Protein AF-A0A7S2MFI5-F1 (afdb_monomer)

Nearest PDB structures (foldseek):
  4pw2-assembly1_A-2  TM=1.622E-01  e=3.083E+00  Danio rerio

Sequence (407 aa):
FYCLYFRTCTHNKYRKQGHTHVAQNSKARMTRSSAKQLKPHKPTFEAKLVPILRKSPTLAAAYEATSFNEQIGPYVAASGILPFLDRCDDFPVVAQTCKNWLLLTQIVRALSPACASDVRHAIDFGMPIEKKATDERDGGNLHDGEYELFYRGVGQSMTIYCHNVLSTKPTEFLTLPSGGEMNYSHAPVGGSCGGNNVLTRFSKLRINPWMLKVKTDDYTFAKTTGGPLTQTYWNGARNITLINVPYATARDSRGSCYHSSRDSEEVLDNLDIVGLWPHLQRNCGDAMIDLRGTDFEINDSFRRMGCASWGRLAINQRHPKQHLHIAGGGFAGRVAPQRDRTRDEASNGINYDDEGNNGGWCLALKIIPDKKNVKKDDLDFPPLWTASVVPPIEGNDDITRGTFTTS

Solvent-accessible surface area (backbone atoms only — not comparable to full-atom values): 24156 Å² total; per-residue (Å²): 144,80,92,79,83,87,78,85,86,82,78,90,81,90,85,88,85,90,85,89,88,89,87,84,89,79,92,80,91,83,82,90,77,83,90,78,92,75,86,85,80,83,77,68,83,70,82,68,54,59,75,60,47,72,74,36,80,75,55,55,59,62,70,55,67,79,61,49,64,78,68,44,50,60,50,50,58,69,64,53,49,54,79,73,64,64,48,89,79,71,46,66,72,64,37,71,77,36,70,69,57,43,52,52,52,43,53,55,34,29,77,34,23,39,48,26,64,21,48,31,39,16,57,77,70,68,48,95,69,70,65,50,89,60,72,85,82,68,85,60,62,93,72,40,40,35,30,74,26,19,42,82,46,55,81,61,72,38,76,34,30,21,40,54,22,90,50,99,72,36,39,39,24,40,65,31,77,65,27,36,89,42,21,24,6,24,33,29,44,36,72,49,23,42,76,31,40,19,39,20,22,30,39,35,38,36,38,40,62,78,77,34,27,30,27,34,68,55,57,89,47,43,52,65,48,71,34,56,23,37,37,50,43,96,81,68,82,46,75,48,75,37,65,64,42,40,54,56,24,6,26,20,16,38,56,78,74,53,71,90,60,93,83,69,89,63,78,64,76,86,59,62,68,80,77,68,46,89,70,62,55,96,57,48,8,30,16,31,42,41,36,55,94,50,56,45,29,60,58,65,57,73,35,66,38,61,37,74,39,35,64,52,68,48,54,34,82,95,38,60,43,26,30,40,37,34,37,10,8,8,53,55,8,21,24,29,37,58,59,65,47,18,67,44,52,74,68,68,90,50,79,43,84,46,79,56,65,59,79,24,55,30,44,33,43,41,76,57,77,65,68,89,74,56,56,76,83,80,68,65,67,74,79,95,77,75,85,77,77,73,74,82,81,88,73,81,91,79,82,82,84,80,81,86,77,92,132

Structure (mmCIF, N/CA/C/O backbone):
data_AF-A0A7S2M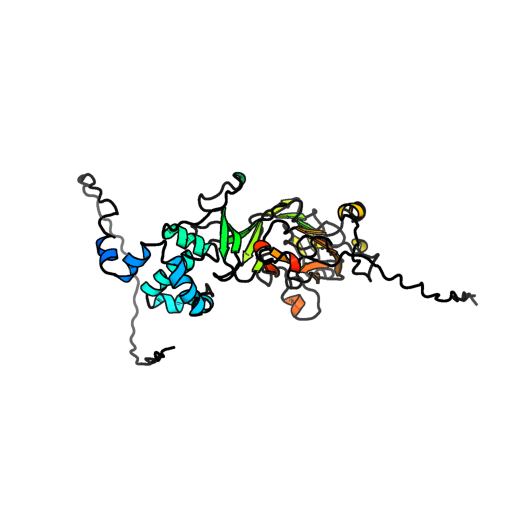FI5-F1
#
_entry.id   AF-A0A7S2MFI5-F1
#
loop_
_atom_site.group_PDB
_atom_site.id
_atom_site.type_symbol
_atom_site.label_atom_id
_atom_site.label_alt_id
_atom_site.label_comp_id
_atom_site.label_asym_id
_atom_site.label_entity_id
_atom_site.label_seq_id
_atom_site.pdbx_PDB_ins_code
_atom_site.Cartn_x
_atom_site.Cartn_y
_atom_site.Cartn_z
_atom_site.occupancy
_atom_site.B_iso_or_equiv
_atom_site.auth_seq_id
_atom_site.auth_comp_id
_atom_site.auth_asym_id
_atom_site.auth_atom_id
_atom_site.pdbx_PDB_model_num
ATOM 1 N N . PHE A 1 1 ? -36.774 -8.500 16.447 1.00 44.22 1 PHE A N 1
ATOM 2 C CA . PHE A 1 1 ? -38.195 -8.871 16.287 1.00 44.22 1 PHE A CA 1
ATOM 3 C C . PHE A 1 1 ? -39.068 -7.931 17.117 1.00 44.22 1 PHE A C 1
ATOM 5 O O . PHE A 1 1 ? -39.206 -8.142 18.309 1.00 44.22 1 PHE A O 1
ATOM 12 N N . TYR A 1 2 ? -39.565 -6.858 16.495 1.00 26.33 2 TYR A N 1
ATOM 13 C CA . TYR A 1 2 ? -40.889 -6.238 16.673 1.00 26.33 2 TYR A CA 1
ATOM 14 C C . TYR A 1 2 ? -40.970 -5.123 15.618 1.00 26.33 2 TYR A C 1
ATOM 16 O O . TYR A 1 2 ? -40.117 -4.238 15.574 1.00 26.33 2 TYR A O 1
ATOM 24 N N . CYS A 1 3 ? -41.920 -5.247 14.695 1.00 32.91 3 CYS A N 1
ATOM 25 C CA . CYS A 1 3 ? -42.144 -4.331 13.581 1.00 32.91 3 CYS A CA 1
ATOM 26 C C . CYS A 1 3 ? -42.513 -2.925 14.069 1.00 32.91 3 CYS A C 1
ATOM 28 O O . CYS A 1 3 ? -43.443 -2.788 14.860 1.00 32.91 3 CYS A O 1
ATOM 30 N N . LEU A 1 4 ? -41.901 -1.886 13.493 1.00 31.91 4 LEU A N 1
ATOM 31 C CA . LEU A 1 4 ? -42.499 -0.552 13.452 1.00 31.91 4 LEU A CA 1
ATOM 32 C C . LEU A 1 4 ? -42.474 -0.013 12.018 1.00 31.91 4 LEU A C 1
ATOM 34 O O . LEU A 1 4 ? -41.435 0.187 11.396 1.00 31.91 4 LEU A O 1
ATOM 38 N N . TYR A 1 5 ? -43.697 0.125 11.519 1.00 30.11 5 TYR A N 1
ATOM 39 C CA . TYR A 1 5 ? -44.146 0.581 10.213 1.00 30.11 5 TYR A CA 1
ATOM 40 C C . TYR A 1 5 ? -43.611 1.977 9.852 1.00 30.11 5 TYR A C 1
ATOM 42 O O . TYR A 1 5 ? -43.823 2.937 10.593 1.00 30.11 5 TYR A O 1
ATOM 50 N N . PHE A 1 6 ? -43.031 2.120 8.658 1.00 30.75 6 PHE A N 1
ATOM 51 C CA . PHE A 1 6 ? -42.867 3.417 8.001 1.00 30.75 6 PHE A CA 1
ATOM 52 C C . PHE A 1 6 ? -44.204 3.845 7.384 1.00 30.75 6 PHE A C 1
ATOM 54 O O . PHE A 1 6 ? -44.719 3.192 6.477 1.00 30.75 6 PHE A O 1
ATOM 61 N N . ARG A 1 7 ? -44.760 4.964 7.858 1.00 27.52 7 ARG A N 1
ATOM 62 C CA . ARG A 1 7 ? -45.853 5.678 7.186 1.00 27.52 7 ARG A CA 1
ATOM 63 C C . ARG A 1 7 ? -45.252 6.902 6.502 1.00 27.52 7 ARG A C 1
ATOM 65 O O . ARG A 1 7 ? -44.797 7.833 7.159 1.00 27.52 7 ARG A O 1
ATOM 72 N N . THR A 1 8 ? -45.210 6.871 5.178 1.00 31.27 8 THR A N 1
ATOM 73 C CA . THR A 1 8 ? -44.800 7.985 4.325 1.00 31.27 8 THR A CA 1
ATOM 74 C C . THR A 1 8 ? -45.842 9.103 4.397 1.00 31.27 8 THR A C 1
ATOM 76 O O . THR A 1 8 ? -47.000 8.920 4.030 1.00 31.27 8 THR A O 1
ATOM 79 N N . CYS A 1 9 ? -45.440 10.285 4.868 1.00 27.55 9 CYS A N 1
ATOM 80 C CA . CYS A 1 9 ? -46.223 11.509 4.712 1.00 27.55 9 CYS A CA 1
ATOM 81 C C . CYS A 1 9 ? -45.883 12.152 3.365 1.00 27.55 9 CYS A C 1
ATOM 83 O O . CYS A 1 9 ? -44.929 12.917 3.249 1.00 27.55 9 CYS A O 1
ATOM 85 N N . THR A 1 10 ? -46.686 11.864 2.345 1.00 34.00 10 THR A N 1
ATOM 86 C CA . THR A 1 10 ? -46.810 12.723 1.165 1.00 34.00 10 THR A CA 1
ATOM 87 C C . THR A 1 10 ? -47.892 13.763 1.425 1.00 34.00 10 THR A C 1
ATOM 89 O O . THR A 1 10 ? -49.066 13.410 1.524 1.00 34.00 10 THR A O 1
ATOM 92 N N . HIS A 1 11 ? -47.529 15.045 1.464 1.00 31.14 11 HIS A N 1
ATOM 93 C CA . HIS A 1 11 ? -48.479 16.112 1.161 1.00 31.14 11 HIS A CA 1
ATOM 94 C C . HIS A 1 11 ? -47.827 17.201 0.308 1.00 31.14 11 HIS A C 1
ATOM 96 O O . HIS A 1 11 ? -47.022 18.005 0.764 1.00 31.14 11 HIS A O 1
ATOM 102 N N . ASN A 1 12 ? -48.231 17.204 -0.961 1.00 33.53 12 ASN A N 1
ATOM 103 C CA . ASN A 1 12 ? -48.155 18.331 -1.878 1.00 33.53 12 ASN A CA 1
ATOM 104 C C . ASN A 1 12 ? -49.154 19.420 -1.448 1.00 33.53 12 ASN A C 1
ATOM 106 O O . ASN A 1 12 ? -50.314 19.089 -1.186 1.00 33.53 12 ASN A O 1
ATOM 110 N N . LYS A 1 13 ? -48.750 20.700 -1.504 1.00 34.22 13 LYS A N 1
ATOM 111 C CA . LYS A 1 13 ? -49.457 21.761 -2.262 1.00 34.22 13 LYS A CA 1
ATOM 112 C C . LYS A 1 13 ? -48.734 23.122 -2.214 1.00 34.22 13 LYS A C 1
ATOM 114 O O . LYS A 1 13 ? -48.635 23.759 -1.176 1.00 34.22 13 LYS A O 1
ATOM 119 N N . TYR A 1 14 ? -48.291 23.539 -3.403 1.00 34.47 14 TYR A N 1
ATOM 120 C CA . TYR A 1 14 ? -48.276 24.884 -4.001 1.00 34.47 14 TYR A CA 1
ATOM 121 C C . TYR A 1 14 ? -48.570 26.131 -3.141 1.00 34.47 14 TYR A C 1
ATOM 123 O O . TYR A 1 14 ? -49.687 26.286 -2.650 1.00 34.47 14 TYR A O 1
ATOM 131 N N . ARG A 1 15 ? -47.698 27.152 -3.265 1.00 29.53 15 ARG A N 1
ATOM 132 C CA . ARG A 1 15 ? -48.119 28.523 -3.636 1.00 29.53 15 ARG A CA 1
ATOM 133 C C . ARG A 1 15 ? -46.985 29.335 -4.293 1.00 29.53 15 ARG A C 1
ATOM 135 O O . ARG A 1 15 ? -45.860 29.346 -3.814 1.00 29.53 15 ARG A O 1
ATOM 142 N N . LYS A 1 16 ? -47.325 29.981 -5.418 1.00 37.41 16 LYS A N 1
ATOM 143 C CA . LYS A 1 16 ? -46.546 30.953 -6.216 1.00 37.41 16 LYS A CA 1
ATOM 144 C C . LYS A 1 16 ? -46.530 32.355 -5.577 1.00 37.41 16 LYS A C 1
ATOM 146 O O . LYS A 1 16 ? -47.439 32.663 -4.813 1.00 37.41 16 LYS A O 1
ATOM 151 N N . GLN A 1 17 ? -45.614 33.185 -6.107 1.00 32.16 17 GLN A N 1
ATOM 152 C CA . GLN A 1 17 ? -45.407 34.655 -6.038 1.00 32.16 17 GLN A CA 1
ATOM 153 C C . GLN A 1 17 ? -44.098 34.966 -5.287 1.00 32.16 17 GLN A C 1
ATOM 155 O O . GLN A 1 17 ? -43.929 34.520 -4.166 1.00 32.16 17 GLN A O 1
ATOM 160 N N . GLY A 1 18 ? -43.073 35.620 -5.838 1.00 32.31 18 GLY A N 1
ATOM 161 C CA . GLY A 1 18 ? -43.012 36.601 -6.921 1.00 32.31 18 GLY A CA 1
ATOM 162 C C . GLY A 1 18 ? -42.654 37.957 -6.310 1.00 32.31 18 GLY A C 1
ATOM 163 O O . GLY A 1 18 ? -43.527 38.551 -5.699 1.00 32.31 18 GLY A O 1
ATOM 164 N N . HIS A 1 19 ? -41.390 38.390 -6.415 1.00 31.83 19 HIS A N 1
ATOM 165 C CA . HIS A 1 19 ? -40.951 39.752 -6.768 1.00 31.83 19 HIS A CA 1
ATOM 166 C C . HIS A 1 19 ? -39.489 40.046 -6.386 1.00 31.83 19 HIS A C 1
ATOM 168 O O . HIS A 1 19 ? -38.972 39.681 -5.336 1.00 31.83 19 HIS A O 1
ATOM 174 N N . THR A 1 20 ? -38.866 40.727 -7.338 1.00 35.47 20 THR A N 1
ATOM 175 C CA . THR A 1 20 ? -37.561 41.381 -7.435 1.00 35.47 20 THR A CA 1
ATOM 176 C C . THR A 1 20 ? -37.357 42.537 -6.449 1.00 35.47 20 THR A C 1
ATOM 178 O O . THR A 1 20 ? -38.265 43.342 -6.289 1.00 35.47 20 THR A O 1
ATOM 181 N N . HIS A 1 21 ? -36.145 42.664 -5.886 1.00 31.23 21 HIS A N 1
ATOM 182 C CA . HIS A 1 21 ? -35.270 43.861 -5.877 1.00 31.23 21 HIS A CA 1
ATOM 183 C C . HIS A 1 21 ? -34.195 43.727 -4.779 1.00 31.23 21 HIS A C 1
ATOM 185 O O . HIS A 1 21 ? -34.506 43.763 -3.594 1.00 31.23 21 HIS A O 1
ATOM 191 N N . VAL A 1 22 ? -32.916 43.637 -5.166 1.00 32.69 22 VAL A N 1
ATOM 192 C CA . VAL A 1 22 ? -31.772 43.922 -4.282 1.00 32.69 22 VAL A CA 1
ATOM 193 C C . VAL A 1 22 ? -30.778 44.768 -5.063 1.00 32.69 22 VAL A C 1
ATOM 195 O O . VAL A 1 22 ? -30.091 44.267 -5.945 1.00 32.69 22 VAL A O 1
ATOM 198 N N . ALA A 1 23 ? -30.715 46.052 -4.729 1.00 36.12 23 ALA A N 1
ATOM 199 C CA . ALA A 1 23 ? -29.511 46.865 -4.822 1.00 36.12 23 ALA A CA 1
ATOM 200 C C . ALA A 1 23 ? -29.760 48.154 -4.039 1.00 36.12 23 ALA A C 1
ATOM 202 O O . ALA A 1 23 ? -30.550 48.981 -4.479 1.00 36.12 23 ALA A O 1
ATOM 203 N N . GLN A 1 24 ? -29.077 48.326 -2.908 1.00 31.11 24 GLN A N 1
ATOM 204 C CA . GLN A 1 24 ? -28.478 49.610 -2.554 1.00 31.11 24 GLN A CA 1
ATOM 205 C C . GLN A 1 24 ? -27.501 49.457 -1.387 1.00 31.11 24 GLN A C 1
ATOM 207 O O . GLN A 1 24 ? -27.815 48.940 -0.318 1.00 31.11 24 GLN A O 1
ATOM 212 N N . ASN A 1 25 ? -26.285 49.920 -1.663 1.00 35.28 25 ASN A N 1
ATOM 213 C CA . ASN A 1 25 ? -25.228 50.210 -0.714 1.00 35.28 25 ASN A CA 1
ATOM 214 C C . ASN A 1 25 ? -25.651 51.336 0.232 1.00 35.28 25 ASN A C 1
ATOM 216 O O . ASN A 1 25 ? -26.097 52.381 -0.237 1.00 35.28 25 ASN A O 1
ATOM 220 N N . SER A 1 26 ? -25.306 51.221 1.512 1.00 34.16 26 SER A N 1
ATOM 221 C CA . SER A 1 26 ? -24.910 52.397 2.290 1.00 34.16 26 SER A CA 1
ATOM 222 C C . SER A 1 26 ? -24.035 52.012 3.476 1.00 34.16 26 SER A C 1
ATOM 224 O O . SER A 1 26 ? -24.456 51.326 4.404 1.00 34.16 26 SER A O 1
ATOM 226 N N . LYS A 1 27 ? -22.798 52.510 3.418 1.00 38.97 27 LYS A N 1
ATOM 227 C CA . LYS A 1 27 ? -21.867 52.672 4.534 1.00 38.97 27 LYS A CA 1
ATOM 228 C C . LYS A 1 27 ? -22.538 53.478 5.648 1.00 38.97 27 LYS A C 1
ATOM 230 O O . LYS A 1 27 ? -23.039 54.565 5.379 1.00 38.97 27 LYS A O 1
ATOM 235 N N . ALA A 1 28 ? -22.419 53.027 6.893 1.00 35.34 28 ALA A N 1
ATOM 236 C CA . ALA A 1 28 ? -22.580 53.897 8.049 1.00 35.34 28 ALA A CA 1
ATOM 237 C C . ALA A 1 28 ? -21.525 53.576 9.113 1.00 35.34 28 ALA A C 1
ATOM 239 O O . ALA A 1 28 ? -21.403 52.471 9.632 1.00 35.34 28 ALA A O 1
ATOM 240 N N . ARG A 1 29 ? -20.735 54.614 9.356 1.00 37.38 29 ARG A N 1
ATOM 241 C CA . ARG A 1 29 ? -19.688 54.818 10.349 1.00 37.38 29 ARG A CA 1
ATOM 242 C C . ARG A 1 29 ? -20.329 54.852 11.739 1.00 37.38 29 ARG A C 1
ATOM 244 O O . ARG A 1 29 ? -21.216 55.669 11.955 1.00 37.38 29 ARG A O 1
ATOM 251 N N . MET A 1 30 ? -19.856 54.034 12.679 1.00 31.86 30 MET A N 1
ATOM 252 C CA . MET A 1 30 ? -20.200 54.181 14.096 1.00 31.86 30 MET A CA 1
ATOM 253 C C . MET A 1 30 ? -18.946 54.318 14.956 1.00 31.86 30 MET A C 1
ATOM 255 O O . MET A 1 30 ? -17.937 53.635 14.785 1.00 31.86 30 MET A O 1
ATOM 259 N N . THR A 1 31 ? -19.032 55.312 15.825 1.00 35.16 31 THR A N 1
ATOM 260 C CA . THR A 1 31 ? -18.016 55.897 16.689 1.00 35.16 31 THR A CA 1
ATOM 261 C C . THR A 1 31 ? -17.727 55.046 17.921 1.00 35.16 31 THR A C 1
ATOM 263 O O . THR A 1 31 ? -18.616 54.428 18.498 1.00 35.16 31 THR A O 1
ATOM 266 N N . ARG A 1 32 ? -16.459 55.075 18.346 1.00 35.88 32 ARG A N 1
ATOM 267 C CA . ARG A 1 32 ? -15.962 54.546 19.621 1.00 35.88 32 ARG A CA 1
ATOM 268 C C . ARG A 1 32 ? -16.613 55.272 20.804 1.00 35.88 32 ARG A C 1
ATOM 270 O O . ARG A 1 32 ? -16.531 56.495 20.871 1.00 35.88 32 ARG A O 1
ATOM 277 N N . SER A 1 33 ? -17.102 54.522 21.790 1.00 33.03 33 SER A N 1
ATOM 278 C CA . SER A 1 33 ? -17.170 54.991 23.178 1.00 33.03 33 SER A CA 1
ATOM 279 C C . SER A 1 33 ? -16.908 53.851 24.168 1.00 33.03 33 SER A C 1
ATOM 281 O O . SER A 1 33 ? -17.677 52.899 24.256 1.00 33.03 33 SER A O 1
ATOM 283 N N . SER A 1 34 ? -15.815 54.014 24.912 1.00 33.47 34 SER A N 1
ATOM 284 C CA . SER A 1 34 ? -15.665 53.713 26.341 1.00 33.47 34 SER A CA 1
ATOM 285 C C . SER A 1 34 ? -15.927 52.285 26.834 1.00 33.47 34 SER A C 1
ATOM 287 O O . SER A 1 34 ? -17.015 51.936 27.284 1.00 33.47 34 SER A O 1
ATOM 289 N N . ALA A 1 35 ? -14.845 51.504 26.883 1.00 31.02 35 ALA A N 1
ATOM 290 C CA . ALA A 1 35 ? -14.729 50.306 27.704 1.00 31.02 35 ALA A CA 1
ATOM 291 C C . ALA A 1 35 ? -14.576 50.691 29.189 1.00 31.02 35 ALA A C 1
ATOM 293 O O . ALA A 1 35 ? -13.628 51.382 29.563 1.00 31.02 35 ALA A O 1
ATOM 294 N N . LYS A 1 36 ? -15.494 50.216 30.037 1.00 35.09 36 LYS A N 1
ATOM 295 C CA . LYS A 1 36 ? -15.322 50.166 31.494 1.00 35.09 36 LYS A CA 1
ATOM 296 C C . LYS A 1 36 ? -14.961 48.732 31.882 1.00 35.09 36 LYS A C 1
ATOM 298 O O . LYS A 1 36 ? -15.631 47.787 31.476 1.00 35.09 36 LYS A O 1
ATOM 303 N N . GLN A 1 37 ? -13.872 48.602 32.635 1.00 37.44 37 GLN A N 1
ATOM 304 C CA . GLN A 1 37 ? -13.339 47.360 33.191 1.00 37.44 37 GLN A CA 1
ATOM 305 C C . GLN A 1 37 ? -14.382 46.601 34.025 1.00 37.44 37 GLN A C 1
ATOM 307 O O . GLN A 1 37 ? -14.930 47.148 34.980 1.00 37.44 37 GLN A O 1
ATOM 312 N N . LEU A 1 38 ? -14.539 45.307 33.744 1.00 33.78 38 LEU A N 1
ATOM 313 C CA . LEU A 1 38 ? -14.986 44.308 34.711 1.00 33.78 38 LEU A CA 1
ATOM 314 C C . LEU A 1 38 ? -13.992 43.144 34.684 1.00 33.78 38 LEU A C 1
ATOM 316 O O . LEU A 1 38 ? -13.692 42.586 33.630 1.00 33.78 38 LEU A O 1
ATOM 320 N N . LYS A 1 39 ? -13.432 42.836 35.857 1.00 35.00 39 LYS A N 1
ATOM 321 C CA . LYS A 1 39 ? -12.532 41.701 36.086 1.00 35.00 39 LYS A CA 1
ATOM 322 C C . LYS A 1 39 ? -13.307 40.372 35.991 1.00 35.00 39 LYS A C 1
ATOM 324 O O . LYS A 1 39 ? -14.506 40.352 36.268 1.00 35.00 39 LYS A O 1
ATOM 329 N N . PRO A 1 40 ? -12.639 39.269 35.613 1.00 32.66 40 PRO A N 1
ATOM 330 C CA . PRO A 1 40 ? -13.292 38.016 35.259 1.00 32.66 40 PRO A CA 1
ATOM 331 C C . PRO A 1 40 ? -13.653 37.192 36.499 1.00 32.66 40 PRO A C 1
ATOM 333 O O . PRO A 1 40 ? -12.787 36.860 37.306 1.00 32.66 40 PRO A O 1
ATOM 336 N N . HIS A 1 41 ? -14.914 36.776 36.601 1.00 32.66 41 HIS A N 1
ATOM 337 C CA . HIS A 1 41 ? -15.273 35.584 37.363 1.00 32.66 41 HIS A CA 1
ATOM 338 C C . HIS A 1 41 ? -15.226 34.385 36.414 1.00 32.66 41 HIS A C 1
ATOM 340 O O . HIS A 1 41 ? -15.976 34.332 35.442 1.00 32.66 41 HIS A O 1
ATOM 346 N N . LYS A 1 42 ? -14.333 33.428 36.692 1.00 38.47 42 LYS A N 1
ATOM 347 C CA . LYS A 1 42 ? -14.393 32.072 36.132 1.00 38.47 42 LYS A CA 1
ATOM 348 C C . LYS A 1 42 ? -15.666 31.387 36.645 1.00 38.47 42 LYS A C 1
ATOM 350 O O . LYS A 1 42 ? -15.814 31.284 37.861 1.00 38.47 42 LYS A O 1
ATOM 355 N N . PRO A 1 43 ? -16.508 30.809 35.780 1.00 35.59 43 PRO A N 1
ATOM 356 C CA . PRO A 1 43 ? -17.202 29.582 36.104 1.00 35.59 43 PRO A CA 1
ATOM 357 C C . PRO A 1 43 ? -16.401 28.417 35.517 1.00 35.59 43 PRO A C 1
ATOM 359 O O . PRO A 1 43 ? -16.137 28.357 34.315 1.00 35.59 43 PRO A O 1
ATOM 362 N N . THR A 1 44 ? -15.981 27.504 36.384 1.00 40.12 44 THR A N 1
ATOM 363 C CA . THR A 1 44 ? -15.475 26.188 36.001 1.00 40.12 44 THR A CA 1
ATOM 364 C C . THR A 1 44 ? -16.531 25.444 35.178 1.00 40.12 44 THR A C 1
ATOM 366 O O . THR A 1 44 ? -17.733 25.512 35.439 1.00 40.12 44 THR A O 1
ATOM 369 N N . PHE A 1 45 ? -16.059 24.734 34.155 1.00 35.16 45 PHE A N 1
ATOM 370 C CA . PHE A 1 45 ? -16.849 23.984 33.173 1.00 35.16 45 PHE A CA 1
ATOM 371 C C . PHE A 1 45 ? -17.679 22.834 33.798 1.00 35.16 45 PHE A C 1
ATOM 373 O O . PHE A 1 45 ? -18.565 22.280 33.154 1.00 35.16 45 PHE A O 1
ATOM 380 N N . GLU A 1 46 ? -17.468 22.524 35.081 1.00 38.66 46 GLU A N 1
ATOM 381 C CA . GLU A 1 46 ? -18.153 21.458 35.827 1.00 38.66 46 GLU A CA 1
ATOM 382 C C . GLU A 1 46 ? -19.612 21.768 36.210 1.00 38.66 46 GLU A C 1
ATOM 384 O O . GLU A 1 46 ? -20.400 20.851 36.435 1.00 38.66 46 GLU A O 1
ATOM 389 N N . ALA A 1 47 ? -20.043 23.033 36.231 1.00 40.78 47 ALA A N 1
ATOM 390 C CA . ALA A 1 47 ? -21.356 23.386 36.791 1.00 40.78 47 ALA A CA 1
ATOM 391 C C . ALA A 1 47 ? -22.550 23.287 35.813 1.00 40.78 47 ALA A C 1
ATOM 393 O O . ALA A 1 47 ? -23.672 23.637 36.183 1.00 40.78 47 ALA A O 1
ATOM 394 N N . LYS A 1 48 ? -22.354 22.826 34.566 1.00 39.47 48 LYS A N 1
ATOM 395 C CA . LYS A 1 48 ? -23.443 22.733 33.564 1.00 39.47 48 LYS A CA 1
ATOM 396 C C . LYS A 1 48 ? -23.694 21.341 32.976 1.00 39.47 48 LYS A C 1
ATOM 398 O O . LYS A 1 48 ? -24.772 21.138 32.423 1.00 39.47 48 LYS A O 1
ATOM 403 N N . LEU A 1 49 ? -22.784 20.376 33.134 1.00 36.00 49 LEU A N 1
ATOM 404 C CA . LEU A 1 49 ? -22.995 19.008 32.628 1.00 36.00 49 LEU A CA 1
ATOM 405 C C . LEU A 1 49 ? -23.713 18.086 33.630 1.00 36.00 49 LEU A C 1
ATOM 407 O O . LEU A 1 49 ? -24.521 17.249 33.228 1.00 36.00 49 LEU A O 1
ATOM 411 N N . VAL A 1 50 ? -23.493 18.271 34.933 1.00 37.66 50 VAL A N 1
ATOM 412 C CA . VAL A 1 50 ? -24.046 17.398 35.988 1.00 37.66 50 VAL A CA 1
ATOM 413 C C . VAL A 1 50 ? -25.591 17.372 36.030 1.00 37.66 50 VAL A C 1
ATOM 415 O O . VAL A 1 50 ? -26.160 16.291 36.202 1.00 37.66 50 VAL A O 1
ATOM 418 N N . PRO A 1 51 ? -26.322 18.485 35.802 1.00 40.91 51 PRO A N 1
ATOM 419 C CA . PRO A 1 51 ? -27.789 18.450 35.791 1.00 40.91 51 PRO A CA 1
ATOM 420 C C . PRO A 1 51 ? -28.391 17.817 34.526 1.00 40.91 51 PRO A C 1
ATOM 422 O O . PRO A 1 51 ? -29.543 17.386 34.554 1.00 40.91 51 PRO A O 1
ATOM 425 N N . ILE A 1 52 ? -27.633 17.760 33.423 1.00 41.19 52 ILE A N 1
ATOM 426 C CA . ILE A 1 52 ? -28.065 17.152 32.153 1.00 41.19 52 ILE A CA 1
ATOM 427 C C . ILE A 1 52 ? -27.850 15.633 32.201 1.00 41.19 52 ILE A C 1
ATOM 429 O O . ILE A 1 52 ? -28.725 14.878 31.785 1.00 41.19 52 ILE A O 1
ATOM 433 N N . LEU A 1 53 ? -26.747 15.181 32.805 1.00 36.69 53 LEU A N 1
ATOM 434 C CA . LEU A 1 53 ? -26.422 13.759 32.949 1.00 36.69 53 LEU A CA 1
ATOM 435 C C . LEU A 1 53 ? -27.286 13.032 33.996 1.00 36.69 53 LEU A C 1
ATOM 437 O O . LEU A 1 53 ? -27.575 11.853 33.827 1.00 36.69 53 LEU A O 1
ATOM 441 N N . ARG A 1 54 ? -27.795 13.724 35.029 1.00 41.34 54 ARG A N 1
ATOM 442 C CA . ARG A 1 54 ? -28.712 13.125 36.026 1.00 41.34 54 ARG A CA 1
ATOM 443 C C . ARG A 1 54 ? -30.157 12.934 35.553 1.00 41.34 54 ARG A C 1
ATOM 445 O O . ARG A 1 54 ? -30.909 12.222 36.210 1.00 41.34 54 ARG A O 1
ATOM 452 N N . LYS A 1 55 ? -30.576 13.561 34.448 1.00 38.00 55 LYS A N 1
ATOM 453 C CA . LYS A 1 55 ? -31.961 13.453 33.941 1.00 38.00 55 LYS A CA 1
ATOM 454 C C . LYS A 1 55 ? -32.174 12.321 32.936 1.00 38.00 55 LYS A C 1
ATOM 456 O O . LYS A 1 55 ? -33.305 12.111 32.510 1.00 38.00 55 LYS A O 1
ATOM 461 N N . SER A 1 56 ? -31.120 11.591 32.580 1.00 40.25 56 SER A N 1
ATOM 462 C CA . SER A 1 56 ? -31.208 10.423 31.710 1.00 40.25 56 SER A CA 1
ATOM 463 C C . SER A 1 56 ? -30.689 9.192 32.461 1.00 40.25 56 SER A C 1
ATOM 465 O O . SER A 1 56 ? -29.472 9.021 32.566 1.00 40.25 56 SER A O 1
ATOM 467 N N . PRO A 1 57 ? -31.577 8.329 32.992 1.00 42.09 57 PRO A N 1
ATOM 468 C CA . PRO A 1 57 ? -31.190 7.092 33.679 1.00 42.09 57 PRO A CA 1
ATOM 469 C C . PRO A 1 57 ? -30.280 6.186 32.830 1.00 42.09 57 PRO A C 1
ATOM 471 O O . PRO A 1 57 ? -29.493 5.417 33.365 1.00 42.09 57 PRO A O 1
ATOM 474 N N . THR A 1 58 ? -30.335 6.322 31.503 1.00 46.59 58 THR A N 1
ATOM 475 C CA . THR A 1 58 ? -29.534 5.572 30.527 1.00 46.59 58 THR A CA 1
ATOM 476 C C . THR A 1 58 ? -28.094 6.068 30.358 1.00 46.59 58 THR A C 1
ATOM 478 O O . THR A 1 58 ? -27.264 5.306 29.879 1.00 46.59 58 THR A O 1
ATOM 481 N N . LEU A 1 59 ? -27.764 7.306 30.748 1.00 38.28 59 LEU A N 1
ATOM 482 C CA . LEU A 1 59 ? -26.401 7.864 30.624 1.00 38.28 59 LEU A CA 1
ATOM 483 C C . LEU A 1 59 ? -25.583 7.731 31.912 1.00 38.28 59 LEU A C 1
ATOM 485 O O . LEU A 1 59 ? -24.369 7.570 31.842 1.00 38.28 59 LEU A O 1
ATOM 489 N N . ALA A 1 60 ? -26.236 7.729 33.077 1.00 40.16 60 ALA A N 1
ATOM 490 C CA . ALA A 1 60 ? -25.575 7.407 34.343 1.00 40.16 60 ALA A CA 1
ATOM 491 C C . ALA A 1 60 ? -25.063 5.950 34.366 1.00 40.16 60 ALA A C 1
ATOM 493 O O . ALA A 1 60 ? -23.997 5.692 34.911 1.00 40.16 60 ALA A O 1
ATOM 494 N N . ALA A 1 61 ? -25.758 5.032 33.683 1.00 47.22 61 ALA A N 1
ATOM 495 C CA . ALA A 1 61 ? -25.332 3.641 33.508 1.00 47.22 61 ALA A CA 1
ATOM 496 C C . ALA A 1 61 ? -24.128 3.468 32.556 1.00 47.22 61 ALA A C 1
ATOM 498 O O . ALA A 1 61 ? -23.393 2.496 32.672 1.00 47.22 61 ALA A O 1
ATOM 499 N N . ALA A 1 62 ? -23.882 4.416 31.644 1.00 40.44 62 ALA A N 1
ATOM 500 C CA . ALA A 1 62 ? -22.702 4.390 30.773 1.00 40.44 62 ALA A CA 1
ATOM 501 C C . ALA A 1 62 ? -21.412 4.824 31.503 1.00 40.44 62 ALA A C 1
ATOM 503 O O . ALA A 1 62 ? -20.318 4.603 30.995 1.00 40.44 62 ALA A O 1
ATOM 504 N N . TYR A 1 63 ? -21.534 5.438 32.686 1.00 40.03 63 TYR A N 1
ATOM 505 C CA . TYR A 1 63 ? -20.402 5.906 33.492 1.00 40.03 63 TYR A CA 1
ATOM 506 C C . TYR A 1 63 ? -19.824 4.805 34.407 1.00 40.03 63 TYR A C 1
ATOM 508 O O . TYR A 1 63 ? -18.675 4.901 34.831 1.00 40.03 63 TYR A O 1
ATOM 516 N N . GLU A 1 64 ? -20.563 3.717 34.659 1.00 43.34 64 GLU A N 1
ATOM 517 C CA . GLU A 1 64 ? -20.069 2.499 35.334 1.00 43.34 64 GLU A CA 1
ATOM 518 C C . GLU A 1 64 ? -19.409 1.538 34.318 1.00 43.34 64 GLU A C 1
ATOM 520 O O . GLU A 1 64 ? -19.774 0.373 34.162 1.00 43.34 64 GLU A O 1
ATOM 525 N N . ALA A 1 65 ? -18.437 2.062 33.566 1.00 42.31 65 ALA A N 1
ATOM 526 C CA . ALA A 1 65 ? -17.905 1.497 32.321 1.00 42.31 65 ALA A CA 1
ATOM 527 C C . ALA A 1 65 ? -16.986 0.259 32.452 1.00 42.31 65 ALA A C 1
ATOM 529 O O . ALA A 1 65 ? -16.207 -0.020 31.545 1.00 42.31 65 ALA A O 1
ATOM 530 N N . THR A 1 66 ? -17.083 -0.526 33.525 1.00 40.47 66 THR A N 1
ATOM 531 C CA . THR A 1 66 ? -16.446 -1.857 33.595 1.00 40.47 66 THR A CA 1
ATOM 532 C C . THR A 1 66 ? -17.430 -3.006 33.380 1.00 40.47 66 THR A C 1
ATOM 534 O O . THR A 1 66 ? -17.013 -4.054 32.901 1.00 40.47 66 THR A O 1
ATOM 537 N N . SER A 1 67 ? -18.736 -2.817 33.614 1.00 40.41 67 SER A N 1
ATOM 538 C CA . SER A 1 67 ? -19.760 -3.853 33.359 1.00 40.41 67 SER A CA 1
ATOM 539 C C . SER A 1 67 ? -20.464 -3.713 31.998 1.00 40.41 67 SER A C 1
ATOM 541 O O . SER A 1 67 ? -21.070 -4.664 31.502 1.00 40.41 67 SER A O 1
ATOM 543 N N . PHE A 1 68 ? -20.354 -2.545 31.352 1.00 43.62 68 PHE A N 1
ATOM 544 C CA . PHE A 1 68 ? -21.024 -2.241 30.081 1.00 43.62 68 PHE A CA 1
ATOM 545 C C . PHE A 1 68 ? -20.449 -3.031 28.887 1.00 43.62 68 PHE A C 1
ATOM 547 O O . PHE A 1 68 ? -21.183 -3.380 27.958 1.00 43.62 68 PHE A O 1
ATOM 554 N N . ASN A 1 69 ? -19.150 -3.356 28.926 1.00 46.47 69 ASN A N 1
ATOM 555 C CA . ASN A 1 69 ? -18.451 -4.019 27.821 1.00 46.47 69 ASN A CA 1
ATOM 556 C C . ASN A 1 69 ? -18.809 -5.512 27.695 1.00 46.47 69 ASN A C 1
ATOM 558 O O . ASN A 1 69 ? -18.907 -6.031 26.585 1.00 46.47 69 ASN A O 1
ATOM 562 N N . GLU A 1 70 ? -19.089 -6.193 28.810 1.00 45.19 70 GLU A N 1
ATOM 563 C CA . GLU A 1 70 ? -19.419 -7.627 28.798 1.00 45.19 70 GLU A CA 1
ATOM 564 C C . GLU A 1 70 ? -20.882 -7.912 28.428 1.00 45.19 70 GLU A C 1
ATOM 566 O O . GLU A 1 70 ? -21.169 -8.945 27.825 1.00 45.19 70 GLU A O 1
ATOM 571 N N . GLN A 1 71 ? -21.821 -7.011 28.749 1.00 45.78 71 GLN A N 1
ATOM 572 C CA . GLN A 1 71 ? -23.253 -7.312 28.617 1.00 45.78 71 GLN A CA 1
ATOM 573 C C . GLN A 1 71 ? -23.945 -6.729 27.388 1.00 45.78 71 GLN A C 1
ATOM 575 O O . GLN A 1 71 ? -24.926 -7.322 26.960 1.00 45.78 71 GLN A O 1
ATOM 580 N N . ILE A 1 72 ? -23.499 -5.607 26.808 1.00 48.44 72 ILE A N 1
ATOM 581 C CA . ILE A 1 72 ? -24.204 -4.962 25.675 1.00 48.44 72 ILE A CA 1
ATOM 582 C C . ILE A 1 72 ? -23.408 -5.035 24.371 1.00 48.44 72 ILE A C 1
ATOM 584 O O . ILE A 1 72 ? -24.022 -5.120 23.306 1.00 48.44 72 ILE A O 1
ATOM 588 N N . GLY A 1 73 ? -22.073 -5.090 24.426 1.00 51.47 73 GLY A N 1
ATOM 589 C CA . GLY A 1 73 ? -21.222 -5.304 23.247 1.00 51.47 73 GLY A CA 1
ATOM 590 C C . GLY A 1 73 ? -21.686 -6.487 22.382 1.00 51.47 73 GLY A C 1
ATOM 591 O O . GLY A 1 73 ? -21.936 -6.297 21.187 1.00 51.47 73 GLY A O 1
ATOM 592 N N . PRO A 1 74 ? -21.957 -7.667 22.977 1.00 51.75 74 PRO A N 1
ATOM 593 C CA . PRO A 1 74 ? -22.515 -8.802 22.252 1.00 51.75 74 PRO A CA 1
ATOM 594 C C . PRO A 1 74 ? -23.909 -8.539 21.673 1.00 51.75 74 PRO A C 1
ATOM 596 O O . PRO A 1 74 ? -24.210 -9.058 20.608 1.00 51.75 74 PRO A O 1
ATOM 599 N N . TYR A 1 75 ? -24.758 -7.722 22.310 1.00 46.94 75 TYR A N 1
ATOM 600 C CA . TYR A 1 75 ? -26.113 -7.419 21.819 1.00 46.94 75 TYR A CA 1
ATOM 601 C C . TYR A 1 75 ? -26.120 -6.388 20.693 1.00 46.94 75 TYR A C 1
ATOM 603 O O . TYR A 1 75 ? -26.914 -6.515 19.766 1.00 46.94 75 TYR A O 1
ATOM 611 N N . VAL A 1 76 ? -25.240 -5.387 20.727 1.00 51.00 76 VAL A N 1
ATOM 612 C CA . VAL A 1 76 ? -25.086 -4.420 19.629 1.00 51.00 76 VAL A CA 1
ATOM 613 C C . VAL A 1 76 ? -24.457 -5.109 18.417 1.00 51.00 76 VAL A C 1
ATOM 615 O O . VAL A 1 76 ? -24.953 -4.937 17.302 1.00 51.00 76 VAL A O 1
ATOM 618 N N . ALA A 1 77 ? -23.476 -5.989 18.635 1.00 49.62 77 ALA A N 1
ATOM 619 C CA . ALA A 1 77 ? -22.944 -6.879 17.606 1.00 49.62 77 ALA A CA 1
ATOM 620 C C . ALA A 1 77 ? -24.006 -7.850 17.054 1.00 49.62 77 ALA A C 1
ATOM 622 O O . ALA A 1 77 ? -24.213 -7.921 15.842 1.00 49.62 77 ALA A O 1
ATOM 623 N N . ALA A 1 78 ? -24.741 -8.547 17.929 1.00 44.66 78 ALA A N 1
ATOM 624 C CA . ALA A 1 78 ? -25.764 -9.527 17.551 1.00 44.66 78 ALA A CA 1
ATOM 625 C C . ALA A 1 78 ? -27.028 -8.897 16.951 1.00 44.66 78 ALA A C 1
ATOM 627 O O . ALA A 1 78 ? -27.743 -9.557 16.199 1.00 44.66 78 ALA A O 1
ATOM 628 N N . SER A 1 79 ? -27.306 -7.621 17.234 1.00 52.69 79 SER A N 1
ATOM 629 C CA . SER A 1 79 ? -28.427 -6.898 16.624 1.00 52.69 79 SER A CA 1
ATOM 630 C C . SER A 1 79 ? -28.270 -6.723 15.111 1.00 52.69 79 SER A C 1
ATOM 632 O O . SER A 1 79 ? -29.225 -6.327 14.443 1.00 52.69 79 SER A O 1
ATOM 634 N N . GLY A 1 80 ? -27.074 -6.983 14.567 1.00 49.41 80 GLY A N 1
ATOM 635 C CA . GLY A 1 80 ? -26.758 -6.766 13.161 1.00 49.41 80 GLY A CA 1
ATOM 636 C C . GLY A 1 80 ? -26.756 -5.289 12.767 1.00 49.41 80 GLY A C 1
ATOM 637 O O . GLY A 1 80 ? -26.592 -4.994 11.592 1.00 49.41 80 GLY A O 1
ATOM 638 N N . ILE A 1 81 ? -26.918 -4.359 13.719 1.00 55.69 81 ILE A N 1
ATOM 639 C CA . ILE A 1 81 ? -26.963 -2.918 13.455 1.00 55.69 81 ILE A CA 1
ATOM 640 C C . ILE A 1 81 ? -25.590 -2.401 13.015 1.00 55.69 81 ILE A C 1
ATOM 642 O O . ILE A 1 81 ? -25.544 -1.562 12.123 1.00 55.69 81 ILE A O 1
ATOM 646 N N . LEU A 1 82 ? -24.489 -2.925 13.570 1.00 52.69 82 LEU A N 1
ATOM 647 C CA . LEU A 1 82 ? -23.125 -2.510 13.209 1.00 52.69 82 LEU A CA 1
ATOM 648 C C . LEU A 1 82 ? -22.878 -2.587 11.682 1.00 52.69 82 LEU A C 1
ATOM 650 O O . LEU A 1 82 ? -22.650 -1.532 11.100 1.00 52.69 82 LEU A O 1
ATOM 654 N N . PRO A 1 83 ? -23.130 -3.723 10.992 1.00 48.91 83 PRO A N 1
ATOM 655 C CA . PRO A 1 83 ? -23.066 -3.815 9.527 1.00 48.91 83 PRO A CA 1
ATOM 656 C C . PRO A 1 83 ? -23.902 -2.806 8.721 1.00 48.91 83 PRO A C 1
ATOM 658 O O . PRO A 1 83 ? -23.627 -2.578 7.545 1.00 48.91 83 PRO A O 1
ATOM 661 N N . PHE A 1 84 ? -24.961 -2.234 9.303 1.00 46.88 84 PHE A N 1
ATOM 662 C CA . PHE A 1 84 ? -25.795 -1.208 8.658 1.00 46.88 84 PHE A CA 1
ATOM 663 C C . PHE A 1 84 ? -25.389 0.223 9.051 1.00 46.88 84 PHE A C 1
ATOM 665 O O . PHE A 1 84 ? -25.754 1.170 8.356 1.00 46.88 84 PHE A O 1
ATOM 672 N N . LEU A 1 85 ? -24.606 0.386 10.122 1.00 50.16 85 LEU A N 1
ATOM 673 C CA . LEU A 1 85 ? -23.894 1.620 10.477 1.00 50.16 85 LEU A CA 1
ATOM 674 C C . LEU A 1 85 ? -22.558 1.771 9.703 1.00 50.16 85 LEU A C 1
ATOM 676 O O . LEU A 1 85 ? -21.953 2.841 9.747 1.00 50.16 85 LEU A O 1
ATOM 680 N N . ASP A 1 86 ? -22.124 0.719 8.992 1.00 49.50 86 ASP A N 1
ATOM 681 C CA . ASP A 1 86 ? -20.768 0.489 8.446 1.00 49.50 86 ASP A CA 1
ATOM 682 C C . ASP A 1 86 ? -20.347 1.318 7.228 1.00 49.50 86 ASP A C 1
ATOM 684 O O . ASP A 1 86 ? -19.159 1.376 6.903 1.00 49.50 86 ASP A O 1
ATOM 688 N N . ARG A 1 87 ? -21.273 1.948 6.501 1.00 52.91 87 ARG A N 1
ATOM 689 C CA . ARG A 1 87 ? -20.887 2.828 5.390 1.00 52.91 87 ARG A CA 1
ATOM 690 C C . ARG A 1 87 ? -20.789 4.251 5.906 1.00 52.91 87 ARG A C 1
ATOM 692 O O . ARG A 1 87 ? -21.809 4.907 6.106 1.00 52.91 87 ARG A O 1
ATOM 699 N N . CYS A 1 88 ? -19.552 4.734 6.066 1.00 46.22 88 CYS A N 1
ATOM 700 C CA . CYS A 1 88 ? -19.240 6.129 6.407 1.00 46.22 88 CYS A CA 1
ATOM 701 C C . CYS A 1 88 ? -20.021 7.156 5.559 1.00 46.22 88 CYS A C 1
ATOM 703 O O . CYS A 1 88 ? -20.248 8.269 6.030 1.00 46.22 88 CYS A O 1
ATOM 705 N N . ASP A 1 89 ? -20.488 6.766 4.368 1.00 48.84 89 ASP A N 1
ATOM 706 C CA . ASP A 1 89 ? -21.189 7.638 3.426 1.00 48.84 89 ASP A CA 1
ATOM 707 C C . ASP A 1 89 ? -22.731 7.525 3.460 1.00 48.84 89 ASP A C 1
ATOM 709 O O . ASP A 1 89 ? -23.408 8.451 3.015 1.00 48.84 89 ASP A O 1
ATOM 713 N N . ASP A 1 90 ? -23.316 6.458 4.026 1.00 46.91 90 ASP A N 1
ATOM 714 C CA . ASP A 1 90 ? -24.779 6.230 3.986 1.00 46.91 90 ASP A CA 1
ATOM 715 C C . ASP A 1 90 ? -25.519 6.841 5.197 1.00 46.91 90 ASP A C 1
ATOM 717 O O . ASP A 1 90 ? -26.739 7.031 5.180 1.00 46.91 90 ASP A O 1
ATOM 721 N N . PHE A 1 91 ? -24.791 7.202 6.258 1.00 56.66 91 PHE A N 1
ATOM 722 C CA . PHE A 1 91 ? -25.374 7.696 7.508 1.00 56.66 91 PHE A CA 1
ATOM 723 C C . PHE A 1 91 ? -25.749 9.192 7.608 1.00 56.66 91 PHE A C 1
ATOM 725 O O . PHE A 1 91 ? -26.536 9.514 8.508 1.00 56.66 91 PHE A O 1
ATOM 732 N N . PRO A 1 92 ? -25.294 10.133 6.747 1.00 56.78 92 PRO A N 1
ATOM 733 C CA . PRO A 1 92 ? -25.673 11.540 6.892 1.00 56.78 92 PRO A CA 1
ATOM 734 C C . PRO A 1 92 ? -27.192 11.746 6.901 1.00 56.78 92 PRO A C 1
ATOM 736 O O . PRO A 1 92 ? -27.689 12.603 7.626 1.00 56.78 92 PRO A O 1
ATOM 739 N N . VAL A 1 93 ? -27.938 10.930 6.150 1.00 55.88 93 VAL A N 1
ATOM 740 C CA . VAL A 1 93 ? -29.382 11.113 5.953 1.00 55.88 93 VAL A CA 1
ATOM 741 C C . VAL A 1 93 ? -30.200 10.657 7.169 1.00 55.88 93 VAL A C 1
ATOM 743 O O . VAL A 1 93 ? -31.135 11.350 7.566 1.00 55.88 93 VAL A O 1
ATOM 746 N N . VAL A 1 94 ? -29.841 9.540 7.816 1.00 53.72 94 VAL A N 1
ATOM 747 C CA . VAL A 1 94 ? -30.573 9.036 8.997 1.00 53.72 94 VAL A CA 1
ATOM 748 C C . VAL A 1 94 ? -30.148 9.780 10.267 1.00 53.72 94 VAL A C 1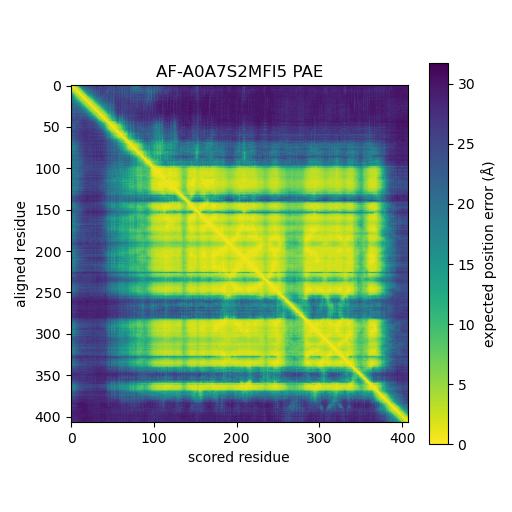
ATOM 750 O O . VAL A 1 94 ? -31.007 10.220 11.036 1.00 53.72 94 VAL A O 1
ATOM 753 N N . ALA A 1 95 ? -28.848 10.034 10.455 1.00 54.84 95 ALA A N 1
ATOM 754 C CA . ALA A 1 95 ? -28.335 10.765 11.618 1.00 54.84 95 ALA A CA 1
ATOM 755 C C . ALA A 1 95 ? -28.828 12.216 11.705 1.00 54.84 95 ALA A C 1
ATOM 757 O O . ALA A 1 95 ? -29.013 12.738 12.807 1.00 54.84 95 ALA A O 1
ATOM 758 N N . GLN A 1 96 ? -29.075 12.871 10.564 1.00 56.81 96 GLN A N 1
ATOM 759 C CA . GLN A 1 96 ? -29.568 14.253 10.544 1.00 56.81 96 GLN A CA 1
ATOM 760 C C . GLN A 1 96 ? -30.955 14.406 11.176 1.00 56.81 96 GLN A C 1
ATOM 762 O O . GLN A 1 96 ? -31.277 15.486 11.672 1.00 56.81 96 GLN A O 1
ATOM 767 N N . THR A 1 97 ? -31.763 13.343 11.218 1.00 62.78 97 THR A N 1
ATOM 768 C CA . THR A 1 97 ? -33.129 13.432 11.755 1.00 62.78 97 THR A CA 1
ATOM 769 C C . THR A 1 97 ? -33.205 13.331 13.281 1.00 62.78 97 THR A C 1
ATOM 771 O O . THR A 1 97 ? -34.200 13.763 13.859 1.00 62.78 97 THR A O 1
ATOM 774 N N . CYS A 1 98 ? -32.155 12.853 13.967 1.00 75.38 98 CYS A N 1
ATOM 775 C CA . CYS A 1 98 ? -32.120 12.770 15.431 1.00 75.38 98 CYS A CA 1
ATOM 776 C C . CYS A 1 98 ? -30.690 12.852 15.996 1.00 75.38 98 CYS A C 1
ATOM 778 O O . CYS A 1 98 ? -29.948 11.872 15.990 1.00 75.38 98 CYS A O 1
ATOM 780 N N . LYS A 1 99 ? -30.342 13.992 16.614 1.00 82.19 99 LYS A N 1
ATOM 781 C CA . LYS A 1 99 ? -29.047 14.214 17.299 1.00 82.19 99 LYS A CA 1
ATOM 782 C C . LYS A 1 99 ? -28.686 13.120 18.317 1.00 82.19 99 LYS A C 1
ATOM 784 O O . LYS A 1 99 ? -27.513 12.797 18.469 1.00 82.19 99 LYS A O 1
ATOM 789 N N . ASN A 1 100 ? -29.687 12.536 18.980 1.00 84.06 100 ASN A N 1
ATOM 790 C CA . ASN A 1 100 ? -29.486 11.473 19.969 1.00 84.06 100 ASN A CA 1
ATOM 791 C C . ASN A 1 100 ? -28.936 10.183 19.342 1.00 84.06 100 ASN A C 1
ATOM 793 O O . ASN A 1 100 ? -28.116 9.513 19.961 1.00 84.06 100 ASN A O 1
ATOM 797 N N . TRP A 1 101 ? -29.346 9.855 18.112 1.00 85.94 101 TRP A N 1
ATOM 798 C CA . TRP A 1 101 ? -28.857 8.669 17.406 1.00 85.94 101 TRP A CA 1
ATOM 799 C C . TRP A 1 101 ? -27.410 8.842 16.953 1.00 85.94 101 TRP A C 1
ATOM 801 O O . TRP A 1 101 ? -26.617 7.927 17.130 1.00 85.94 101 TRP A O 1
ATOM 811 N N . LEU A 1 102 ? -27.038 10.030 16.461 1.00 87.06 102 LEU A N 1
ATOM 812 C CA . LEU A 1 102 ? -25.650 10.321 16.087 1.00 87.06 102 LEU A CA 1
ATOM 813 C C . LEU A 1 102 ? -24.694 10.147 17.275 1.00 87.06 102 LEU A C 1
ATOM 815 O O . LEU A 1 102 ? -23.669 9.486 17.139 1.00 87.06 102 LEU A O 1
ATOM 819 N N . LEU A 1 103 ? -25.048 10.705 18.438 1.00 90.12 103 LEU A N 1
ATOM 820 C CA . LEU A 1 103 ? -24.228 10.588 19.644 1.00 90.12 103 LEU A CA 1
ATOM 821 C C . LEU A 1 103 ? -24.090 9.127 20.093 1.00 90.12 103 LEU A C 1
ATOM 823 O O . LEU A 1 103 ? -22.987 8.684 20.399 1.00 90.12 103 LEU A O 1
ATOM 827 N N . LEU A 1 104 ? -25.189 8.364 20.089 1.00 90.12 104 LEU A N 1
ATOM 828 C CA . LEU A 1 104 ? -25.162 6.944 20.440 1.00 90.12 104 LEU A CA 1
ATOM 829 C C . LEU A 1 104 ? -24.261 6.145 19.487 1.00 90.12 104 LEU A C 1
ATOM 831 O O . LEU A 1 104 ? -23.455 5.342 19.946 1.00 90.12 104 LEU A O 1
ATOM 835 N N . THR A 1 105 ? -24.346 6.396 18.178 1.00 89.12 105 THR A N 1
ATOM 836 C CA . THR A 1 105 ? -23.478 5.752 17.182 1.00 89.12 105 THR A CA 1
ATOM 837 C C . THR A 1 105 ? -22.005 6.087 17.411 1.00 89.12 105 THR A C 1
ATOM 839 O O . THR A 1 105 ? -21.165 5.197 17.326 1.00 89.12 105 THR A O 1
ATOM 842 N N . GLN A 1 106 ? -21.678 7.339 17.738 1.00 92.81 106 GLN A N 1
ATOM 843 C CA . GLN A 1 106 ? -20.300 7.738 18.047 1.00 92.81 106 GLN A CA 1
ATOM 844 C C . GLN A 1 106 ? -19.766 7.029 19.297 1.00 92.81 106 GLN A C 1
ATOM 846 O O . GLN A 1 106 ? -18.635 6.556 19.279 1.00 92.81 106 GLN A O 1
ATOM 851 N N . ILE A 1 107 ? -20.582 6.909 20.351 1.00 93.38 107 ILE A N 1
ATOM 852 C CA . ILE A 1 107 ? -20.216 6.184 21.578 1.00 93.38 107 ILE A CA 1
ATOM 853 C C . ILE A 1 107 ? -19.979 4.700 21.276 1.00 93.38 107 ILE A C 1
ATOM 855 O O . ILE A 1 107 ? -18.974 4.145 21.701 1.00 93.38 107 ILE A O 1
ATOM 859 N N . VAL A 1 108 ? -20.864 4.057 20.509 1.00 91.44 108 VAL A N 1
ATOM 860 C CA . VAL A 1 108 ? -20.706 2.641 20.130 1.00 91.44 108 VAL A CA 1
ATOM 861 C C . VAL A 1 108 ? -19.427 2.419 19.320 1.00 91.44 108 VAL A C 1
ATOM 863 O O . VAL A 1 108 ? -18.691 1.477 19.596 1.00 91.44 108 VAL A O 1
ATOM 866 N N . ARG A 1 109 ? -19.133 3.299 18.355 1.00 90.81 109 ARG A N 1
ATOM 867 C CA . ARG A 1 109 ? -17.903 3.230 17.549 1.00 90.81 109 ARG A CA 1
ATOM 868 C C . ARG A 1 109 ? -16.647 3.437 18.397 1.00 90.81 109 ARG A C 1
ATOM 870 O O . ARG A 1 109 ? -15.652 2.761 18.182 1.00 90.81 109 ARG A O 1
ATOM 877 N N . ALA A 1 110 ? -16.710 4.318 19.392 1.00 93.25 110 ALA A N 1
ATOM 878 C CA . ALA A 1 110 ? -15.613 4.552 20.324 1.00 93.25 110 ALA A CA 1
ATOM 879 C C . ALA A 1 110 ? -15.289 3.336 21.218 1.00 93.25 110 ALA A C 1
ATOM 881 O O . ALA A 1 110 ? -14.136 3.162 21.598 1.00 93.25 110 ALA A O 1
ATOM 882 N N . LEU A 1 111 ? -16.280 2.489 21.528 1.00 91.50 111 LEU A N 1
ATOM 883 C CA . LEU A 1 111 ? -16.089 1.281 22.346 1.00 91.50 111 LEU A CA 1
ATOM 884 C C . LEU A 1 111 ? -15.382 0.141 21.599 1.00 91.50 111 LEU A C 1
ATOM 886 O O . LEU A 1 111 ? -14.739 -0.688 22.235 1.00 91.50 111 LEU A O 1
ATOM 890 N N . SER A 1 112 ? -15.504 0.088 20.270 1.00 92.00 112 SER A N 1
ATOM 891 C CA . SER A 1 112 ? -14.821 -0.902 19.429 1.00 92.00 112 SER A CA 1
ATOM 892 C C . SER A 1 112 ? -14.301 -0.240 18.151 1.00 92.00 112 SER A C 1
ATOM 894 O O . SER A 1 112 ? -14.936 -0.332 17.093 1.00 92.00 112 SER A O 1
ATOM 896 N N . PRO A 1 113 ? -13.174 0.491 18.244 1.00 93.62 113 PRO A N 1
ATOM 897 C CA . PRO A 1 113 ? -12.659 1.267 17.129 1.00 93.62 113 PRO A CA 1
ATOM 898 C C . PRO A 1 113 ? -12.294 0.375 15.944 1.00 93.62 113 PRO A C 1
ATOM 900 O O . PRO A 1 113 ? -11.509 -0.558 16.084 1.00 93.62 113 PRO A O 1
ATOM 903 N N . ALA A 1 114 ? -12.823 0.676 14.761 1.00 93.38 114 ALA A N 1
ATOM 904 C CA . ALA A 1 114 ? -12.497 -0.036 13.525 1.00 93.38 114 ALA A CA 1
ATOM 905 C C . ALA A 1 114 ? -11.687 0.830 12.548 1.00 93.38 114 ALA A C 1
ATOM 907 O O . ALA A 1 114 ? -11.104 0.318 11.591 1.00 93.38 114 ALA A O 1
ATOM 908 N N . CYS A 1 115 ? -11.650 2.147 12.766 1.00 94.75 115 CYS A N 1
ATOM 909 C CA . CYS A 1 115 ? -10.895 3.105 11.963 1.00 94.75 115 CYS A CA 1
ATOM 910 C C . CYS A 1 115 ? -10.410 4.306 12.794 1.00 94.75 115 CYS A C 1
ATOM 912 O O . CYS A 1 115 ? -10.798 4.482 13.951 1.00 94.75 115 CYS A O 1
ATOM 914 N N . ALA A 1 116 ? -9.597 5.185 12.202 1.00 95.50 116 ALA A N 1
ATOM 915 C CA . ALA A 1 116 ? -9.019 6.330 12.908 1.00 95.50 116 ALA A CA 1
ATOM 916 C C . ALA A 1 116 ? -10.076 7.366 13.342 1.00 95.50 116 ALA A C 1
ATOM 918 O O . ALA A 1 116 ? -9.889 8.079 14.328 1.00 95.50 116 ALA A O 1
ATOM 919 N N . SER A 1 117 ? -11.220 7.436 12.651 1.00 95.31 117 SER A N 1
ATOM 920 C CA . SER A 1 117 ? -12.354 8.260 13.099 1.00 95.31 117 SER A CA 1
ATOM 921 C C . SER A 1 117 ? -12.969 7.749 14.403 1.00 95.31 117 SER A C 1
ATOM 923 O O . SER A 1 117 ? -13.464 8.547 15.195 1.00 95.31 117 SER A O 1
ATOM 925 N N . ASP A 1 118 ? -12.936 6.441 14.643 1.00 95.19 118 ASP A N 1
ATOM 926 C CA . ASP A 1 118 ? -13.479 5.846 15.865 1.00 95.19 118 ASP A CA 1
ATOM 927 C C . ASP A 1 118 ? -12.541 6.091 17.045 1.00 95.19 118 ASP A C 1
ATOM 929 O O . ASP A 1 118 ? -12.993 6.459 18.127 1.00 95.19 118 ASP A O 1
ATOM 933 N N . VAL A 1 119 ? -11.228 6.001 16.796 1.00 95.50 119 VAL A N 1
ATOM 934 C CA . VAL A 1 119 ? -10.173 6.411 17.738 1.00 95.50 119 VAL A CA 1
ATOM 935 C C . VAL A 1 119 ? -10.375 7.867 18.159 1.00 95.50 119 VAL A C 1
ATOM 937 O O . VAL A 1 119 ? -10.320 8.185 19.347 1.00 95.50 119 VAL A O 1
ATOM 940 N N . ARG A 1 120 ? -10.678 8.760 17.208 1.00 95.75 120 ARG A N 1
ATOM 941 C CA . ARG A 1 120 ? -11.010 10.154 17.520 1.00 95.75 120 ARG A CA 1
ATOM 942 C C . ARG A 1 120 ? -12.218 10.255 18.451 1.00 95.75 120 ARG A C 1
ATOM 944 O O . ARG A 1 120 ? -12.154 10.994 19.426 1.00 95.75 120 ARG A O 1
ATOM 951 N N . HIS A 1 121 ? -13.298 9.523 18.174 1.00 95.25 121 HIS A N 1
ATOM 952 C CA . HIS A 1 121 ? -14.473 9.515 19.049 1.00 95.25 121 HIS A CA 1
ATOM 953 C C . HIS A 1 121 ? -14.134 9.007 20.455 1.00 95.25 121 HIS A C 1
ATOM 955 O O . HIS A 1 121 ? -14.558 9.623 21.429 1.00 95.25 121 HIS A O 1
ATOM 961 N N . ALA A 1 122 ? -13.324 7.953 20.576 1.00 95.19 122 ALA A N 1
ATOM 962 C CA . ALA A 1 122 ? -12.848 7.459 21.867 1.00 95.19 122 ALA A CA 1
ATOM 963 C C . ALA A 1 122 ? -12.083 8.536 22.651 1.00 95.19 122 ALA A C 1
ATOM 965 O O . ALA A 1 122 ? -12.374 8.755 23.827 1.00 95.19 122 ALA A O 1
ATOM 966 N N . ILE A 1 123 ? -11.187 9.273 21.989 1.00 94.69 123 ILE A N 1
ATOM 967 C CA . ILE A 1 123 ? -10.460 10.395 22.601 1.00 94.69 123 ILE A CA 1
ATOM 968 C C . ILE A 1 123 ? -11.420 11.523 23.008 1.00 94.69 123 ILE A C 1
ATOM 970 O O . ILE A 1 123 ? -11.341 12.005 24.138 1.00 94.69 123 ILE A O 1
ATOM 974 N N . ASP A 1 124 ? -12.349 11.917 22.130 1.00 94.69 124 ASP A N 1
ATOM 975 C CA . ASP A 1 124 ? -13.327 12.985 22.390 1.00 94.69 124 ASP A CA 1
ATOM 976 C C . ASP A 1 124 ? -14.242 12.652 23.592 1.00 94.69 124 ASP A C 1
ATOM 978 O O . ASP A 1 124 ? -14.659 13.556 24.322 1.00 94.69 124 ASP A O 1
ATOM 982 N N . PHE A 1 125 ? -14.528 11.366 23.837 1.00 95.50 125 PHE A N 1
ATOM 983 C CA . PHE A 1 125 ? -15.290 10.893 25.003 1.00 95.50 125 PHE A CA 1
ATOM 984 C C . PHE A 1 125 ? -14.436 10.585 26.241 1.00 95.50 125 PHE A C 1
ATOM 986 O O . PHE A 1 125 ? -14.996 10.239 27.282 1.00 95.50 125 PHE A O 1
ATOM 993 N N . GLY A 1 126 ? -13.107 10.709 26.163 1.00 94.62 126 GLY A N 1
ATOM 994 C CA . GLY A 1 126 ? -12.204 10.367 27.264 1.00 94.62 126 GLY A CA 1
ATOM 995 C C . GLY A 1 126 ? -12.185 8.873 27.599 1.00 94.62 126 GLY A C 1
ATOM 996 O O . GLY A 1 126 ? -11.949 8.506 28.749 1.00 94.62 126 GLY A O 1
ATOM 997 N N . MET A 1 127 ? -12.467 8.012 26.618 1.00 93.69 127 MET A N 1
ATOM 998 C CA . MET A 1 127 ? -12.393 6.563 26.789 1.00 93.69 127 MET A CA 1
ATOM 999 C C . MET A 1 127 ? -10.930 6.100 26.827 1.00 93.69 127 MET A C 1
ATOM 1001 O O . MET A 1 127 ? -10.095 6.644 26.096 1.00 93.69 127 MET A O 1
ATOM 1005 N N . PRO A 1 128 ? -10.594 5.096 27.658 1.00 90.38 128 PRO A N 1
ATOM 1006 C CA . PRO A 1 128 ? -9.264 4.511 27.651 1.00 90.38 128 PRO A CA 1
ATOM 1007 C C . PRO A 1 128 ? -9.061 3.782 26.322 1.00 90.38 128 PRO A C 1
ATOM 1009 O O . PRO A 1 128 ? -9.743 2.802 26.034 1.00 90.38 128 PRO A O 1
ATOM 1012 N N . ILE A 1 129 ? -8.131 4.273 25.507 1.00 89.81 129 ILE A N 1
ATOM 1013 C CA . ILE A 1 129 ? -7.720 3.611 24.273 1.00 89.81 129 ILE A CA 1
ATOM 1014 C C . ILE A 1 129 ? -6.225 3.331 24.337 1.00 89.81 129 ILE A C 1
ATOM 1016 O O . ILE A 1 129 ? -5.419 4.230 24.595 1.00 89.81 129 ILE A O 1
ATOM 1020 N N . GLU A 1 130 ? -5.854 2.068 24.145 1.00 85.31 130 GLU A N 1
ATOM 1021 C CA . GLU A 1 130 ? -4.457 1.656 24.188 1.00 85.31 130 GLU A CA 1
ATOM 1022 C C . GLU A 1 130 ? -3.740 2.134 22.924 1.00 85.31 130 GLU A C 1
ATOM 1024 O O . GLU A 1 130 ? -3.867 1.568 21.837 1.00 85.31 130 GLU A O 1
ATOM 1029 N N . LYS A 1 131 ? -2.974 3.215 23.075 1.00 86.75 131 LYS A N 1
ATOM 1030 C CA . LYS A 1 131 ? -1.954 3.610 22.107 1.00 86.75 131 LYS A CA 1
ATOM 1031 C C . LYS A 1 131 ? -0.719 2.752 22.373 1.00 86.75 131 LYS A C 1
ATOM 1033 O O . LYS A 1 131 ? -0.116 2.867 23.444 1.00 86.75 131 LYS A O 1
ATOM 1038 N N . LYS A 1 132 ? -0.324 1.904 21.422 1.00 84.88 132 LYS A N 1
ATOM 1039 C CA . LYS A 1 132 ? 0.945 1.171 21.535 1.00 84.88 132 LYS A CA 1
ATOM 1040 C C . LYS A 1 132 ? 2.094 2.174 21.456 1.00 84.88 132 LYS A C 1
ATOM 1042 O O . LYS A 1 132 ? 2.015 3.163 20.726 1.00 84.88 132 LYS A O 1
ATOM 1047 N N . ALA A 1 133 ? 3.150 1.938 22.236 1.00 73.94 133 ALA A N 1
ATOM 1048 C CA . ALA A 1 133 ? 4.327 2.798 22.230 1.00 73.94 133 ALA A CA 1
ATOM 1049 C C . ALA A 1 133 ? 4.875 2.901 20.799 1.00 73.94 133 ALA A C 1
ATOM 1051 O O . ALA A 1 133 ? 5.259 1.898 20.198 1.00 73.94 133 ALA A O 1
ATOM 1052 N N . THR A 1 134 ? 4.855 4.108 20.243 1.00 66.88 134 THR A N 1
ATOM 1053 C CA . THR A 1 134 ? 5.399 4.393 18.917 1.00 66.88 134 THR A CA 1
ATOM 1054 C C . THR A 1 134 ? 6.874 4.732 19.023 1.00 66.88 134 THR A C 1
ATOM 1056 O O . THR A 1 134 ? 7.313 5.310 20.016 1.00 66.88 134 THR A O 1
ATOM 1059 N N . ASP A 1 135 ? 7.623 4.423 17.969 1.00 62.28 135 ASP A N 1
ATOM 1060 C CA . ASP A 1 135 ? 8.995 4.892 17.801 1.00 62.28 135 ASP A CA 1
ATOM 1061 C C . ASP A 1 135 ? 9.005 6.437 17.854 1.00 62.28 135 ASP A C 1
ATOM 1063 O O . ASP A 1 135 ? 8.231 7.096 17.153 1.00 62.28 135 ASP A O 1
ATOM 1067 N N . GLU A 1 136 ? 9.850 7.033 18.703 1.00 58.47 136 GLU A N 1
ATOM 1068 C CA . GLU A 1 136 ? 9.897 8.487 18.977 1.00 58.47 136 GLU A CA 1
ATOM 1069 C C . GLU A 1 136 ? 10.174 9.336 17.718 1.00 58.47 136 GLU A C 1
ATOM 1071 O O . GLU A 1 136 ? 10.000 10.556 17.710 1.00 58.47 136 GLU A O 1
ATOM 1076 N N . ARG A 1 137 ? 10.580 8.681 16.626 1.00 60.47 137 ARG A N 1
ATOM 1077 C CA . ARG A 1 137 ? 10.906 9.278 15.328 1.00 60.47 137 ARG A CA 1
ATOM 1078 C C . ARG A 1 137 ? 9.710 9.828 14.552 1.00 60.47 137 ARG A C 1
ATOM 1080 O O . ARG A 1 137 ? 9.933 10.559 13.590 1.00 60.47 137 ARG A O 1
ATOM 1087 N N . ASP A 1 138 ? 8.474 9.524 14.946 1.00 59.75 138 ASP A N 1
ATOM 1088 C CA . ASP A 1 138 ? 7.298 9.928 14.165 1.00 59.75 138 ASP A CA 1
ATOM 1089 C C . ASP A 1 138 ? 6.923 11.419 14.301 1.00 59.75 138 ASP A C 1
ATOM 1091 O O . ASP A 1 138 ? 6.056 11.865 13.556 1.00 59.75 138 ASP A O 1
ATOM 1095 N N . GLY A 1 139 ? 7.582 12.210 15.170 1.00 58.50 139 GLY A N 1
ATOM 1096 C CA . GLY A 1 139 ? 7.567 13.693 15.165 1.00 58.50 139 GLY A CA 1
ATOM 1097 C C . GLY A 1 139 ? 6.187 14.379 15.128 1.00 58.50 139 GLY A C 1
ATOM 1098 O O . GLY A 1 139 ? 6.093 15.573 14.837 1.00 58.50 139 GLY A O 1
ATOM 1099 N N . GLY A 1 140 ? 5.121 13.618 15.362 1.00 58.81 140 GLY A N 1
ATOM 1100 C CA . GLY A 1 140 ? 3.767 13.925 14.931 1.00 58.81 140 GLY A CA 1
ATOM 1101 C C . GLY A 1 140 ? 2.862 14.351 16.073 1.00 58.81 140 GLY A C 1
ATOM 1102 O O . GLY A 1 140 ? 3.231 14.316 17.246 1.00 58.81 140 GLY A O 1
ATOM 1103 N N . ASN A 1 141 ? 1.658 14.777 15.694 1.00 74.19 141 ASN A N 1
ATOM 1104 C CA . ASN A 1 141 ? 0.555 15.120 16.586 1.00 74.19 141 ASN A CA 1
ATOM 1105 C C . ASN A 1 141 ? 0.478 14.137 17.772 1.00 74.19 141 ASN A C 1
ATOM 1107 O O . ASN A 1 141 ? 0.593 12.931 17.577 1.00 74.19 141 ASN A O 1
ATOM 1111 N N . LEU A 1 142 ? 0.265 14.641 18.994 1.00 82.50 142 LEU A N 1
ATOM 1112 C CA . LEU A 1 142 ? 0.268 13.852 20.238 1.00 82.50 142 LEU A CA 1
ATOM 1113 C C . LEU A 1 142 ? -0.615 12.588 20.158 1.00 82.50 142 LEU A C 1
ATOM 1115 O O . LEU A 1 142 ? -0.337 11.575 20.806 1.00 82.50 142 LEU A O 1
ATOM 1119 N N . HIS A 1 143 ? -1.658 12.640 19.332 1.00 90.12 143 HIS A N 1
ATOM 1120 C CA . HIS A 1 143 ? -2.648 11.582 19.153 1.00 90.12 143 HIS A CA 1
ATOM 1121 C C . HIS A 1 143 ? -2.419 10.688 17.930 1.00 90.12 143 HIS A C 1
ATOM 1123 O O . HIS A 1 143 ? -3.195 9.768 17.719 1.00 90.12 143 HIS A O 1
ATOM 1129 N N . ASP A 1 144 ? -1.382 10.921 17.130 1.00 94.19 144 ASP A N 1
ATOM 1130 C CA . ASP A 1 144 ? -1.033 10.008 16.045 1.00 94.19 144 ASP A CA 1
ATOM 1131 C C . ASP A 1 144 ? -0.220 8.836 16.600 1.00 94.19 144 ASP A C 1
ATOM 1133 O O . ASP A 1 144 ? 0.646 9.023 17.463 1.00 94.19 144 ASP A O 1
ATOM 1137 N N . GLY A 1 145 ? -0.497 7.620 16.131 1.00 94.94 145 GLY A N 1
ATOM 1138 C CA . GLY A 1 145 ? 0.247 6.436 16.549 1.00 94.94 145 GLY A CA 1
ATOM 1139 C C . GLY A 1 145 ? -0.427 5.109 16.245 1.00 94.94 145 GLY A C 1
ATOM 1140 O O . GLY A 1 145 ? -1.444 5.065 15.564 1.00 94.94 145 GLY A O 1
ATOM 1141 N N . GLU A 1 146 ? 0.166 4.030 16.751 1.00 95.75 146 GLU A N 1
ATOM 1142 C CA . GLU A 1 146 ? -0.357 2.670 16.614 1.00 95.75 146 GLU A CA 1
ATOM 1143 C C . GLU A 1 146 ? -1.512 2.430 17.588 1.00 95.75 146 GLU A C 1
ATOM 1145 O O . GLU A 1 146 ? -1.358 2.582 18.804 1.00 95.75 146 GLU A O 1
ATOM 1150 N N . TYR A 1 147 ? -2.649 2.008 17.047 1.00 95.81 147 TYR A N 1
ATOM 1151 C CA . TYR A 1 147 ? -3.842 1.652 17.803 1.00 95.81 147 TYR A CA 1
ATOM 1152 C C . TYR A 1 147 ? -4.253 0.219 17.487 1.00 95.81 147 TYR A C 1
ATOM 1154 O O . TYR A 1 147 ? -4.082 -0.263 16.364 1.00 95.81 147 TYR A O 1
ATOM 1162 N N . GLU A 1 148 ? -4.806 -0.462 18.485 1.00 94.62 148 GLU A N 1
ATOM 1163 C CA . GLU A 1 148 ? -5.521 -1.711 18.262 1.00 94.62 148 GLU A CA 1
ATOM 1164 C C . GLU A 1 148 ? -6.923 -1.392 17.730 1.00 94.62 148 GLU A C 1
ATOM 1166 O O . GLU A 1 148 ? -7.713 -0.718 18.391 1.00 94.62 148 GLU A O 1
ATOM 1171 N N . LEU A 1 149 ? -7.205 -1.840 16.508 1.00 94.44 149 LEU A N 1
ATOM 1172 C CA . LEU A 1 149 ? -8.500 -1.701 15.852 1.00 94.44 149 LEU A CA 1
ATOM 1173 C C . LEU A 1 149 ? -9.138 -3.076 15.663 1.00 94.44 149 LEU A C 1
ATOM 1175 O O . LEU A 1 149 ? -8.439 -4.075 15.514 1.00 94.44 149 LEU A O 1
ATOM 1179 N N . PHE A 1 150 ? -10.462 -3.130 15.591 1.00 92.50 150 PHE A N 1
ATOM 1180 C CA . PHE A 1 150 ? -11.214 -4.366 15.386 1.00 92.50 150 PHE A CA 1
ATOM 1181 C C . PHE A 1 150 ? -11.758 -4.429 13.965 1.00 92.50 150 PHE A C 1
ATOM 1183 O O . PHE A 1 150 ? -12.446 -3.514 13.498 1.00 92.50 150 PHE A O 1
ATOM 1190 N N . TYR A 1 151 ? -11.465 -5.519 13.255 1.00 89.62 151 TYR A N 1
ATOM 1191 C CA . TYR A 1 151 ? -11.953 -5.692 11.891 1.00 89.62 151 TYR A CA 1
ATOM 1192 C C . TYR A 1 151 ? -13.482 -5.688 11.864 1.00 89.62 151 TYR A C 1
ATOM 1194 O O . TYR A 1 151 ? -14.120 -6.490 12.531 1.00 89.62 151 TYR A O 1
ATOM 1202 N N . ARG A 1 152 ? -14.085 -4.768 11.103 1.00 82.44 152 ARG A N 1
ATOM 1203 C CA . ARG A 1 152 ? -15.543 -4.537 11.089 1.00 82.44 152 ARG A CA 1
ATOM 1204 C C . ARG A 1 152 ? -16.166 -4.233 12.462 1.00 82.44 152 ARG A C 1
ATOM 1206 O O . ARG A 1 152 ? -17.331 -4.542 12.701 1.00 82.44 152 ARG A O 1
ATOM 1213 N N . GLY A 1 153 ? -15.380 -3.682 13.387 1.00 71.31 153 GLY A N 1
ATOM 1214 C CA . GLY A 1 153 ? -15.820 -3.350 14.743 1.00 71.31 153 GLY A CA 1
ATOM 1215 C C . GLY A 1 153 ? -16.083 -4.558 15.647 1.00 71.31 153 GLY A C 1
ATOM 1216 O O . GLY A 1 153 ? -16.489 -4.362 16.790 1.00 71.31 153 GLY A O 1
ATOM 1217 N N . VAL A 1 154 ? -15.864 -5.794 15.183 1.00 71.75 154 VAL A N 1
ATOM 1218 C CA . VAL A 1 154 ? -16.037 -7.021 15.974 1.00 71.75 154 VAL A CA 1
ATOM 1219 C C . VAL A 1 154 ? -15.096 -8.129 15.500 1.00 71.75 154 VAL A C 1
ATOM 1221 O O . VAL A 1 154 ? -14.974 -8.399 14.311 1.00 71.75 154 VAL A O 1
ATOM 1224 N N . GLY A 1 155 ? -14.494 -8.859 16.436 1.00 80.31 155 GLY A N 1
ATOM 1225 C CA . GLY A 1 155 ? -13.713 -10.055 16.120 1.00 80.31 155 GLY A CA 1
ATOM 1226 C C . GLY A 1 155 ? -12.214 -9.811 16.198 1.00 80.31 155 GLY A C 1
ATOM 1227 O O . GLY A 1 155 ? -11.714 -9.472 17.264 1.00 80.31 155 GLY A O 1
ATOM 1228 N N . GLN A 1 156 ? -11.499 -10.062 15.102 1.00 88.12 156 GLN A N 1
ATOM 1229 C CA . GLN A 1 156 ? -10.042 -10.061 15.117 1.00 88.12 156 GLN A CA 1
ATOM 1230 C C . GLN A 1 156 ? -9.483 -8.642 15.242 1.00 88.12 156 GLN A C 1
ATOM 1232 O O . GLN A 1 156 ? -9.879 -7.748 14.483 1.00 88.12 156 GLN A O 1
ATOM 1237 N N . SER A 1 157 ? -8.566 -8.454 16.191 1.00 91.81 157 SER A N 1
ATOM 1238 C CA . SER A 1 157 ? -7.855 -7.195 16.336 1.00 91.81 157 SER A CA 1
ATOM 1239 C C . SER A 1 157 ? -6.695 -7.092 15.348 1.00 91.81 157 SER A C 1
ATOM 1241 O O . SER A 1 157 ? -6.156 -8.086 14.863 1.00 91.81 157 SER A O 1
ATOM 1243 N N . MET A 1 158 ? -6.359 -5.861 14.991 1.00 93.81 158 MET A N 1
ATOM 1244 C CA . MET A 1 158 ? -5.270 -5.520 14.088 1.00 93.81 158 MET A CA 1
ATOM 1245 C C . MET A 1 158 ? -4.580 -4.260 14.589 1.00 93.81 158 MET A C 1
ATOM 1247 O O . MET A 1 158 ? -5.226 -3.345 15.104 1.00 93.81 158 MET A O 1
ATOM 1251 N N . THR A 1 159 ? -3.265 -4.196 14.418 1.00 95.31 159 THR A N 1
ATOM 1252 C CA . THR A 1 159 ? -2.492 -2.999 14.775 1.00 95.31 159 THR A CA 1
ATOM 1253 C C . THR A 1 159 ? -2.374 -2.071 13.571 1.00 95.31 159 THR A C 1
ATOM 1255 O O . THR A 1 159 ? -1.831 -2.467 12.539 1.00 95.31 159 THR A O 1
ATOM 1258 N N . ILE A 1 160 ? -2.899 -0.849 13.693 1.00 96.75 160 ILE A N 1
ATOM 1259 C CA . ILE A 1 160 ? -2.946 0.145 12.615 1.00 96.75 160 ILE A CA 1
ATOM 1260 C C . ILE A 1 160 ? -2.501 1.513 13.133 1.00 96.75 160 ILE A C 1
ATOM 1262 O O . ILE A 1 160 ? -2.989 2.004 14.156 1.00 96.75 160 ILE A O 1
ATOM 1266 N N . TYR A 1 161 ? -1.652 2.183 12.359 1.00 97.19 161 TYR A N 1
ATOM 1267 C CA . TYR A 1 161 ? -1.238 3.550 12.616 1.00 97.19 161 TYR A CA 1
ATOM 1268 C C . TYR A 1 161 ? -2.344 4.521 12.206 1.00 97.19 161 TYR A C 1
ATOM 1270 O O . TYR A 1 161 ? -2.694 4.637 11.029 1.00 97.19 161 TYR A O 1
ATOM 1278 N N . CYS A 1 162 ? -2.885 5.260 13.165 1.00 96.94 162 CYS A N 1
ATOM 1279 C CA . CYS A 1 162 ? -3.858 6.312 12.911 1.00 96.94 162 CYS A CA 1
ATOM 1280 C C . CYS A 1 162 ? -3.134 7.662 12.820 1.00 96.94 162 CYS A C 1
ATOM 1282 O O . CYS A 1 162 ? -2.477 8.095 13.765 1.00 96.94 162 CYS A O 1
ATOM 1284 N N . HIS A 1 163 ? -3.264 8.322 11.672 1.00 95.31 163 HIS A N 1
ATOM 1285 C CA . HIS A 1 163 ? -2.624 9.591 11.340 1.00 95.31 163 HIS A CA 1
ATOM 1286 C C . HIS A 1 163 ? -3.645 10.729 11.276 1.00 95.31 163 HIS A C 1
ATOM 1288 O O . HIS A 1 163 ? -4.747 10.564 10.735 1.00 95.31 163 HIS A O 1
ATOM 1294 N N . ASN A 1 164 ? -3.254 11.904 11.766 1.00 94.88 164 ASN A N 1
ATOM 1295 C CA . ASN A 1 164 ? -4.092 13.087 11.919 1.00 94.88 164 ASN A CA 1
ATOM 1296 C C . ASN A 1 164 ? -5.407 12.783 12.648 1.00 94.88 164 ASN A C 1
ATOM 1298 O O . ASN A 1 164 ? -6.477 13.218 12.203 1.00 94.88 164 ASN A O 1
ATOM 1302 N N . VAL A 1 165 ? -5.334 12.050 13.764 1.00 94.81 165 VAL A N 1
ATOM 1303 C CA . VAL A 1 165 ? -6.515 11.502 14.463 1.00 94.81 165 VAL A CA 1
ATOM 1304 C C . VAL A 1 165 ? -7.520 12.591 14.842 1.00 94.81 165 VAL A C 1
ATOM 1306 O O . VAL A 1 165 ? -8.714 12.448 14.601 1.00 94.81 165 VAL A O 1
ATOM 1309 N N . LEU A 1 166 ? -7.049 13.731 15.355 1.00 93.81 166 LEU A N 1
ATOM 1310 C CA . LEU A 1 166 ? -7.922 14.849 15.743 1.00 93.81 166 LEU A CA 1
ATOM 1311 C C . LEU A 1 166 ? -8.364 15.750 14.575 1.00 93.81 166 LEU A C 1
ATOM 1313 O O . LEU A 1 166 ? -9.094 16.722 14.779 1.00 93.81 166 LEU A O 1
ATOM 1317 N N . SER A 1 167 ? -7.932 15.467 13.345 1.00 93.25 167 SER A N 1
ATOM 1318 C CA . SER A 1 167 ? -8.334 16.253 12.177 1.00 93.25 167 SER A CA 1
ATOM 1319 C C . SER A 1 167 ? -9.751 15.910 11.715 1.00 93.25 167 SER A C 1
ATOM 1321 O O . SER A 1 167 ? -10.374 14.943 12.152 1.00 93.25 167 SER A O 1
ATOM 1323 N N . THR A 1 168 ? -10.283 16.697 10.780 1.00 90.94 168 THR A N 1
ATOM 1324 C CA . THR A 1 168 ? -11.566 16.406 10.120 1.00 90.94 168 THR A CA 1
ATOM 1325 C C . THR A 1 168 ? -11.505 15.217 9.161 1.00 90.94 168 THR A C 1
ATOM 1327 O O . THR A 1 168 ? -12.556 14.758 8.720 1.00 90.94 168 THR A O 1
ATOM 1330 N N . LYS A 1 169 ? -10.305 14.734 8.819 1.00 91.94 169 LYS A N 1
ATOM 1331 C CA . LYS A 1 169 ? -10.074 13.620 7.892 1.00 91.94 169 LYS A CA 1
ATOM 1332 C C . LYS A 1 169 ? -8.942 12.728 8.420 1.00 91.94 169 LYS A C 1
ATOM 1334 O O . LYS A 1 169 ? -7.854 12.746 7.842 1.00 91.94 169 LYS A O 1
ATOM 1339 N N . PRO A 1 170 ? -9.169 11.997 9.523 1.00 95.50 170 PRO A N 1
ATOM 1340 C CA . PRO A 1 170 ? -8.192 11.040 10.017 1.00 95.50 170 PRO A CA 1
ATOM 1341 C C . PRO A 1 170 ? -7.968 9.936 8.974 1.00 95.50 170 PRO A C 1
ATOM 1343 O O . PRO A 1 170 ? -8.837 9.665 8.141 1.00 95.50 170 PRO A O 1
ATOM 1346 N N . THR A 1 171 ? -6.780 9.344 8.987 1.00 96.19 171 THR A N 1
ATOM 1347 C CA . THR A 1 171 ? -6.350 8.369 7.975 1.00 96.19 171 THR A CA 1
ATOM 1348 C C . THR A 1 171 ? -5.583 7.223 8.607 1.00 96.19 171 THR A C 1
ATOM 1350 O O . THR A 1 171 ? -4.861 7.420 9.578 1.00 96.19 171 THR A O 1
ATOM 1353 N N . GLU A 1 172 ? -5.728 6.037 8.038 1.00 97.25 172 GLU A N 1
ATOM 1354 C CA . GLU A 1 172 ? -5.176 4.795 8.562 1.00 97.25 172 GLU A CA 1
ATOM 1355 C C . GLU A 1 172 ? -4.016 4.298 7.705 1.00 97.25 172 GLU A C 1
ATOM 1357 O O . GLU A 1 172 ? -4.084 4.283 6.470 1.00 97.25 172 GLU A O 1
ATOM 1362 N N . PHE A 1 173 ? -2.960 3.844 8.368 1.00 97.94 173 PHE A N 1
ATOM 1363 C CA . PHE A 1 173 ? -1.768 3.317 7.733 1.00 97.94 173 PHE A CA 1
ATOM 1364 C C . PHE A 1 173 ? -1.342 1.998 8.380 1.00 97.94 173 PHE A C 1
ATOM 1366 O O . PHE A 1 173 ? -1.320 1.851 9.596 1.00 97.94 173 PHE A O 1
ATOM 1373 N N . LEU A 1 174 ? -0.976 1.032 7.550 1.00 97.88 174 LEU A N 1
ATOM 1374 C CA . LEU A 1 174 ? -0.286 -0.179 7.951 1.00 97.88 174 LEU A CA 1
ATOM 1375 C C . LEU A 1 174 ? 1.208 0.123 8.061 1.00 97.88 174 LEU A C 1
ATOM 1377 O O . LEU A 1 174 ? 1.849 0.431 7.054 1.00 97.88 174 LEU A O 1
ATOM 1381 N N . THR A 1 175 ? 1.765 0.020 9.261 1.00 97.38 175 THR A N 1
ATOM 1382 C CA . THR A 1 175 ? 3.209 0.147 9.465 1.00 97.38 175 THR A CA 1
ATOM 1383 C C . THR A 1 175 ? 3.940 -1.082 8.951 1.00 97.38 175 THR A C 1
ATOM 1385 O O . THR A 1 175 ? 3.514 -2.210 9.185 1.00 97.38 175 THR A O 1
ATOM 1388 N N . LEU A 1 176 ? 5.046 -0.854 8.241 1.00 97.19 176 LEU A N 1
ATOM 1389 C CA . LEU A 1 176 ? 5.888 -1.901 7.673 1.00 97.19 176 LEU A CA 1
ATOM 1390 C C . LEU A 1 176 ? 7.116 -2.097 8.572 1.00 97.19 176 LEU A C 1
ATOM 1392 O O . LEU A 1 176 ? 8.011 -1.247 8.546 1.00 97.19 176 LEU A O 1
ATOM 1396 N N . PRO A 1 177 ? 7.20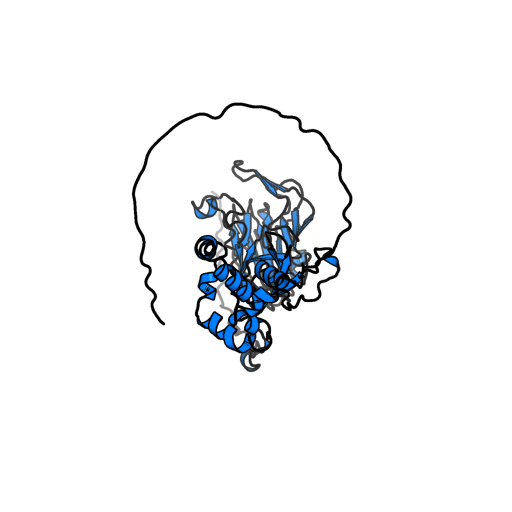6 -3.189 9.357 1.00 95.75 177 PRO A N 1
ATOM 1397 C CA . PRO A 1 177 ? 8.266 -3.354 10.355 1.00 95.75 177 PRO A CA 1
ATOM 1398 C C . PRO A 1 177 ? 9.674 -3.353 9.756 1.00 95.75 177 PRO A C 1
ATOM 1400 O O . PRO A 1 177 ? 10.598 -2.781 10.328 1.00 95.75 177 PRO A O 1
ATOM 1403 N N . SER A 1 178 ? 9.830 -3.936 8.567 1.00 94.62 178 SER A N 1
ATOM 1404 C CA . SER A 1 178 ? 11.102 -3.957 7.837 1.00 94.62 178 SER A CA 1
ATOM 1405 C C . SER A 1 178 ? 11.458 -2.612 7.181 1.00 94.62 178 SER A C 1
ATOM 1407 O O . SER A 1 178 ? 12.538 -2.467 6.606 1.00 94.62 178 SER A O 1
ATOM 1409 N N . GLY A 1 179 ? 10.559 -1.625 7.247 1.00 95.25 179 GLY A N 1
ATOM 1410 C CA . GLY A 1 179 ? 10.736 -0.297 6.676 1.00 95.25 179 GLY A CA 1
ATOM 1411 C C . GLY A 1 179 ? 10.938 -0.299 5.160 1.00 95.25 179 GLY A C 1
ATOM 1412 O O . GLY A 1 179 ? 10.644 -1.270 4.461 1.00 95.25 179 GLY A O 1
ATOM 1413 N N . GLY A 1 180 ? 11.469 0.818 4.661 1.00 93.56 180 GLY A N 1
ATOM 1414 C CA . GLY A 1 180 ? 11.592 1.092 3.232 1.00 93.56 180 GLY A CA 1
ATOM 1415 C C . GLY A 1 180 ? 12.637 0.269 2.477 1.00 93.56 180 GLY A C 1
ATOM 1416 O O . GLY A 1 180 ? 12.564 0.201 1.256 1.00 93.56 180 GLY A O 1
ATOM 1417 N N . GLU A 1 181 ? 13.594 -0.365 3.159 1.00 93.38 181 GLU A N 1
ATOM 1418 C CA . GLU A 1 181 ? 14.612 -1.188 2.483 1.00 93.38 181 GLU A CA 1
ATOM 1419 C C . GLU A 1 181 ? 14.052 -2.528 1.990 1.00 93.38 181 GLU A C 1
ATOM 1421 O O . GLU A 1 181 ? 14.519 -3.053 0.985 1.00 93.38 181 GLU A O 1
ATOM 1426 N N . MET A 1 182 ? 13.012 -3.047 2.650 1.00 95.69 182 MET A N 1
ATOM 1427 C CA . MET A 1 182 ? 12.306 -4.270 2.242 1.00 95.69 182 MET A CA 1
ATOM 1428 C C . MET A 1 182 ? 10.909 -3.985 1.680 1.00 95.69 182 MET A C 1
ATOM 1430 O O . MET A 1 182 ? 10.138 -4.904 1.436 1.00 95.69 182 MET A O 1
ATOM 1434 N N . ASN A 1 183 ? 10.557 -2.715 1.497 1.00 97.44 183 ASN A N 1
ATOM 1435 C CA . ASN A 1 183 ? 9.262 -2.300 0.976 1.00 97.44 183 ASN A CA 1
ATOM 1436 C C . ASN A 1 183 ? 9.463 -1.155 -0.005 1.00 97.44 183 ASN A C 1
ATOM 1438 O O . ASN A 1 183 ? 9.466 0.018 0.374 1.00 97.44 183 ASN A O 1
ATOM 1442 N N . TYR A 1 184 ? 9.664 -1.498 -1.272 1.00 97.56 184 TYR A N 1
ATOM 1443 C CA . TYR A 1 184 ? 10.011 -0.522 -2.295 1.00 97.56 184 TYR A CA 1
ATOM 1444 C C . TYR A 1 184 ? 9.437 -0.877 -3.663 1.00 97.56 184 TYR A C 1
ATOM 1446 O O . TYR A 1 184 ? 8.981 -1.992 -3.915 1.00 97.56 184 TYR A O 1
ATOM 1454 N N . SER A 1 185 ? 9.451 0.101 -4.558 1.00 96.69 185 SER A N 1
ATOM 1455 C CA . SER A 1 185 ? 9.081 -0.041 -5.962 1.00 96.69 185 SER A CA 1
ATOM 1456 C C . SER A 1 185 ? 10.010 0.817 -6.811 1.00 96.69 185 SER A C 1
ATOM 1458 O O . SER A 1 185 ? 10.329 1.954 -6.449 1.00 96.69 185 SER A O 1
ATOM 1460 N N . HIS A 1 186 ? 10.495 0.250 -7.908 1.00 95.00 186 HIS A N 1
ATOM 1461 C CA . HIS A 1 186 ? 11.585 0.803 -8.694 1.00 95.00 186 HIS A CA 1
ATOM 1462 C C . HIS A 1 186 ? 11.251 0.786 -10.184 1.00 95.00 186 HIS A C 1
ATOM 1464 O O . HIS A 1 186 ? 10.755 -0.201 -10.731 1.00 95.00 186 HIS A O 1
ATOM 1470 N N . ALA A 1 187 ? 11.555 1.907 -10.832 1.00 94.25 187 ALA A N 1
ATOM 1471 C CA . ALA A 1 187 ? 11.475 2.090 -12.268 1.00 94.25 187 ALA A CA 1
ATOM 1472 C C . ALA A 1 187 ? 12.816 2.629 -12.790 1.00 94.25 187 ALA A C 1
ATOM 1474 O O . ALA A 1 187 ? 13.122 3.810 -12.587 1.00 94.25 187 ALA A O 1
ATOM 1475 N N . PRO A 1 188 ? 13.643 1.797 -13.441 1.00 94.69 188 PRO A N 1
ATOM 1476 C CA . PRO A 1 188 ? 14.900 2.239 -14.017 1.00 94.69 188 PRO A CA 1
ATOM 1477 C C . PRO A 1 188 ? 14.719 2.852 -15.409 1.00 94.69 188 PRO A C 1
ATOM 1479 O O . PRO A 1 188 ? 13.759 2.580 -16.134 1.00 94.69 188 PRO A O 1
ATOM 1482 N N . VAL A 1 189 ? 15.706 3.646 -15.816 1.00 93.50 189 VAL A N 1
ATOM 1483 C CA . VAL A 1 189 ? 15.818 4.197 -17.172 1.00 93.50 189 VAL A CA 1
ATOM 1484 C C . VAL A 1 189 ? 16.181 3.119 -18.188 1.00 93.50 189 VAL A C 1
ATOM 1486 O O . VAL A 1 189 ? 16.814 2.110 -17.863 1.00 93.50 189 VAL A O 1
ATOM 1489 N N . GLY A 1 190 ? 15.879 3.376 -19.457 1.00 90.81 190 GLY A N 1
ATOM 1490 C CA . GLY A 1 190 ? 16.264 2.564 -20.610 1.00 90.81 190 GLY A CA 1
ATOM 1491 C C . GLY A 1 190 ? 15.085 2.171 -21.494 1.00 90.81 190 GLY A C 1
ATOM 1492 O O . GLY A 1 190 ? 13.928 2.266 -21.096 1.00 90.81 190 GLY A O 1
ATOM 1493 N N . GLY A 1 191 ? 15.389 1.737 -22.719 1.00 89.50 191 GLY A N 1
ATOM 1494 C CA . GLY A 1 191 ? 14.371 1.570 -23.756 1.00 89.50 191 GLY A CA 1
ATOM 1495 C C . GLY A 1 191 ? 13.673 2.899 -24.040 1.00 89.50 191 GLY A C 1
ATOM 1496 O O . GLY A 1 191 ? 14.347 3.874 -24.362 1.00 89.50 191 GLY A O 1
ATOM 1497 N N . SER A 1 192 ? 12.347 2.952 -23.890 1.0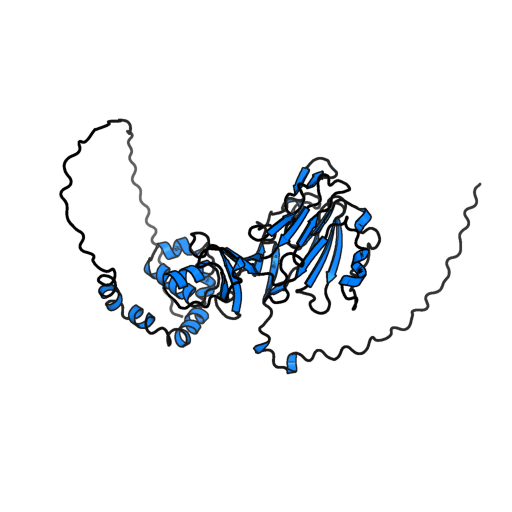0 88.31 192 SER A N 1
ATOM 1498 C CA . SER A 1 192 ? 11.571 4.194 -24.028 1.00 88.31 192 SER A CA 1
ATOM 1499 C C . SER A 1 192 ? 11.497 5.056 -22.757 1.00 88.31 192 SER A C 1
ATOM 1501 O O . SER A 1 192 ? 10.894 6.132 -22.793 1.00 88.31 192 SER A O 1
ATOM 1503 N N . CYS A 1 193 ? 12.112 4.620 -21.649 1.00 91.12 193 CYS A N 1
ATOM 1504 C CA . CYS A 1 193 ? 12.252 5.418 -20.431 1.00 91.12 193 CYS A CA 1
ATOM 1505 C C . CYS A 1 193 ? 13.522 6.285 -20.481 1.00 91.12 193 CYS A C 1
ATOM 1507 O O . CYS A 1 193 ? 14.636 5.754 -20.462 1.00 91.12 193 CYS A O 1
ATOM 1509 N N . GLY A 1 194 ? 13.366 7.608 -20.479 1.00 92.94 194 GLY A N 1
ATOM 1510 C CA . GLY A 1 194 ? 14.429 8.597 -20.285 1.00 92.94 194 GLY A CA 1
ATOM 1511 C C . GLY A 1 194 ? 14.433 9.204 -18.875 1.00 92.94 194 GLY A C 1
ATOM 1512 O O . GLY A 1 194 ? 13.549 8.941 -18.063 1.00 92.94 194 GLY A O 1
ATOM 1513 N N . GLY A 1 195 ? 15.427 10.043 -18.577 1.00 95.25 195 GLY A N 1
ATOM 1514 C CA . GLY A 1 195 ? 15.548 10.731 -17.285 1.00 95.25 195 GLY A CA 1
ATOM 1515 C C . GLY A 1 195 ? 16.433 9.986 -16.285 1.00 95.25 195 GLY A C 1
ATOM 1516 O O . GLY A 1 195 ? 17.515 9.531 -16.652 1.00 95.25 195 GLY A O 1
ATOM 1517 N N . ASN A 1 196 ? 15.987 9.892 -15.028 1.00 95.94 196 ASN A N 1
ATOM 1518 C CA . ASN A 1 196 ? 16.689 9.210 -13.932 1.00 95.94 196 ASN A CA 1
ATOM 1519 C C . ASN A 1 196 ? 15.880 8.014 -13.421 1.00 95.94 196 ASN A C 1
ATOM 1521 O O . ASN A 1 196 ? 14.655 8.042 -13.479 1.00 95.94 196 ASN A O 1
ATOM 1525 N N . ASN A 1 197 ? 16.539 7.005 -12.840 1.00 95.44 197 ASN A N 1
ATOM 1526 C CA . ASN A 1 197 ? 15.836 5.923 -12.139 1.00 95.44 197 ASN A CA 1
ATOM 1527 C C . ASN A 1 197 ? 14.954 6.508 -11.026 1.00 95.44 197 ASN A C 1
ATOM 1529 O O . ASN A 1 197 ? 15.346 7.486 -10.388 1.00 95.44 197 ASN A O 1
ATOM 1533 N N . VAL A 1 198 ? 13.799 5.902 -10.765 1.00 96.12 198 VAL A N 1
ATOM 1534 C CA . VAL A 1 198 ? 12.888 6.295 -9.682 1.00 96.12 198 VAL A CA 1
ATOM 1535 C C . VAL A 1 198 ? 12.746 5.120 -8.733 1.00 96.12 198 VAL A C 1
ATOM 1537 O O . VAL A 1 198 ? 12.253 4.070 -9.128 1.00 96.12 198 VAL A O 1
ATOM 1540 N N . LEU A 1 199 ? 13.167 5.297 -7.484 1.00 96.44 199 LEU A N 1
ATOM 1541 C CA . LEU A 1 199 ? 13.046 4.288 -6.433 1.00 96.44 199 LEU A CA 1
ATOM 1542 C C . LEU A 1 199 ? 12.255 4.868 -5.267 1.00 96.44 199 LEU A C 1
ATOM 1544 O O . LEU A 1 199 ? 12.749 5.759 -4.574 1.00 96.44 199 LEU A O 1
ATOM 1548 N N . THR A 1 200 ? 11.048 4.356 -5.054 1.00 97.81 200 THR A N 1
ATOM 1549 C CA . THR A 1 200 ? 10.148 4.763 -3.972 1.00 97.81 200 THR A CA 1
ATOM 1550 C C . THR A 1 200 ? 10.157 3.701 -2.880 1.00 97.81 200 THR A C 1
ATOM 1552 O O . THR A 1 200 ? 9.838 2.543 -3.131 1.00 97.81 200 THR A O 1
ATOM 1555 N N . ARG A 1 201 ? 10.536 4.095 -1.664 1.00 98.25 201 ARG A N 1
ATOM 1556 C CA . ARG A 1 201 ? 10.569 3.254 -0.462 1.00 98.25 201 ARG A CA 1
ATOM 1557 C C . ARG A 1 201 ? 9.438 3.639 0.482 1.00 98.25 201 ARG A C 1
ATOM 1559 O O . ARG A 1 201 ? 9.195 4.828 0.659 1.00 98.25 201 ARG A O 1
ATOM 1566 N N . PHE A 1 202 ? 8.806 2.671 1.133 1.00 98.00 202 PHE A N 1
ATOM 1567 C CA . PHE A 1 202 ? 7.627 2.876 1.977 1.00 98.00 202 PHE A CA 1
ATOM 1568 C C . PHE A 1 202 ? 7.903 2.412 3.408 1.00 98.00 202 PHE A C 1
ATOM 1570 O O . PHE A 1 202 ? 8.363 1.294 3.618 1.00 98.00 202 PHE A O 1
ATOM 1577 N N . SER A 1 203 ? 7.619 3.252 4.405 1.00 97.69 203 SER A N 1
ATOM 1578 C CA . SER A 1 203 ? 7.658 2.843 5.820 1.00 97.69 203 SER A CA 1
ATOM 1579 C C . SER A 1 203 ? 6.273 2.519 6.378 1.00 97.69 203 SER A C 1
ATOM 1581 O O . SER A 1 203 ? 6.158 1.736 7.320 1.00 97.69 203 SER A O 1
ATOM 1583 N N . LYS A 1 204 ? 5.220 3.094 5.790 1.00 97.94 204 LYS A N 1
ATOM 1584 C CA . LYS A 1 204 ? 3.821 2.789 6.094 1.00 97.94 204 LYS A CA 1
ATOM 1585 C C . LYS A 1 204 ? 2.989 2.832 4.806 1.00 97.94 204 LYS A C 1
ATOM 1587 O O . LYS A 1 204 ? 3.331 3.564 3.876 1.00 97.94 204 LYS A O 1
ATOM 1592 N N . LEU A 1 205 ? 1.898 2.073 4.750 1.00 97.94 205 LEU A N 1
ATOM 1593 C CA . LEU A 1 205 ? 0.989 1.996 3.599 1.00 97.94 205 LEU A CA 1
ATOM 1594 C C . LEU A 1 205 ? -0.406 2.438 3.998 1.00 97.94 205 LEU A C 1
ATOM 1596 O O . LEU A 1 205 ? -0.948 1.921 4.967 1.00 97.94 205 LEU A O 1
ATOM 1600 N N . ARG A 1 206 ? -1.037 3.335 3.242 1.00 97.62 206 ARG A N 1
ATOM 1601 C CA . ARG A 1 206 ? -2.420 3.707 3.544 1.00 97.62 206 ARG A CA 1
ATOM 1602 C C . ARG A 1 206 ? -3.344 2.511 3.339 1.00 97.62 206 ARG A C 1
ATOM 1604 O O . ARG A 1 206 ? -3.312 1.879 2.284 1.00 97.62 206 ARG A O 1
ATOM 1611 N N . ILE A 1 207 ? -4.180 2.216 4.326 1.00 97.12 207 ILE A N 1
ATOM 1612 C CA . ILE A 1 207 ? -5.043 1.033 4.341 1.00 97.12 207 ILE A CA 1
ATOM 1613 C C . ILE A 1 207 ? -6.486 1.426 4.648 1.00 97.12 207 ILE A C 1
ATOM 1615 O O . ILE A 1 207 ? -6.746 2.345 5.411 1.00 97.12 207 ILE A O 1
ATOM 1619 N N . ASN A 1 208 ? -7.439 0.733 4.035 1.00 94.94 208 ASN A N 1
ATOM 1620 C CA . ASN A 1 208 ? -8.835 0.790 4.423 1.00 94.94 208 ASN A CA 1
ATOM 1621 C C . ASN A 1 208 ? -9.093 -0.416 5.338 1.00 94.94 208 ASN A C 1
ATOM 1623 O O . ASN A 1 208 ? -9.165 -1.538 4.821 1.00 94.94 208 ASN A O 1
ATOM 1627 N N . PRO A 1 209 ? -9.236 -0.221 6.661 1.00 93.75 209 PRO A N 1
ATOM 1628 C CA . PRO A 1 209 ? -9.378 -1.325 7.611 1.00 93.75 209 PRO A CA 1
ATOM 1629 C C . PRO A 1 209 ? -10.678 -2.121 7.422 1.00 93.75 209 PRO A C 1
ATOM 1631 O O . PRO A 1 209 ? -10.748 -3.280 7.810 1.00 93.75 209 PRO A O 1
ATOM 1634 N N . TRP A 1 210 ? -11.696 -1.556 6.769 1.00 90.38 210 TRP A N 1
ATOM 1635 C CA . TRP A 1 210 ? -12.965 -2.239 6.494 1.00 90.38 210 TRP A CA 1
ATOM 1636 C C . TRP A 1 210 ? -12.880 -3.155 5.273 1.00 90.38 210 TRP A C 1
ATOM 1638 O O . TRP A 1 210 ? -13.378 -4.285 5.271 1.00 90.38 210 TRP A O 1
ATOM 1648 N N . MET A 1 211 ? -12.236 -2.660 4.215 1.00 92.56 211 MET A N 1
ATOM 1649 C CA . MET A 1 211 ? -12.097 -3.383 2.950 1.00 92.56 211 MET A CA 1
ATOM 1650 C C . MET A 1 211 ? -10.856 -4.274 2.897 1.00 92.56 211 MET A C 1
ATOM 1652 O O . MET A 1 211 ? -10.767 -5.102 1.993 1.00 92.56 211 MET A O 1
ATOM 1656 N N . LEU A 1 212 ? -9.908 -4.079 3.819 1.00 95.38 212 LEU A N 1
ATOM 1657 C CA . LEU A 1 212 ? -8.574 -4.682 3.796 1.00 95.38 212 LEU A CA 1
ATOM 1658 C C . LEU A 1 212 ? -7.885 -4.468 2.450 1.00 95.38 212 LEU A C 1
ATOM 1660 O O . LEU A 1 212 ? -7.384 -5.395 1.822 1.00 95.38 212 LEU A O 1
ATOM 1664 N N . LYS A 1 213 ? -7.907 -3.223 1.978 1.00 95.69 213 LYS A N 1
ATOM 1665 C CA . LYS A 1 213 ? -7.221 -2.818 0.752 1.00 95.69 213 LYS A CA 1
ATOM 1666 C C . LYS A 1 213 ? -6.200 -1.755 1.072 1.00 95.69 213 LYS A C 1
ATOM 1668 O O . LYS A 1 213 ? -6.483 -0.862 1.864 1.00 95.69 213 LYS A O 1
ATOM 1673 N N . VAL A 1 214 ? -5.052 -1.836 0.423 1.00 96.50 214 VAL A N 1
ATOM 1674 C CA . VAL A 1 214 ? -4.003 -0.824 0.470 1.00 96.50 214 VAL A CA 1
ATOM 1675 C C . VAL A 1 214 ? -4.158 0.127 -0.706 1.00 96.50 214 VAL A C 1
ATOM 1677 O O . VAL A 1 214 ? -4.428 -0.299 -1.833 1.00 96.50 214 VAL A O 1
ATOM 1680 N N . LYS A 1 215 ? -3.970 1.415 -0.424 1.00 94.62 215 LYS A N 1
ATOM 1681 C CA . LYS A 1 215 ? -3.853 2.461 -1.427 1.00 94.62 215 LYS A CA 1
ATOM 1682 C C . LYS A 1 215 ? -2.390 2.572 -1.874 1.00 94.62 215 LYS A C 1
ATOM 1684 O O . LYS A 1 215 ? -1.565 3.103 -1.137 1.00 94.62 215 LYS A O 1
ATOM 1689 N N . THR A 1 216 ? -2.057 2.025 -3.042 1.00 94.88 216 THR A N 1
ATOM 1690 C CA . THR A 1 216 ? -0.667 1.855 -3.510 1.00 94.88 216 THR A CA 1
ATOM 1691 C C . THR A 1 216 ? -0.012 3.147 -4.002 1.00 94.88 216 THR A C 1
ATOM 1693 O O . THR A 1 216 ? 1.212 3.223 -4.059 1.00 94.88 216 THR A O 1
ATOM 1696 N N . ASP A 1 217 ? -0.797 4.170 -4.328 1.00 93.00 217 ASP A N 1
ATOM 1697 C CA . ASP A 1 217 ? -0.344 5.485 -4.801 1.00 93.00 217 ASP A CA 1
ATOM 1698 C C . ASP A 1 217 ? -0.373 6.568 -3.701 1.00 93.00 217 ASP A C 1
ATOM 1700 O O . ASP A 1 217 ? -0.284 7.763 -3.989 1.00 93.00 217 ASP A O 1
ATOM 1704 N N . ASP A 1 218 ? -0.507 6.173 -2.429 1.00 94.50 218 ASP A N 1
ATOM 1705 C CA . ASP A 1 218 ? -0.366 7.092 -1.302 1.00 94.50 218 ASP A CA 1
ATOM 1706 C C . ASP A 1 218 ? 1.096 7.156 -0.844 1.00 94.50 218 ASP A C 1
ATOM 1708 O O . ASP A 1 218 ? 1.660 6.186 -0.338 1.00 94.50 218 ASP A O 1
ATOM 1712 N N . TYR A 1 219 ? 1.709 8.325 -1.021 1.00 95.81 219 TYR A N 1
ATOM 1713 C CA . TYR A 1 219 ? 3.129 8.549 -0.754 1.00 95.81 219 TYR A CA 1
ATOM 1714 C C . TYR A 1 219 ? 3.394 9.271 0.578 1.00 95.81 219 TYR A C 1
ATOM 1716 O O . TYR A 1 219 ? 4.512 9.730 0.797 1.00 95.81 219 TYR A O 1
ATOM 1724 N N . THR A 1 220 ? 2.399 9.381 1.472 1.00 95.88 220 THR A N 1
ATOM 1725 C CA . THR A 1 220 ? 2.511 10.137 2.741 1.00 95.88 220 THR A CA 1
ATOM 1726 C C . THR A 1 220 ? 3.700 9.683 3.597 1.00 95.88 220 THR A C 1
ATOM 1728 O O . THR A 1 220 ? 4.434 10.512 4.126 1.00 95.88 220 THR A O 1
ATOM 1731 N N . PHE A 1 221 ? 3.925 8.369 3.683 1.00 96.62 221 PHE A N 1
ATOM 1732 C CA . PHE A 1 221 ? 5.051 7.753 4.399 1.00 96.62 221 PHE A CA 1
ATOM 1733 C C . PHE A 1 221 ? 6.025 7.058 3.438 1.00 96.62 221 PHE A C 1
ATOM 1735 O O . PHE A 1 221 ? 6.605 6.012 3.748 1.00 96.62 221 PHE A O 1
ATOM 1742 N N . ALA A 1 222 ? 6.188 7.634 2.247 1.00 96.94 222 ALA A N 1
ATOM 1743 C CA . ALA A 1 222 ? 7.126 7.160 1.247 1.00 96.94 222 ALA A CA 1
ATOM 1744 C C . ALA A 1 222 ? 8.285 8.145 1.060 1.00 96.94 222 ALA A C 1
ATOM 1746 O O . ALA A 1 222 ? 8.137 9.360 1.179 1.00 96.94 222 ALA A O 1
ATOM 1747 N N . LYS A 1 223 ? 9.457 7.610 0.723 1.00 97.81 223 LYS A N 1
ATOM 1748 C CA . LYS A 1 223 ? 10.633 8.380 0.326 1.00 97.81 223 LYS A CA 1
ATOM 1749 C C . LYS A 1 223 ? 11.073 7.929 -1.055 1.00 97.81 223 LYS A C 1
ATOM 1751 O O . LYS A 1 223 ? 11.436 6.769 -1.240 1.00 97.81 223 LYS A O 1
ATOM 1756 N N . THR A 1 224 ? 11.097 8.862 -1.997 1.00 97.06 224 THR A N 1
ATOM 1757 C CA . THR A 1 224 ? 11.583 8.602 -3.351 1.00 97.06 224 THR A CA 1
ATOM 1758 C C . THR A 1 224 ? 12.972 9.186 -3.561 1.00 97.06 224 THR A C 1
ATOM 1760 O O . THR A 1 224 ? 13.280 10.282 -3.092 1.00 97.06 224 THR A O 1
ATOM 1763 N N . THR A 1 225 ? 13.824 8.444 -4.262 1.00 97.56 225 THR A N 1
ATOM 1764 C CA . THR A 1 225 ? 15.140 8.896 -4.726 1.00 97.56 225 THR A CA 1
ATOM 1765 C C . THR A 1 225 ? 15.223 8.815 -6.244 1.00 97.56 225 THR A C 1
ATOM 1767 O O . THR A 1 225 ? 14.695 7.871 -6.836 1.00 97.56 225 THR A O 1
ATOM 1770 N N . GLY A 1 226 ? 15.934 9.768 -6.851 1.00 95.94 226 GLY A N 1
ATOM 1771 C CA . GLY A 1 226 ? 16.069 9.886 -8.300 1.00 95.94 226 GLY A CA 1
ATOM 1772 C C . GLY A 1 226 ? 14.899 10.639 -8.938 1.00 95.94 226 GLY A C 1
ATOM 1773 O O . GLY A 1 226 ? 14.390 11.592 -8.350 1.00 95.94 226 GLY A O 1
ATOM 1774 N N . GLY A 1 227 ? 14.502 10.232 -10.144 1.00 90.69 227 GLY A N 1
ATOM 1775 C CA . GLY A 1 227 ? 13.473 10.897 -10.944 1.00 90.69 227 GLY A CA 1
ATOM 1776 C C . GLY A 1 227 ? 13.827 12.314 -11.444 1.00 90.69 227 GLY A C 1
ATOM 1777 O O . GLY A 1 227 ? 14.918 12.826 -11.174 1.00 90.69 227 GLY A O 1
ATOM 1778 N N . PRO A 1 228 ? 12.922 12.947 -12.215 1.00 95.75 228 PRO A N 1
ATOM 1779 C CA . PRO A 1 228 ? 11.782 12.301 -12.861 1.00 95.75 228 PRO A CA 1
ATOM 1780 C C . PRO A 1 228 ? 12.238 11.308 -13.945 1.00 95.75 228 PRO A C 1
ATOM 1782 O O . PRO A 1 228 ? 13.279 11.494 -14.581 1.00 95.75 228 PRO A O 1
ATOM 1785 N N . LEU A 1 229 ? 11.444 10.262 -14.158 1.00 94.00 229 LEU A N 1
ATOM 1786 C CA . LEU A 1 229 ? 11.571 9.348 -15.291 1.00 94.00 229 LEU A CA 1
ATOM 1787 C C . LEU A 1 229 ? 10.476 9.666 -16.298 1.00 94.00 229 LEU A C 1
ATOM 1789 O O . LEU A 1 229 ? 9.306 9.744 -15.931 1.00 94.00 229 LEU A O 1
ATOM 1793 N N . THR A 1 230 ? 10.835 9.850 -17.560 1.00 93.31 230 THR A N 1
ATOM 1794 C CA . THR A 1 230 ? 9.870 10.069 -18.636 1.00 93.31 230 THR A CA 1
ATOM 1795 C C . THR A 1 230 ? 9.744 8.806 -19.462 1.00 93.31 230 THR A C 1
ATOM 1797 O O . THR A 1 230 ? 10.743 8.249 -19.895 1.00 93.31 230 THR A O 1
ATOM 1800 N N . GLN A 1 231 ? 8.525 8.346 -19.702 1.00 87.62 231 GLN A N 1
ATOM 1801 C CA . GLN A 1 231 ? 8.265 7.194 -20.554 1.00 87.62 231 GLN A CA 1
ATOM 1802 C C . GLN A 1 231 ? 7.376 7.620 -21.713 1.00 87.62 231 GLN A C 1
ATOM 1804 O O . GLN A 1 231 ? 6.244 8.067 -21.510 1.00 87.62 231 GLN A O 1
ATOM 1809 N N . THR A 1 232 ? 7.897 7.458 -22.925 1.00 84.25 232 THR A N 1
ATOM 1810 C CA . THR A 1 232 ? 7.132 7.632 -24.160 1.00 84.25 232 THR A CA 1
ATOM 1811 C C . THR A 1 232 ? 6.565 6.290 -24.595 1.00 84.25 232 THR A C 1
ATOM 1813 O O . THR A 1 232 ? 7.281 5.289 -24.676 1.00 84.25 232 THR A O 1
ATOM 1816 N N . TYR A 1 233 ? 5.265 6.255 -24.869 1.00 75.12 233 TYR A N 1
ATOM 1817 C CA . TYR A 1 233 ? 4.611 5.046 -25.363 1.00 75.12 233 TYR A CA 1
ATOM 1818 C C . TYR A 1 233 ? 5.004 4.784 -26.818 1.00 75.12 233 TYR A C 1
ATOM 1820 O O . TYR A 1 233 ? 5.333 5.704 -27.563 1.00 75.12 233 TYR A O 1
ATOM 1828 N N . TRP A 1 234 ? 4.948 3.518 -27.233 1.00 72.31 234 TRP A N 1
ATOM 1829 C CA . TRP A 1 234 ? 5.387 3.053 -28.557 1.00 72.31 234 TRP A CA 1
ATOM 1830 C C . TRP A 1 234 ? 4.749 3.804 -29.738 1.00 72.31 234 TRP A C 1
ATOM 1832 O O . TRP A 1 234 ? 5.372 3.947 -30.784 1.00 72.31 234 TRP A O 1
ATOM 1842 N N . ASN A 1 235 ? 3.521 4.297 -29.574 1.00 73.81 235 ASN A N 1
ATOM 1843 C CA . ASN A 1 235 ? 2.788 5.051 -30.592 1.00 73.81 235 ASN A CA 1
ATOM 1844 C C . ASN A 1 235 ? 3.023 6.572 -30.517 1.00 73.81 235 ASN A C 1
ATOM 1846 O O . ASN A 1 235 ? 2.366 7.319 -31.237 1.00 73.81 235 ASN A O 1
ATOM 1850 N N . GLY A 1 236 ? 3.889 7.047 -29.613 1.00 72.44 236 GLY A N 1
ATOM 1851 C CA . GLY A 1 236 ? 4.145 8.469 -29.363 1.00 72.44 236 GLY A CA 1
ATOM 1852 C C . GLY A 1 236 ? 2.943 9.252 -28.819 1.00 72.44 236 GLY A C 1
ATOM 1853 O O . GLY A 1 236 ? 3.050 10.455 -28.604 1.00 72.44 236 GLY A O 1
ATOM 1854 N N . ALA A 1 237 ? 1.802 8.596 -28.583 1.00 71.94 237 ALA A N 1
ATOM 1855 C CA . ALA A 1 237 ? 0.545 9.265 -28.256 1.00 71.94 237 ALA A CA 1
ATOM 1856 C C . ALA A 1 237 ? 0.492 9.753 -26.804 1.00 71.94 237 ALA A C 1
ATOM 1858 O O . ALA A 1 237 ? -0.326 10.607 -26.465 1.00 71.94 237 ALA A O 1
ATOM 1859 N N . ARG A 1 238 ? 1.349 9.206 -25.935 1.00 77.44 238 ARG A N 1
ATOM 1860 C CA . ARG A 1 238 ? 1.388 9.544 -24.515 1.00 77.44 238 ARG A CA 1
ATOM 1861 C C . ARG A 1 238 ? 2.822 9.567 -24.008 1.00 77.44 238 ARG A C 1
ATOM 1863 O O . ARG A 1 238 ? 3.609 8.670 -24.304 1.00 77.44 238 ARG A O 1
ATOM 1870 N N . ASN A 1 239 ? 3.117 10.580 -23.202 1.00 84.88 239 ASN A N 1
ATOM 1871 C CA . ASN A 1 239 ? 4.299 10.646 -22.357 1.00 84.88 239 ASN A CA 1
ATOM 1872 C C . ASN A 1 239 ? 3.821 10.668 -20.909 1.00 84.88 239 ASN A C 1
ATOM 1874 O O . ASN A 1 239 ? 2.967 11.488 -20.564 1.00 84.88 239 ASN A O 1
ATOM 1878 N N . ILE A 1 240 ? 4.353 9.781 -20.075 1.00 86.12 240 ILE A N 1
ATOM 1879 C CA . ILE A 1 240 ? 4.142 9.848 -18.627 1.00 86.12 240 ILE A CA 1
ATOM 1880 C C . ILE A 1 240 ? 5.434 10.272 -17.942 1.00 86.12 240 ILE A C 1
ATOM 1882 O O . ILE A 1 240 ? 6.526 9.921 -18.389 1.00 86.12 240 ILE A O 1
ATOM 1886 N N . THR A 1 241 ? 5.297 11.017 -16.850 1.00 92.19 241 THR A N 1
ATOM 1887 C CA . THR A 1 241 ? 6.416 11.423 -16.003 1.00 92.19 241 THR A CA 1
ATOM 1888 C C . THR A 1 241 ? 6.222 10.807 -14.629 1.00 92.19 241 THR A C 1
ATOM 1890 O O . THR A 1 241 ? 5.293 11.165 -13.909 1.00 92.19 241 THR A O 1
ATOM 1893 N N . LEU A 1 242 ? 7.101 9.880 -14.268 1.00 92.00 242 LEU A N 1
ATOM 1894 C CA . LEU A 1 242 ? 7.115 9.227 -12.971 1.00 92.00 242 LEU A CA 1
ATOM 1895 C C . LEU A 1 242 ? 8.050 9.991 -12.042 1.00 92.00 242 LEU A C 1
ATOM 1897 O O . LEU A 1 242 ? 9.253 10.095 -12.282 1.00 92.00 242 LEU A O 1
ATOM 1901 N N . ILE A 1 243 ? 7.474 10.536 -10.978 1.00 95.38 243 ILE A N 1
ATOM 1902 C CA . ILE A 1 243 ? 8.223 11.107 -9.852 1.00 95.38 243 ILE A CA 1
ATOM 1903 C C . ILE A 1 243 ? 8.271 10.098 -8.704 1.00 95.38 243 ILE A C 1
ATOM 1905 O O . ILE A 1 243 ? 9.241 10.082 -7.963 1.00 95.38 243 ILE A O 1
ATOM 1909 N N . ASN A 1 244 ? 7.258 9.232 -8.611 1.00 95.00 244 ASN A N 1
ATOM 1910 C CA . ASN A 1 244 ? 7.158 8.121 -7.674 1.00 95.00 244 ASN A CA 1
ATOM 1911 C C . ASN A 1 244 ?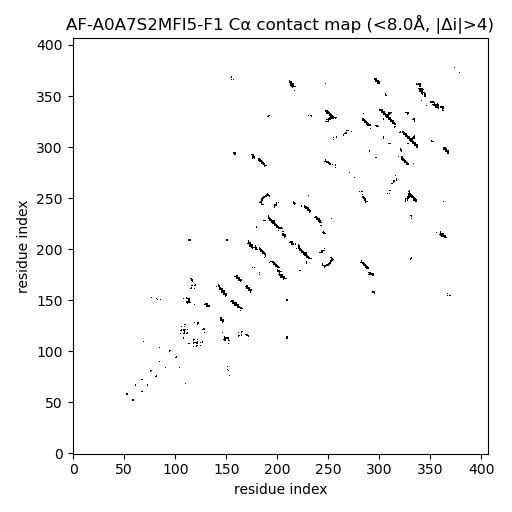 6.707 6.862 -8.424 1.00 95.00 244 ASN A C 1
ATOM 1913 O O . ASN A 1 244 ? 6.072 6.964 -9.477 1.00 95.00 244 ASN A O 1
ATOM 1917 N N . VAL A 1 245 ? 6.989 5.693 -7.855 1.00 94.00 245 VAL A N 1
ATOM 1918 C CA . VAL A 1 245 ? 6.449 4.408 -8.318 1.00 94.00 245 VAL A CA 1
ATOM 1919 C C . VAL A 1 245 ? 5.448 3.909 -7.270 1.00 94.00 245 VAL A C 1
ATOM 1921 O O . VAL A 1 245 ? 5.806 3.878 -6.090 1.00 94.00 245 VAL A O 1
ATOM 1924 N N . PRO A 1 246 ? 4.196 3.571 -7.640 1.00 94.88 246 PRO A N 1
ATOM 1925 C CA . PRO A 1 246 ? 3.225 3.009 -6.701 1.00 94.88 246 PRO A CA 1
ATOM 1926 C C . PRO A 1 246 ? 3.764 1.760 -6.001 1.00 94.88 246 PRO A C 1
ATOM 1928 O O . PRO A 1 246 ? 4.516 0.990 -6.596 1.00 94.88 246 PRO A O 1
ATOM 1931 N N . TYR A 1 247 ? 3.359 1.541 -4.751 1.00 96.62 247 TYR A N 1
ATOM 1932 C CA . TYR A 1 247 ? 3.729 0.344 -4.001 1.00 96.62 247 TYR A CA 1
ATOM 1933 C C . TYR A 1 247 ? 3.325 -0.928 -4.755 1.00 96.62 247 TYR A C 1
ATOM 1935 O O . TYR A 1 247 ? 2.324 -0.943 -5.477 1.00 96.62 247 TYR A O 1
ATOM 1943 N N . ALA A 1 248 ? 4.086 -2.005 -4.551 1.00 96.19 248 ALA A N 1
ATOM 1944 C CA . ALA A 1 248 ? 3.849 -3.300 -5.181 1.00 96.19 248 ALA A CA 1
ATOM 1945 C C . ALA A 1 248 ? 3.898 -3.262 -6.725 1.00 96.19 248 ALA A C 1
ATOM 1947 O O . ALA A 1 248 ? 3.287 -4.111 -7.373 1.00 96.19 248 ALA A O 1
ATOM 1948 N N . THR A 1 249 ? 4.613 -2.295 -7.316 1.00 94.69 249 THR A N 1
ATOM 1949 C CA . THR A 1 249 ? 4.707 -2.125 -8.775 1.00 94.69 249 THR A CA 1
ATOM 1950 C C . THR A 1 249 ? 6.153 -2.185 -9.251 1.00 94.69 249 THR A C 1
ATOM 1952 O O . THR A 1 249 ? 6.972 -1.343 -8.895 1.00 94.69 249 THR A O 1
ATOM 1955 N N . ALA A 1 250 ? 6.450 -3.147 -10.120 1.00 94.00 250 ALA A N 1
ATOM 1956 C CA . ALA A 1 250 ? 7.718 -3.240 -10.834 1.00 94.00 250 ALA A CA 1
ATOM 1957 C C . ALA A 1 250 ? 7.512 -2.789 -12.284 1.00 94.00 250 ALA A C 1
ATOM 1959 O O . ALA A 1 250 ? 6.697 -3.379 -12.999 1.00 94.00 250 ALA A O 1
ATOM 1960 N N . ARG A 1 251 ? 8.215 -1.743 -12.729 1.00 91.81 251 ARG A N 1
ATOM 1961 C CA . ARG A 1 251 ? 8.063 -1.172 -14.080 1.00 91.81 251 ARG A CA 1
ATOM 1962 C C . ARG A 1 251 ? 9.418 -0.990 -14.741 1.00 91.81 251 ARG A C 1
ATOM 1964 O O . ARG A 1 251 ? 10.328 -0.470 -14.114 1.00 91.81 251 ARG A O 1
ATOM 1971 N N . ASP A 1 252 ? 9.515 -1.276 -16.033 1.00 90.25 252 ASP A N 1
ATOM 1972 C CA . ASP A 1 252 ? 10.635 -0.821 -16.857 1.00 90.25 252 ASP A CA 1
ATOM 1973 C C . ASP A 1 252 ? 10.213 -0.579 -18.314 1.00 90.25 252 ASP A C 1
ATOM 1975 O O . ASP A 1 252 ? 9.039 -0.681 -18.681 1.00 90.25 252 ASP A O 1
ATOM 1979 N N . SER A 1 253 ? 11.175 -0.174 -19.146 1.00 88.06 253 SER A N 1
ATOM 1980 C CA . SER A 1 253 ? 11.013 -0.128 -20.605 1.00 88.06 253 SER A CA 1
ATOM 1981 C C . SER A 1 253 ? 12.042 -0.953 -21.378 1.00 88.06 253 SER A C 1
ATOM 1983 O O . SER A 1 253 ? 12.213 -0.772 -22.586 1.00 88.06 253 SER A O 1
ATOM 1985 N N . ARG A 1 254 ? 12.750 -1.864 -20.700 1.00 86.00 254 ARG A N 1
ATOM 1986 C CA . ARG A 1 254 ? 13.821 -2.668 -21.299 1.00 86.00 254 ARG A CA 1
ATOM 1987 C C . ARG A 1 254 ? 13.305 -4.071 -21.593 1.00 86.00 254 ARG A C 1
ATOM 1989 O O . ARG A 1 254 ? 13.277 -4.932 -20.722 1.00 86.00 254 ARG A O 1
ATOM 1996 N N . GLY A 1 255 ? 12.997 -4.353 -22.859 1.00 72.50 255 GLY A N 1
ATOM 1997 C CA . GLY A 1 255 ? 12.566 -5.700 -23.262 1.00 72.50 255 GLY A CA 1
ATOM 1998 C C . GLY A 1 255 ? 13.579 -6.813 -22.953 1.00 72.50 255 GLY A C 1
ATOM 1999 O O . GLY A 1 255 ? 13.199 -7.950 -22.695 1.00 72.50 255 GLY A O 1
ATOM 2000 N N . SER A 1 256 ? 14.872 -6.484 -22.878 1.00 70.75 256 SER A N 1
ATOM 2001 C CA . SER A 1 256 ? 15.947 -7.455 -22.645 1.00 70.75 256 SER A CA 1
ATOM 2002 C C . SER A 1 256 ? 16.030 -8.000 -21.219 1.00 70.75 256 SER A C 1
ATOM 2004 O O . SER A 1 256 ? 16.701 -9.005 -21.009 1.00 70.75 256 SER A O 1
ATOM 2006 N N . CYS A 1 257 ? 15.385 -7.359 -20.242 1.00 71.62 257 CYS A N 1
ATOM 2007 C CA . CYS A 1 257 ? 15.518 -7.725 -18.831 1.00 71.62 257 CYS A CA 1
ATOM 2008 C C . CYS A 1 257 ? 14.979 -9.125 -18.498 1.00 71.62 257 CYS A C 1
ATOM 2010 O O . CYS A 1 257 ? 15.429 -9.743 -17.536 1.00 71.62 257 CYS A O 1
ATOM 2012 N N . TYR A 1 258 ? 14.051 -9.647 -19.308 1.00 67.56 258 TYR A N 1
ATOM 2013 C CA . TYR A 1 258 ? 13.317 -10.876 -18.986 1.00 67.56 258 TYR A CA 1
ATOM 2014 C C . TYR A 1 258 ? 13.165 -11.849 -20.164 1.00 67.56 258 TYR A C 1
ATOM 2016 O O . TYR A 1 258 ? 12.406 -12.814 -20.072 1.00 67.56 258 TYR A O 1
ATOM 2024 N N . HIS A 1 259 ? 13.888 -11.636 -21.270 1.00 57.34 259 HIS A N 1
ATOM 2025 C CA . HIS A 1 259 ? 13.723 -12.429 -22.496 1.00 57.34 259 HIS A CA 1
ATOM 2026 C C . HIS A 1 259 ? 14.096 -13.919 -22.372 1.00 57.34 259 HIS A C 1
ATOM 2028 O O . HIS A 1 259 ? 13.711 -14.692 -23.244 1.00 57.34 259 HIS A O 1
ATOM 2034 N N . SER A 1 260 ? 14.785 -14.356 -21.310 1.00 53.28 260 SER A N 1
ATOM 2035 C CA . SER A 1 260 ? 15.277 -15.739 -21.198 1.00 53.28 260 SER A CA 1
ATOM 2036 C C . SER A 1 260 ? 14.325 -16.751 -20.544 1.00 53.28 260 SER A C 1
ATOM 2038 O O . SER A 1 260 ? 14.646 -17.934 -20.555 1.00 53.28 260 SER A O 1
ATOM 2040 N N . SER A 1 261 ? 13.152 -16.368 -20.021 1.00 51.22 261 SER A N 1
ATOM 2041 C CA . SER A 1 261 ? 12.137 -17.372 -19.644 1.00 51.22 261 SER A CA 1
ATOM 2042 C C . SER A 1 261 ? 10.725 -16.889 -19.956 1.00 51.22 261 SER A C 1
ATOM 2044 O O . SER A 1 261 ? 10.104 -16.123 -19.218 1.00 51.22 261 SER A O 1
ATOM 2046 N N . ARG A 1 262 ? 10.191 -17.336 -21.083 1.00 49.84 262 ARG A N 1
ATOM 2047 C CA . ARG A 1 262 ? 8.791 -17.089 -21.424 1.00 49.84 262 ARG A CA 1
ATOM 2048 C C . ARG A 1 262 ? 7.849 -17.979 -20.582 1.00 49.84 262 ARG A C 1
ATOM 2050 O O . ARG A 1 262 ? 6.768 -17.525 -20.224 1.00 49.84 262 ARG A O 1
ATOM 2057 N N . ASP A 1 263 ? 8.329 -19.179 -20.229 1.00 47.00 263 ASP A N 1
ATOM 2058 C CA . ASP A 1 263 ? 7.577 -20.360 -19.761 1.00 47.00 263 ASP A CA 1
ATOM 2059 C C . ASP A 1 263 ? 7.271 -20.578 -18.256 1.00 47.00 263 ASP A C 1
ATOM 2061 O O . ASP A 1 263 ? 6.239 -21.159 -17.931 1.00 47.00 263 ASP A O 1
ATOM 2065 N N . SER A 1 264 ? 8.152 -20.225 -17.312 1.00 51.25 264 SER A N 1
ATOM 2066 C CA . SER A 1 264 ? 8.080 -20.815 -15.958 1.00 51.25 264 SER A CA 1
ATOM 2067 C C . SER A 1 264 ? 7.763 -19.811 -14.844 1.00 51.25 264 SER A C 1
ATOM 2069 O O . SER A 1 264 ? 8.544 -18.906 -14.546 1.00 51.25 264 SER A O 1
ATOM 2071 N N . GLU A 1 265 ? 6.627 -20.018 -14.164 1.00 54.72 265 GLU A N 1
ATOM 2072 C CA . GLU A 1 265 ? 6.521 -19.746 -12.724 1.00 54.72 265 GLU A CA 1
ATOM 2073 C C . GLU A 1 265 ? 7.540 -20.659 -12.035 1.00 54.72 265 GLU A C 1
ATOM 2075 O O . GLU A 1 265 ? 7.263 -21.804 -11.687 1.00 54.72 265 GLU A O 1
ATOM 2080 N N . GLU A 1 266 ? 8.780 -20.196 -11.950 1.00 56.47 266 GLU A N 1
ATOM 2081 C CA . GLU A 1 266 ? 9.824 -20.933 -11.260 1.00 56.47 266 GLU A CA 1
ATOM 2082 C C . GLU A 1 266 ? 9.568 -20.780 -9.758 1.00 56.47 266 GLU A C 1
ATOM 2084 O O . GLU A 1 266 ? 9.832 -19.736 -9.157 1.00 56.47 266 GLU A O 1
ATOM 2089 N N . VAL A 1 267 ? 8.979 -21.815 -9.156 1.00 53.16 267 VAL A N 1
ATOM 2090 C CA . VAL A 1 267 ? 8.955 -21.965 -7.703 1.00 53.16 267 VAL A CA 1
ATOM 2091 C C . VAL A 1 267 ? 10.407 -22.153 -7.280 1.00 53.16 267 VAL A C 1
ATOM 2093 O O . VAL A 1 267 ? 10.993 -23.214 -7.474 1.00 53.16 267 VAL A O 1
ATOM 2096 N N . LEU A 1 268 ? 11.022 -21.086 -6.775 1.00 55.31 268 LEU A N 1
ATOM 2097 C CA . LEU A 1 268 ? 12.391 -21.131 -6.279 1.00 55.31 268 LEU A CA 1
ATOM 2098 C C . LEU A 1 268 ? 12.400 -21.901 -4.950 1.00 55.31 268 LEU A C 1
ATOM 2100 O O . LEU A 1 268 ? 12.198 -21.324 -3.881 1.00 55.31 268 LEU A O 1
ATOM 2104 N N . ASP A 1 269 ? 12.597 -23.217 -5.039 1.00 48.94 269 ASP A N 1
ATOM 2105 C CA . ASP A 1 269 ? 12.790 -24.102 -3.893 1.00 48.94 269 ASP A CA 1
ATOM 2106 C C . ASP A 1 269 ? 14.094 -23.747 -3.167 1.00 48.94 269 ASP A C 1
ATOM 2108 O O . ASP A 1 269 ? 15.187 -23.847 -3.722 1.00 48.94 269 ASP A O 1
ATOM 2112 N N . ASN A 1 270 ? 13.973 -23.340 -1.900 1.00 48.25 270 ASN A N 1
ATOM 2113 C CA . ASN A 1 270 ? 15.055 -23.225 -0.913 1.00 48.25 270 ASN A CA 1
ATOM 2114 C C . ASN A 1 270 ? 16.272 -22.334 -1.221 1.00 48.25 270 ASN A C 1
ATOM 2116 O O . ASN A 1 270 ? 17.158 -22.233 -0.367 1.00 48.25 270 ASN A O 1
ATOM 2120 N N . LEU A 1 271 ? 16.336 -21.643 -2.359 1.00 50.12 271 LEU A N 1
ATOM 2121 C CA . LEU A 1 271 ? 17.362 -20.626 -2.560 1.00 50.12 271 LEU A CA 1
ATOM 2122 C C . LEU A 1 271 ? 16.972 -19.399 -1.751 1.00 50.12 271 LEU A C 1
ATOM 2124 O O . LEU A 1 271 ? 16.037 -18.672 -2.087 1.00 50.12 271 LEU A O 1
ATOM 2128 N N . ASP A 1 272 ? 17.685 -19.236 -0.635 1.00 51.88 272 ASP A N 1
ATOM 2129 C CA . ASP A 1 272 ? 17.637 -18.066 0.221 1.00 51.88 272 ASP A CA 1
ATOM 2130 C C . ASP A 1 272 ? 17.706 -16.858 -0.694 1.00 51.88 272 ASP A C 1
ATOM 2132 O O . ASP A 1 272 ? 18.716 -16.674 -1.380 1.00 51.88 272 ASP A O 1
ATOM 2136 N N . ILE A 1 273 ? 16.568 -16.159 -0.794 1.00 52.88 273 ILE A N 1
ATOM 2137 C CA . ILE A 1 273 ? 16.205 -15.341 -1.948 1.00 52.88 273 ILE A CA 1
ATOM 2138 C C . ILE A 1 273 ? 17.440 -14.587 -2.424 1.00 52.88 273 ILE A C 1
ATOM 2140 O O . ILE A 1 273 ? 17.849 -14.833 -3.546 1.00 52.88 273 ILE A O 1
ATOM 2144 N N . VAL A 1 274 ? 18.124 -13.888 -1.513 1.00 52.84 274 VAL A N 1
ATOM 2145 C CA . VAL A 1 274 ? 19.439 -13.217 -1.579 1.00 52.84 274 VAL A CA 1
ATOM 2146 C C . VAL A 1 274 ? 20.487 -13.763 -2.580 1.00 52.84 274 VAL A C 1
ATOM 2148 O O . VAL A 1 274 ? 21.190 -12.962 -3.196 1.00 52.84 274 VAL A O 1
ATOM 2151 N N . GLY A 1 275 ? 20.606 -15.075 -2.800 1.00 48.94 275 GLY A N 1
ATOM 2152 C CA . GLY A 1 275 ? 21.675 -15.679 -3.615 1.00 48.94 275 GLY A CA 1
ATOM 2153 C C . GLY A 1 275 ? 21.540 -15.537 -5.141 1.00 48.94 275 GLY A C 1
ATOM 2154 O O . GLY A 1 275 ? 22.552 -15.491 -5.836 1.00 48.94 275 GLY A O 1
ATOM 2155 N N . LEU A 1 276 ? 20.321 -15.420 -5.682 1.00 52.25 276 LEU A N 1
ATOM 2156 C CA . LEU A 1 276 ? 20.071 -15.330 -7.140 1.00 52.25 276 LEU A CA 1
ATOM 2157 C C . LEU A 1 276 ? 20.087 -13.890 -7.697 1.00 52.25 276 LEU A C 1
ATOM 2159 O O . LEU A 1 276 ? 19.942 -13.660 -8.898 1.00 52.25 276 LEU A O 1
ATOM 2163 N N . TRP A 1 277 ? 20.282 -12.904 -6.826 1.00 55.38 277 TRP A N 1
ATOM 2164 C CA . TRP A 1 277 ? 20.036 -11.481 -7.087 1.00 55.38 277 TRP A CA 1
ATOM 2165 C C . TRP A 1 277 ? 21.146 -10.686 -7.741 1.00 55.38 277 TRP A C 1
ATOM 2167 O O . TRP A 1 277 ? 20.810 -9.735 -8.445 1.00 55.38 277 TRP A O 1
ATOM 2177 N N . PRO A 1 278 ? 22.437 -11.042 -7.615 1.00 49.72 278 PRO A N 1
ATOM 2178 C CA . PRO A 1 278 ? 23.483 -10.344 -8.357 1.00 49.72 278 PRO A CA 1
ATOM 2179 C C . PRO A 1 278 ? 23.265 -10.369 -9.881 1.00 49.72 278 PRO A C 1
ATOM 2181 O O . PRO A 1 278 ? 23.871 -9.571 -10.596 1.00 49.72 278 PRO A O 1
ATOM 2184 N N . HIS A 1 279 ? 22.399 -11.262 -10.380 1.00 48.19 279 HIS A N 1
ATOM 2185 C CA . HIS A 1 279 ? 22.099 -11.429 -11.800 1.00 48.19 279 HIS A CA 1
ATOM 2186 C C . HIS A 1 279 ? 20.803 -10.759 -12.271 1.00 48.19 279 HIS A C 1
ATOM 2188 O O . HIS A 1 279 ? 20.652 -10.553 -13.479 1.00 48.19 279 HIS A O 1
ATOM 2194 N N . LEU A 1 280 ? 19.904 -10.349 -11.366 1.00 54.62 280 LEU A N 1
ATOM 2195 C CA . LEU A 1 280 ? 18.852 -9.400 -11.724 1.00 54.62 280 LEU A CA 1
ATOM 2196 C C . LEU A 1 280 ? 19.535 -8.044 -11.892 1.00 54.62 280 LEU A C 1
ATOM 2198 O O . LEU A 1 280 ? 19.900 -7.364 -10.936 1.00 54.62 280 LEU A O 1
ATOM 2202 N N . GLN A 1 281 ? 19.829 -7.723 -13.150 1.00 58.94 281 GLN A N 1
ATOM 2203 C CA . GLN A 1 281 ? 20.558 -6.527 -13.542 1.00 58.94 281 GLN A CA 1
ATOM 2204 C C . GLN A 1 281 ? 19.940 -5.306 -12.846 1.00 58.94 281 GLN A C 1
ATOM 2206 O O . GLN A 1 281 ? 18.721 -5.150 -12.872 1.00 58.94 281 GLN A O 1
ATOM 2211 N N . ARG A 1 282 ? 20.769 -4.391 -12.308 1.00 63.97 282 ARG A N 1
ATOM 2212 C CA . ARG A 1 282 ? 20.378 -3.091 -11.688 1.00 63.97 282 ARG A CA 1
ATOM 2213 C C . ARG A 1 282 ? 19.512 -2.169 -12.576 1.00 63.97 282 ARG A C 1
ATOM 2215 O O . ARG A 1 282 ? 19.283 -1.009 -12.254 1.00 63.97 282 ARG A O 1
ATOM 2222 N N . ASN A 1 283 ? 19.107 -2.666 -13.730 1.00 79.94 283 ASN A N 1
ATOM 2223 C CA . ASN A 1 283 ? 18.514 -1.975 -14.849 1.00 79.94 283 ASN A CA 1
ATOM 2224 C C . ASN A 1 283 ? 17.090 -2.454 -15.158 1.00 79.94 283 ASN A C 1
ATOM 2226 O O . ASN A 1 283 ? 16.533 -2.005 -16.158 1.00 79.94 283 ASN A O 1
ATOM 2230 N N . CYS A 1 284 ? 16.532 -3.360 -14.355 1.00 88.56 284 CYS A N 1
ATOM 2231 C CA . CYS A 1 284 ? 15.190 -3.898 -14.548 1.00 88.56 284 CYS A CA 1
ATOM 2232 C C . CYS A 1 284 ? 14.244 -3.408 -13.453 1.00 88.56 284 CYS A C 1
ATOM 2234 O O . CYS A 1 284 ? 14.689 -3.052 -12.360 1.00 88.56 284 CYS A O 1
ATOM 2236 N N . GLY A 1 285 ? 12.959 -3.329 -13.782 1.00 92.88 285 GLY A N 1
ATOM 2237 C CA . GLY A 1 285 ? 11.939 -2.892 -12.840 1.00 92.88 285 GLY A CA 1
ATOM 2238 C C . GLY A 1 285 ? 11.752 -3.931 -11.751 1.00 92.88 285 GLY A C 1
ATOM 2239 O O . GLY A 1 285 ? 11.584 -5.118 -12.036 1.00 92.88 285 GLY A O 1
ATOM 2240 N N . ASP A 1 286 ? 11.762 -3.498 -10.499 1.00 94.50 286 ASP A N 1
ATOM 2241 C CA . ASP A 1 286 ? 11.616 -4.399 -9.366 1.00 94.50 286 ASP A CA 1
ATOM 2242 C C . ASP A 1 286 ? 10.839 -3.762 -8.209 1.00 94.50 286 ASP A C 1
ATOM 2244 O O . ASP A 1 286 ? 10.751 -2.541 -8.071 1.00 94.50 286 ASP A O 1
ATOM 2248 N N . ALA A 1 287 ? 10.202 -4.601 -7.401 1.00 95.69 287 ALA A N 1
ATOM 2249 C CA . ALA A 1 287 ? 9.480 -4.188 -6.210 1.00 95.69 287 ALA A CA 1
ATOM 2250 C C . ALA A 1 287 ? 9.528 -5.284 -5.150 1.00 95.69 287 ALA A C 1
ATOM 2252 O O . ALA A 1 287 ? 9.375 -6.468 -5.450 1.00 95.69 287 ALA A O 1
ATOM 2253 N N . MET A 1 288 ? 9.684 -4.875 -3.895 1.00 96.31 288 MET A N 1
ATOM 2254 C CA . MET A 1 288 ? 9.669 -5.769 -2.742 1.00 96.31 288 MET A CA 1
ATOM 2255 C C . MET A 1 288 ? 8.477 -5.450 -1.845 1.00 96.31 288 MET A C 1
ATOM 2257 O O . MET A 1 288 ? 8.210 -4.284 -1.543 1.00 96.31 288 MET A O 1
ATOM 2261 N N . ILE A 1 289 ? 7.788 -6.502 -1.415 1.00 97.50 289 ILE A N 1
ATOM 2262 C CA . ILE A 1 289 ? 6.706 -6.467 -0.436 1.00 97.50 289 ILE A CA 1
ATOM 2263 C C . ILE A 1 289 ? 7.132 -7.326 0.747 1.00 97.50 289 ILE A C 1
ATOM 2265 O O . ILE A 1 289 ? 7.309 -8.536 0.601 1.00 97.50 289 ILE A O 1
ATOM 2269 N N . ASP A 1 290 ? 7.244 -6.710 1.919 1.00 97.19 290 ASP A N 1
ATOM 2270 C CA . ASP A 1 290 ? 7.503 -7.395 3.178 1.00 97.19 290 ASP A CA 1
ATOM 2271 C C . ASP A 1 290 ? 6.518 -6.927 4.257 1.00 97.19 290 ASP A C 1
ATOM 2273 O O . ASP A 1 290 ? 6.692 -5.884 4.892 1.00 97.19 290 ASP A O 1
ATOM 2277 N N . LEU A 1 291 ? 5.479 -7.739 4.449 1.00 97.44 291 LEU A N 1
ATOM 2278 C CA . LEU A 1 291 ? 4.437 -7.591 5.464 1.00 97.44 291 LEU A CA 1
ATOM 2279 C C . LEU A 1 291 ? 4.731 -8.421 6.723 1.00 97.44 291 LEU A C 1
ATOM 2281 O O . LEU A 1 291 ? 3.867 -8.533 7.598 1.00 97.44 291 LEU A O 1
ATOM 2285 N N . ARG A 1 292 ? 5.905 -9.056 6.833 1.00 95.81 292 ARG A N 1
ATOM 2286 C CA . ARG A 1 292 ? 6.236 -9.859 8.019 1.00 95.81 292 ARG A CA 1
ATOM 2287 C C . ARG A 1 292 ? 6.258 -8.971 9.262 1.00 95.81 292 ARG A C 1
ATOM 2289 O O . ARG A 1 292 ? 6.666 -7.815 9.221 1.00 95.81 292 ARG A O 1
ATOM 2296 N N . GLY A 1 293 ? 5.807 -9.536 10.379 1.00 94.31 293 GLY A N 1
ATOM 2297 C CA . GLY A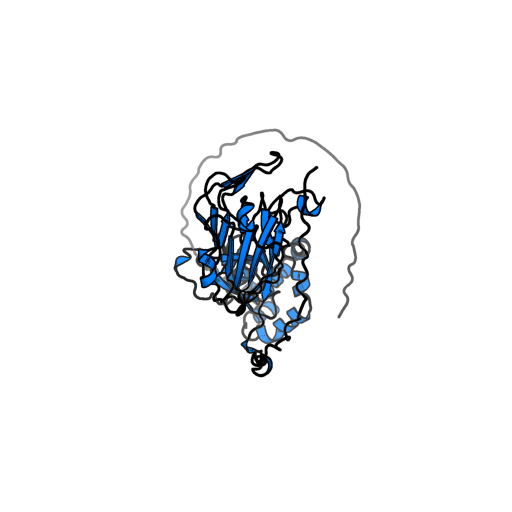 1 293 ? 5.630 -8.795 11.629 1.00 94.31 293 GLY A CA 1
ATOM 2298 C C . GLY A 1 293 ? 4.356 -7.945 11.680 1.00 94.31 293 GLY A C 1
ATOM 2299 O O . GLY A 1 293 ? 4.114 -7.314 12.702 1.00 94.31 293 GLY A O 1
ATOM 2300 N N . THR A 1 294 ? 3.542 -7.948 10.621 1.00 95.88 294 THR A N 1
ATOM 2301 C CA . THR A 1 294 ? 2.179 -7.400 10.639 1.00 95.88 294 THR A CA 1
ATOM 2302 C C . THR A 1 294 ? 1.138 -8.511 10.783 1.00 95.88 294 THR A C 1
ATOM 2304 O O . THR A 1 294 ? 1.437 -9.691 10.572 1.00 95.88 294 THR A O 1
ATOM 2307 N N . ASP A 1 295 ? -0.104 -8.114 11.061 1.00 95.44 295 ASP A N 1
ATOM 2308 C CA . ASP A 1 295 ? -1.265 -9.006 11.159 1.00 95.44 295 ASP A CA 1
ATOM 2309 C C . ASP A 1 295 ? -1.850 -9.381 9.780 1.00 95.44 295 ASP A C 1
ATOM 2311 O O . ASP A 1 295 ? -2.921 -9.981 9.699 1.00 95.44 295 ASP A O 1
ATOM 2315 N N . PHE A 1 296 ? -1.178 -9.029 8.675 1.00 97.06 296 PHE A N 1
ATOM 2316 C CA . PHE A 1 296 ? -1.728 -9.129 7.323 1.00 97.06 296 PHE A CA 1
ATOM 2317 C C . PHE A 1 296 ? -0.919 -10.041 6.400 1.00 97.06 296 PHE A C 1
ATOM 2319 O O . PHE A 1 296 ? 0.312 -10.070 6.425 1.00 97.06 296 PHE A O 1
ATOM 2326 N N . GLU A 1 297 ? -1.636 -10.731 5.517 1.00 97.38 297 GLU A N 1
ATOM 2327 C CA . GLU A 1 297 ? -1.108 -11.431 4.351 1.00 97.38 297 GLU A CA 1
ATOM 2328 C C . GLU A 1 297 ? -1.702 -10.862 3.052 1.00 97.38 297 GLU A C 1
ATOM 2330 O O . GLU A 1 297 ? -2.812 -10.326 3.027 1.00 97.38 297 GLU A O 1
ATOM 2335 N N . ILE A 1 298 ? -0.961 -10.985 1.956 1.00 97.31 298 ILE A N 1
ATOM 2336 C CA . ILE A 1 298 ? -1.387 -10.639 0.603 1.00 97.31 298 ILE A CA 1
ATOM 2337 C C . ILE A 1 298 ? -2.534 -11.573 0.200 1.00 97.31 298 ILE A C 1
ATOM 2339 O O . ILE A 1 298 ? -2.413 -12.798 0.252 1.00 97.31 298 ILE A O 1
ATOM 2343 N N . ASN A 1 299 ? -3.640 -10.979 -0.242 1.00 97.06 299 ASN A N 1
ATOM 2344 C CA . ASN A 1 299 ? -4.811 -11.671 -0.778 1.00 97.06 299 ASN A CA 1
ATOM 2345 C C . ASN A 1 299 ? -5.145 -11.132 -2.175 1.00 97.06 299 ASN A C 1
ATOM 2347 O O . ASN A 1 299 ? -6.279 -10.759 -2.502 1.00 97.06 299 ASN A O 1
ATOM 2351 N N . ASP A 1 300 ? -4.105 -11.038 -2.992 1.00 95.00 300 ASP A N 1
ATOM 2352 C CA . ASP A 1 300 ? -4.185 -10.551 -4.354 1.00 95.00 300 ASP A CA 1
ATOM 2353 C C . ASP A 1 300 ? -3.377 -11.434 -5.297 1.00 95.00 300 ASP A C 1
ATOM 2355 O O . ASP A 1 300 ? -2.534 -12.231 -4.892 1.00 95.00 300 ASP A O 1
ATOM 2359 N N . SER A 1 301 ? -3.665 -11.258 -6.574 1.00 94.25 301 SER A N 1
ATOM 2360 C CA . SER A 1 301 ? -2.890 -11.804 -7.681 1.00 94.25 301 SER A CA 1
ATOM 2361 C C . SER A 1 301 ? -2.150 -10.656 -8.349 1.00 94.25 301 SER A C 1
ATOM 2363 O O . SER A 1 301 ? -2.563 -9.501 -8.250 1.00 94.25 301 SER A O 1
ATOM 2365 N N . PHE A 1 302 ? -1.059 -10.957 -9.039 1.00 92.81 302 PHE A N 1
ATOM 2366 C CA . PHE A 1 302 ? -0.295 -9.960 -9.778 1.00 92.81 302 PHE A CA 1
ATOM 2367 C C . PHE A 1 302 ? -0.412 -10.232 -11.265 1.00 92.81 302 PHE A C 1
ATOM 2369 O O . PHE A 1 302 ? -0.495 -11.381 -11.702 1.00 92.81 302 PHE A O 1
ATOM 2376 N N . ARG A 1 303 ? -0.433 -9.161 -12.054 1.00 90.88 303 ARG A N 1
ATOM 2377 C CA . ARG A 1 303 ? -0.574 -9.260 -13.501 1.00 90.88 303 ARG A CA 1
ATOM 2378 C C . ARG A 1 303 ? 0.485 -8.422 -14.193 1.00 90.88 303 ARG A C 1
ATOM 2380 O O . ARG A 1 303 ? 0.778 -7.304 -13.783 1.00 90.88 303 ARG A O 1
ATOM 2387 N N . ARG A 1 304 ? 1.009 -8.977 -15.283 1.00 89.06 304 ARG A N 1
ATOM 2388 C CA . ARG A 1 304 ? 1.768 -8.241 -16.296 1.00 89.06 304 ARG A CA 1
ATOM 2389 C C . ARG A 1 304 ? 0.798 -7.332 -17.066 1.00 89.06 304 ARG A C 1
ATOM 2391 O O . ARG A 1 304 ? -0.242 -7.811 -17.522 1.00 89.06 304 ARG A O 1
ATOM 2398 N N . MET A 1 305 ? 1.100 -6.043 -17.144 1.00 85.00 305 MET A N 1
ATOM 2399 C CA . MET A 1 305 ? 0.256 -4.994 -17.735 1.00 85.00 305 MET A CA 1
ATOM 2400 C C . MET A 1 305 ? 1.109 -4.031 -18.571 1.00 85.00 305 MET A C 1
ATOM 2402 O O . MET A 1 305 ? 2.325 -3.981 -18.387 1.00 85.00 305 MET A O 1
ATOM 2406 N N . GLY A 1 306 ? 0.488 -3.277 -19.480 1.00 81.38 306 GLY A N 1
ATOM 2407 C CA . GLY A 1 306 ? 1.170 -2.409 -20.452 1.00 81.38 306 GLY A CA 1
ATOM 2408 C C . GLY A 1 306 ? 1.562 -3.114 -21.763 1.00 81.38 306 GLY A C 1
ATOM 2409 O O . GLY A 1 306 ? 1.127 -4.237 -22.049 1.00 81.38 306 GLY A O 1
ATOM 2410 N N . CYS A 1 307 ? 2.394 -2.467 -22.590 1.00 79.25 307 CYS A N 1
ATOM 2411 C CA . CYS A 1 307 ? 2.806 -3.032 -23.883 1.00 79.25 307 CYS A CA 1
ATOM 2412 C C . CYS A 1 307 ? 3.905 -4.071 -23.706 1.00 79.25 307 CYS A C 1
ATOM 2414 O O . CYS A 1 307 ? 4.903 -3.813 -23.037 1.00 79.25 307 CYS A O 1
ATOM 2416 N N . ALA A 1 308 ? 3.763 -5.212 -24.389 1.00 83.00 308 ALA A N 1
ATOM 2417 C CA . ALA A 1 308 ? 4.773 -6.272 -24.405 1.00 83.00 308 ALA A CA 1
ATOM 2418 C C . ALA A 1 308 ? 5.344 -6.527 -22.998 1.00 83.00 308 ALA A C 1
ATOM 2420 O O . ALA A 1 308 ? 6.551 -6.500 -22.779 1.00 83.00 308 ALA A O 1
ATOM 2421 N N . SER A 1 309 ? 4.446 -6.662 -22.024 1.00 86.56 309 SER A N 1
ATOM 2422 C CA . SER A 1 309 ? 4.813 -6.721 -20.619 1.00 86.56 309 SER A CA 1
ATOM 2423 C C . SER A 1 309 ? 5.445 -8.067 -20.275 1.00 86.56 309 SER A C 1
ATOM 2425 O O . SER A 1 309 ? 4.858 -9.120 -20.548 1.00 86.56 309 SER A O 1
ATOM 2427 N N . TRP A 1 310 ? 6.592 -8.032 -19.609 1.00 87.25 310 TRP A N 1
ATOM 2428 C CA . TRP A 1 310 ? 7.267 -9.186 -19.027 1.00 87.25 310 TRP A CA 1
ATOM 2429 C C . TRP A 1 310 ? 7.418 -9.006 -17.517 1.00 87.25 310 TRP A C 1
ATOM 2431 O O . TRP A 1 310 ? 7.236 -7.921 -16.970 1.00 87.25 310 TRP A O 1
ATOM 2441 N N . GLY A 1 311 ? 7.724 -10.099 -16.830 1.00 86.06 311 GLY A N 1
ATOM 2442 C CA . GLY A 1 311 ? 7.985 -10.076 -15.402 1.00 86.06 311 GLY A CA 1
ATOM 2443 C C . GLY A 1 311 ? 7.773 -11.428 -14.748 1.00 86.06 311 GLY A C 1
ATOM 2444 O O . GLY A 1 311 ? 7.274 -12.362 -15.382 1.00 86.06 311 GLY A O 1
ATOM 2445 N N . ARG A 1 312 ? 8.182 -11.515 -13.485 1.00 87.38 312 ARG A N 1
ATOM 2446 C CA . ARG A 1 312 ? 8.148 -12.707 -12.642 1.00 87.38 312 ARG A CA 1
ATOM 2447 C C . ARG A 1 312 ? 7.806 -12.328 -11.206 1.00 87.38 312 ARG A C 1
ATOM 2449 O O . ARG A 1 312 ? 8.083 -11.218 -10.754 1.00 87.38 312 ARG A O 1
ATOM 2456 N N . LEU A 1 313 ? 7.250 -13.291 -10.489 1.00 88.44 313 LEU A N 1
ATOM 2457 C CA . LEU A 1 313 ? 7.042 -13.227 -9.052 1.00 88.44 313 LEU A CA 1
ATOM 2458 C C . LEU A 1 313 ? 8.005 -14.215 -8.403 1.00 88.44 313 LEU A C 1
ATOM 2460 O O . LEU A 1 313 ? 8.056 -15.371 -8.811 1.00 88.44 313 LEU A O 1
ATOM 2464 N N . ALA A 1 314 ? 8.759 -13.765 -7.409 1.00 87.06 314 ALA A N 1
ATOM 2465 C CA . ALA A 1 314 ? 9.565 -14.635 -6.567 1.00 87.06 314 ALA A CA 1
ATOM 2466 C C . ALA A 1 314 ? 8.946 -14.647 -5.168 1.00 87.06 314 ALA A C 1
ATOM 2468 O O . ALA A 1 314 ? 8.952 -13.644 -4.449 1.00 87.06 314 ALA A O 1
ATOM 2469 N N . ILE A 1 315 ? 8.362 -15.789 -4.814 1.00 86.88 315 ILE A N 1
ATOM 2470 C CA . ILE A 1 315 ? 7.624 -15.990 -3.569 1.00 86.88 315 ILE A CA 1
ATOM 2471 C C . ILE A 1 315 ? 8.567 -16.594 -2.528 1.00 86.88 315 ILE A C 1
ATOM 2473 O O . ILE A 1 315 ? 9.213 -17.609 -2.784 1.00 86.88 315 ILE A O 1
ATOM 2477 N N . ASN A 1 316 ? 8.630 -16.012 -1.329 1.00 86.19 316 ASN A N 1
ATOM 2478 C CA . ASN A 1 316 ? 9.378 -16.622 -0.234 1.00 86.19 316 ASN A CA 1
ATOM 2479 C C . ASN A 1 316 ? 8.622 -17.831 0.327 1.00 86.19 316 ASN A C 1
ATOM 2481 O O . ASN A 1 316 ? 7.563 -17.671 0.923 1.00 86.19 316 ASN A O 1
ATOM 2485 N N . GLN A 1 317 ? 9.188 -19.029 0.224 1.00 85.38 317 GLN A N 1
ATOM 2486 C CA . GLN A 1 317 ? 8.506 -20.260 0.644 1.00 85.38 317 GLN A CA 1
ATOM 2487 C C . GLN A 1 317 ? 8.145 -20.317 2.131 1.00 85.38 317 GLN A C 1
ATOM 2489 O O . GLN A 1 317 ? 7.147 -20.930 2.497 1.00 85.38 317 GLN A O 1
ATOM 2494 N N . ARG A 1 318 ? 8.921 -19.653 3.000 1.00 86.50 318 ARG A N 1
ATOM 2495 C CA . ARG A 1 318 ? 8.620 -19.595 4.441 1.00 86.50 318 ARG A CA 1
ATOM 2496 C C . ARG A 1 318 ? 7.454 -18.655 4.745 1.00 86.50 318 ARG A C 1
ATOM 2498 O O . ARG A 1 318 ? 6.765 -18.838 5.744 1.00 86.50 318 ARG A O 1
ATOM 2505 N N . HIS A 1 319 ? 7.242 -17.648 3.899 1.00 88.44 319 HIS A N 1
ATOM 2506 C CA . HIS A 1 319 ? 6.230 -16.607 4.081 1.00 88.44 319 HIS A CA 1
ATOM 2507 C C . HIS A 1 319 ? 5.570 -16.229 2.745 1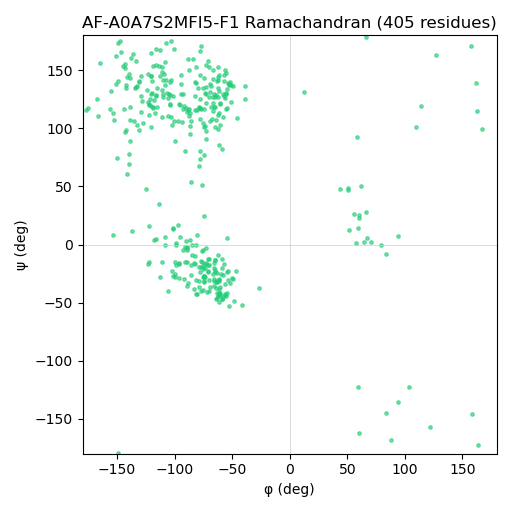.00 88.44 319 HIS A C 1
ATOM 2509 O O . HIS A 1 319 ? 5.636 -15.063 2.340 1.00 88.44 319 HIS A O 1
ATOM 2515 N N . PRO A 1 320 ? 4.904 -17.176 2.057 1.00 89.56 320 PRO A N 1
ATOM 2516 C CA . PRO A 1 320 ? 4.547 -17.027 0.643 1.00 89.56 320 PRO A CA 1
ATOM 2517 C C . PRO A 1 320 ? 3.536 -15.915 0.367 1.00 89.56 320 PRO A C 1
ATOM 2519 O O . PRO A 1 320 ? 3.379 -15.469 -0.764 1.00 89.56 320 PRO A O 1
ATOM 2522 N N . LYS A 1 321 ? 2.856 -15.441 1.411 1.00 94.56 321 LYS A N 1
ATOM 2523 C CA . LYS A 1 321 ? 1.878 -14.359 1.329 1.00 94.56 321 LYS A CA 1
ATOM 2524 C C . LYS A 1 321 ? 2.270 -13.113 2.114 1.00 94.56 321 LYS A C 1
ATOM 2526 O O . LYS A 1 321 ? 1.473 -12.196 2.215 1.00 94.56 321 LYS A O 1
ATOM 2531 N N . GLN A 1 322 ? 3.460 -13.056 2.701 1.00 96.00 322 GLN A N 1
ATOM 2532 C CA . GLN A 1 322 ? 3.924 -11.851 3.402 1.00 96.00 322 GLN A CA 1
ATOM 2533 C C . GLN A 1 322 ? 5.241 -11.326 2.851 1.00 96.00 322 GLN A C 1
ATOM 2535 O O . GLN A 1 322 ? 5.576 -10.184 3.126 1.00 96.00 322 GLN A O 1
ATOM 2540 N N . HIS A 1 323 ? 5.979 -12.130 2.089 1.00 95.00 323 HIS A N 1
ATOM 2541 C CA . HIS A 1 323 ? 7.252 -11.729 1.519 1.00 95.00 323 HIS A CA 1
ATOM 2542 C C . HIS A 1 323 ? 7.285 -12.114 0.041 1.00 95.00 323 HIS A C 1
ATOM 2544 O O . HIS A 1 323 ? 7.428 -13.288 -0.316 1.00 95.00 323 HIS A O 1
ATOM 2550 N N . LEU A 1 324 ? 7.093 -11.105 -0.804 1.00 94.12 324 LEU A N 1
ATOM 2551 C CA . LEU A 1 324 ? 6.966 -11.244 -2.245 1.00 94.12 324 LEU A CA 1
ATOM 2552 C C . LEU A 1 324 ? 7.912 -10.268 -2.926 1.00 94.12 324 LEU A C 1
ATOM 2554 O O . LEU A 1 324 ? 7.851 -9.063 -2.684 1.00 94.12 324 LEU A O 1
ATOM 2558 N N . HIS A 1 325 ? 8.724 -10.791 -3.833 1.00 92.19 325 HIS A N 1
ATOM 2559 C CA . HIS A 1 325 ? 9.441 -9.964 -4.777 1.00 92.19 325 HIS A CA 1
ATOM 2560 C C . HIS A 1 325 ? 8.796 -10.015 -6.154 1.00 92.19 325 HIS A C 1
ATOM 2562 O O . HIS A 1 325 ? 8.358 -11.063 -6.632 1.00 92.19 325 HIS A O 1
ATOM 2568 N N . ILE A 1 326 ? 8.780 -8.864 -6.803 1.00 92.69 326 ILE A N 1
ATOM 2569 C CA . ILE A 1 326 ? 8.187 -8.654 -8.104 1.00 92.69 326 ILE A CA 1
ATOM 2570 C C . ILE A 1 326 ? 9.285 -8.108 -8.996 1.00 92.69 326 ILE A C 1
ATOM 2572 O O . ILE A 1 326 ? 9.868 -7.069 -8.717 1.00 92.69 326 ILE A O 1
ATOM 2576 N N . ALA A 1 327 ? 9.539 -8.800 -10.090 1.00 90.88 327 ALA A N 1
ATOM 2577 C CA . ALA A 1 327 ? 10.371 -8.312 -11.169 1.00 90.88 327 ALA A CA 1
ATOM 2578 C C . ALA A 1 327 ? 9.444 -8.072 -12.361 1.00 90.88 327 ALA A C 1
ATOM 2580 O O . ALA A 1 327 ? 8.592 -8.910 -12.661 1.00 90.88 327 ALA A O 1
ATOM 2581 N N . GLY A 1 328 ? 9.540 -6.934 -13.029 1.00 84.94 328 GLY A N 1
ATOM 2582 C CA . GLY A 1 328 ? 8.516 -6.561 -13.992 1.00 84.94 328 GLY A CA 1
ATOM 2583 C C . GLY A 1 328 ? 8.927 -5.441 -14.913 1.00 84.94 328 GLY A C 1
ATOM 2584 O O . GLY A 1 328 ? 9.804 -4.643 -14.600 1.00 84.94 328 GLY A O 1
ATOM 2585 N N . GLY A 1 329 ? 8.277 -5.392 -16.069 1.00 83.19 329 GLY A N 1
ATOM 2586 C CA . GLY A 1 329 ? 8.660 -4.455 -17.102 1.00 83.19 329 GLY A CA 1
ATOM 2587 C C . GLY A 1 329 ? 8.205 -4.851 -18.492 1.00 83.19 329 GLY A C 1
ATOM 2588 O O . GLY A 1 329 ? 7.148 -5.451 -18.680 1.00 83.19 329 GLY A O 1
ATOM 2589 N N . GLY A 1 330 ? 9.030 -4.513 -19.470 1.00 82.94 330 GLY A N 1
ATOM 2590 C CA . GLY A 1 330 ? 8.877 -4.801 -20.887 1.00 82.94 330 GLY A CA 1
ATOM 2591 C C . GLY A 1 330 ? 8.857 -3.552 -21.732 1.00 82.94 330 GLY A C 1
ATOM 2592 O O . GLY A 1 330 ? 9.436 -2.563 -21.328 1.00 82.94 330 GLY A O 1
ATOM 2593 N N . PHE A 1 331 ? 8.288 -3.563 -22.934 1.00 83.88 331 PHE A N 1
ATOM 2594 C CA . PHE A 1 331 ? 8.296 -2.346 -23.756 1.00 83.88 331 PHE A CA 1
ATOM 2595 C C . PHE A 1 331 ? 7.221 -1.370 -23.262 1.00 83.88 331 PHE A C 1
ATOM 2597 O O . PHE A 1 331 ? 6.144 -1.311 -23.827 1.00 83.88 331 PHE A O 1
ATOM 2604 N N . ALA A 1 332 ? 7.485 -0.614 -22.200 1.00 83.00 332 ALA A N 1
ATOM 2605 C CA . ALA A 1 332 ? 6.441 0.071 -21.435 1.00 83.00 332 ALA A CA 1
ATOM 2606 C C . ALA A 1 332 ? 5.442 -0.902 -20.793 1.00 83.00 332 ALA A C 1
ATOM 2608 O O . ALA A 1 332 ? 4.227 -0.771 -20.928 1.00 83.00 332 ALA A O 1
ATOM 2609 N N . GLY A 1 333 ? 5.993 -1.901 -20.103 1.00 86.75 333 GLY A N 1
ATOM 2610 C CA . GLY A 1 333 ? 5.233 -2.850 -19.304 1.00 86.75 333 GLY A CA 1
ATOM 2611 C C . GLY A 1 333 ? 5.505 -2.693 -17.811 1.00 86.75 333 GLY A C 1
ATOM 2612 O O . GLY A 1 333 ? 6.443 -2.013 -17.386 1.00 86.75 333 GLY A O 1
ATOM 2613 N N . ARG A 1 334 ? 4.672 -3.337 -17.001 1.00 91.12 334 ARG A N 1
ATOM 2614 C CA . ARG A 1 334 ? 4.806 -3.414 -15.545 1.00 91.12 334 ARG A CA 1
ATOM 2615 C C . ARG A 1 334 ? 4.210 -4.708 -15.004 1.00 91.12 334 ARG A C 1
ATOM 2617 O O . ARG A 1 334 ? 3.391 -5.349 -15.662 1.00 91.12 334 ARG A O 1
ATOM 2624 N N . VAL A 1 335 ? 4.583 -5.064 -13.783 1.00 91.81 335 VAL A N 1
ATOM 2625 C CA . VAL A 1 335 ? 3.881 -6.052 -12.959 1.00 91.81 335 VAL A CA 1
ATOM 2626 C C . VAL A 1 335 ? 3.385 -5.351 -11.706 1.00 91.81 335 VAL A C 1
ATOM 2628 O O . VAL A 1 335 ? 4.171 -4.733 -10.993 1.00 91.81 335 VAL A O 1
ATOM 2631 N N . ALA A 1 336 ? 2.082 -5.435 -11.458 1.00 93.62 336 ALA A N 1
ATOM 2632 C CA . ALA A 1 336 ? 1.430 -4.817 -10.306 1.00 93.62 336 ALA A CA 1
ATOM 2633 C C . ALA A 1 336 ? 0.234 -5.680 -9.851 1.00 93.62 336 ALA A C 1
ATOM 2635 O O . ALA A 1 336 ? -0.072 -6.685 -10.515 1.00 93.62 336 ALA A O 1
ATOM 2636 N N . PRO A 1 337 ? -0.449 -5.341 -8.738 1.00 94.44 337 PRO A N 1
ATOM 2637 C CA . PRO A 1 337 ? -1.658 -6.044 -8.320 1.00 94.44 337 PRO A CA 1
ATOM 2638 C C . PRO A 1 337 ? -2.668 -6.115 -9.470 1.00 94.44 337 PRO A C 1
ATOM 2640 O O . PRO A 1 337 ? -2.861 -5.146 -10.198 1.00 94.44 337 PRO A O 1
ATOM 2643 N N . GLN A 1 338 ? -3.351 -7.246 -9.641 1.00 90.06 338 GLN A N 1
ATOM 2644 C CA . GLN A 1 338 ? -4.267 -7.479 -10.765 1.00 90.06 338 GLN A CA 1
ATOM 2645 C C . GLN A 1 338 ? -5.409 -6.458 -10.817 1.00 90.06 338 GLN A C 1
ATOM 2647 O O . GLN A 1 338 ? -5.998 -6.244 -11.881 1.00 90.06 338 GLN A O 1
ATOM 2652 N N . ARG A 1 339 ? -5.755 -5.881 -9.665 1.00 88.12 339 ARG A N 1
ATOM 2653 C CA . ARG A 1 339 ? -6.765 -4.833 -9.539 1.00 88.12 339 ARG A CA 1
ATOM 2654 C C . ARG A 1 339 ? -6.212 -3.445 -9.800 1.00 88.12 339 ARG A C 1
ATOM 2656 O O . ARG A 1 339 ? -7.013 -2.536 -9.913 1.00 88.12 339 ARG A O 1
ATOM 2663 N N . ASP A 1 340 ? -4.908 -3.248 -9.934 1.00 85.56 340 ASP A N 1
ATOM 2664 C CA . ASP A 1 340 ? -4.344 -1.968 -10.362 1.00 85.56 340 ASP A CA 1
ATOM 2665 C C . ASP A 1 340 ? -4.515 -1.765 -11.873 1.00 85.56 340 ASP A C 1
ATOM 2667 O O . ASP A 1 340 ? -3.554 -1.527 -12.595 1.00 85.56 340 ASP A O 1
ATOM 2671 N N . ARG A 1 341 ? -5.750 -1.939 -12.357 1.00 73.62 341 ARG A N 1
ATOM 2672 C CA . ARG A 1 341 ? -6.112 -1.771 -13.759 1.00 73.62 341 ARG A CA 1
ATOM 2673 C C . ARG A 1 341 ? -6.632 -0.383 -14.025 1.00 73.62 341 ARG A C 1
ATOM 2675 O O . ARG A 1 341 ? -7.349 0.218 -13.223 1.00 73.62 341 ARG A O 1
ATOM 2682 N N . THR A 1 342 ? -6.308 0.053 -15.216 1.00 65.94 342 THR A N 1
ATOM 2683 C CA . THR A 1 342 ? -6.676 1.343 -15.757 1.00 65.94 342 THR A CA 1
ATOM 2684 C C . THR A 1 342 ? -8.046 1.229 -16.460 1.00 65.94 342 THR A C 1
ATOM 2686 O O . THR A 1 342 ? -8.509 0.116 -16.756 1.00 65.94 342 THR A O 1
ATOM 2689 N N . ARG A 1 343 ? -8.779 2.336 -16.669 1.00 55.34 343 ARG A N 1
ATOM 2690 C CA . ARG A 1 343 ? -10.067 2.321 -17.396 1.00 55.34 343 ARG A CA 1
ATOM 2691 C C . ARG A 1 343 ? -9.897 1.722 -18.781 1.00 55.34 343 ARG A C 1
ATOM 2693 O O . ARG A 1 343 ? -10.745 0.951 -19.241 1.00 55.34 343 ARG A O 1
ATOM 2700 N N . ASP A 1 344 ? -8.817 2.101 -19.442 1.00 55.34 344 ASP A N 1
ATOM 2701 C CA . ASP A 1 344 ? -8.626 1.788 -20.844 1.00 55.34 344 ASP A CA 1
ATOM 2702 C C . ASP A 1 344 ? -8.153 0.332 -21.022 1.00 55.34 344 ASP A C 1
ATOM 2704 O O . ASP A 1 344 ? -8.595 -0.348 -21.953 1.00 55.34 344 ASP A O 1
ATOM 2708 N N . GLU A 1 345 ? -7.404 -0.215 -20.053 1.00 62.34 345 GLU A N 1
ATOM 2709 C CA . GLU A 1 345 ? -7.051 -1.643 -19.984 1.00 62.34 345 GLU A CA 1
ATOM 2710 C C . GLU A 1 345 ? -8.277 -2.564 -19.865 1.00 62.34 345 GLU A C 1
ATOM 2712 O O . GLU A 1 345 ? -8.255 -3.698 -20.352 1.00 62.34 345 GLU A O 1
ATOM 2717 N N . ALA A 1 346 ? -9.354 -2.108 -19.216 1.00 53.94 346 ALA A N 1
ATOM 2718 C CA . ALA A 1 346 ? -10.594 -2.875 -19.093 1.00 53.94 346 ALA A CA 1
ATOM 2719 C C . ALA A 1 346 ? -11.448 -2.837 -20.370 1.00 53.94 346 ALA A C 1
ATOM 2721 O O . ALA A 1 346 ? -12.268 -3.730 -20.584 1.00 53.94 346 ALA A O 1
ATOM 2722 N N . SER A 1 347 ? -11.271 -1.806 -21.199 1.00 48.53 347 SER A N 1
ATOM 2723 C CA . SER A 1 347 ? -12.269 -1.432 -22.198 1.00 48.53 347 SER A CA 1
ATOM 2724 C C . SER A 1 347 ? -12.071 -2.080 -23.564 1.00 48.53 347 SER A C 1
ATOM 2726 O O . SER A 1 347 ? -13.073 -2.268 -24.238 1.00 48.53 347 SER A O 1
ATOM 2728 N N . ASN A 1 348 ? -10.850 -2.419 -24.011 1.00 45.69 348 ASN A N 1
ATOM 2729 C CA . ASN A 1 348 ? -10.682 -2.788 -25.430 1.00 45.69 348 ASN A CA 1
ATOM 2730 C C . ASN A 1 348 ? -9.535 -3.733 -25.817 1.00 45.69 348 ASN A C 1
ATOM 2732 O O . ASN A 1 348 ? -9.297 -3.904 -27.006 1.00 45.69 348 ASN A O 1
ATOM 2736 N N . GLY A 1 349 ? -8.788 -4.353 -24.899 1.00 51.41 349 GLY A N 1
ATOM 2737 C CA . GLY A 1 349 ? -7.623 -5.164 -25.314 1.00 51.41 349 GLY A CA 1
ATOM 2738 C C . GLY A 1 349 ? -6.563 -4.363 -26.094 1.00 51.41 349 GLY A C 1
ATOM 2739 O O . GLY A 1 349 ? -5.671 -4.944 -26.708 1.00 51.41 349 GLY A O 1
ATOM 2740 N N . ILE A 1 350 ? -6.659 -3.030 -26.058 1.00 46.19 350 ILE A N 1
ATOM 2741 C CA . ILE A 1 350 ? -5.718 -2.086 -26.642 1.00 46.19 350 ILE A CA 1
ATOM 2742 C C . ILE A 1 350 ? -5.125 -1.291 -25.480 1.00 46.19 350 ILE A C 1
ATOM 2744 O O . ILE A 1 350 ? -5.826 -0.802 -24.599 1.00 46.19 350 ILE A O 1
ATOM 2748 N N . ASN A 1 351 ? -3.802 -1.268 -25.495 1.00 49.59 351 ASN A N 1
ATOM 2749 C CA . ASN A 1 351 ? -2.877 -0.803 -24.480 1.00 49.59 351 ASN A CA 1
ATOM 2750 C C . ASN A 1 351 ? -3.006 0.698 -24.161 1.00 49.59 351 ASN A C 1
ATOM 2752 O O . ASN A 1 351 ? -2.611 1.511 -24.998 1.00 49.59 351 ASN A O 1
ATOM 2756 N N . TYR A 1 352 ? -3.484 1.046 -22.960 1.00 52.50 352 TYR A N 1
ATOM 2757 C CA . TYR A 1 352 ? -3.438 2.411 -22.425 1.00 52.50 352 TYR A CA 1
ATOM 2758 C C . TYR A 1 352 ? -3.428 2.410 -20.884 1.00 52.50 352 TYR A C 1
ATOM 2760 O O . TYR A 1 352 ? -4.407 2.058 -20.225 1.00 52.50 352 TYR A O 1
ATOM 2768 N N . ASP A 1 353 ? -2.310 2.844 -20.306 1.00 50.75 353 ASP A N 1
ATOM 2769 C CA . ASP A 1 353 ? -2.066 2.792 -18.866 1.00 50.75 353 ASP A CA 1
ATOM 2770 C C . ASP A 1 353 ? -2.533 4.105 -18.185 1.00 50.75 353 ASP A C 1
ATOM 2772 O O . ASP A 1 353 ? -1.758 5.031 -17.936 1.00 50.75 353 ASP A O 1
ATOM 2776 N N . ASP A 1 354 ? -3.826 4.282 -17.902 1.00 50.09 354 ASP A N 1
ATOM 2777 C CA . ASP A 1 354 ? -4.297 5.231 -16.874 1.00 50.09 354 ASP A CA 1
ATOM 2778 C C . ASP A 1 354 ? -4.132 4.667 -15.446 1.00 50.09 354 ASP A C 1
ATOM 2780 O O . ASP A 1 354 ? -5.081 4.233 -14.794 1.00 50.09 354 ASP A O 1
ATOM 2784 N N . GLU A 1 355 ? -2.885 4.628 -14.966 1.00 53.88 355 GLU A N 1
ATOM 2785 C CA . GLU A 1 355 ? -2.586 4.264 -13.575 1.00 53.88 355 GLU A CA 1
ATOM 2786 C C . GLU A 1 355 ? -3.440 5.084 -12.596 1.00 53.88 355 GLU A C 1
ATOM 2788 O O . GLU A 1 355 ? -3.605 6.293 -12.767 1.00 53.88 355 GLU A O 1
ATOM 2793 N N . GLY A 1 356 ? -3.977 4.429 -11.563 1.00 50.16 356 GLY A N 1
ATOM 2794 C CA . GLY A 1 356 ? -4.713 5.113 -10.495 1.00 50.16 356 GLY A CA 1
ATOM 2795 C C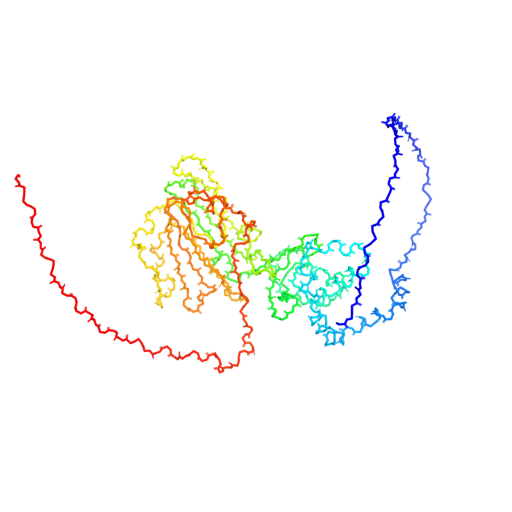 . GLY A 1 356 ? -6.235 5.181 -10.661 1.00 50.16 356 GLY A C 1
ATOM 2796 O O . GLY A 1 356 ? -6.904 5.798 -9.830 1.00 50.16 356 GLY A O 1
ATOM 2797 N N . ASN A 1 357 ? -6.831 4.506 -11.649 1.00 52.19 357 ASN A N 1
ATOM 2798 C CA . ASN A 1 357 ? -8.280 4.602 -11.872 1.00 52.19 357 ASN A CA 1
ATOM 2799 C C . ASN A 1 357 ? -9.164 3.871 -10.826 1.00 52.19 357 ASN A C 1
ATOM 2801 O O . ASN A 1 357 ? -10.385 4.005 -10.840 1.00 52.19 357 ASN A O 1
ATOM 2805 N N . ASN A 1 358 ? -8.561 3.173 -9.854 1.00 54.59 358 ASN A N 1
ATOM 2806 C CA . ASN A 1 358 ? -9.238 2.672 -8.642 1.00 54.59 358 ASN A CA 1
ATOM 2807 C C . ASN A 1 358 ? -9.065 3.588 -7.416 1.00 54.59 358 ASN A C 1
ATOM 2809 O O . ASN A 1 358 ? -9.250 3.161 -6.272 1.00 54.59 358 ASN A O 1
ATOM 2813 N N . GLY A 1 359 ? -8.652 4.843 -7.631 1.00 61.41 359 GLY A N 1
ATOM 2814 C CA . GLY A 1 359 ? -8.283 5.759 -6.549 1.00 61.41 359 GLY A CA 1
ATOM 2815 C C . GLY A 1 359 ? -7.122 5.230 -5.697 1.00 61.41 359 GLY A C 1
ATOM 2816 O O . GLY A 1 359 ? -7.032 5.593 -4.522 1.00 61.41 359 GLY A O 1
ATOM 2817 N N . GLY A 1 360 ? -6.319 4.330 -6.282 1.00 77.06 360 GLY A N 1
ATOM 2818 C CA . GLY A 1 360 ? -5.165 3.655 -5.693 1.00 77.06 360 GLY A CA 1
ATOM 2819 C C . GLY A 1 360 ? -5.448 2.410 -4.850 1.00 77.06 360 GLY A C 1
ATOM 2820 O O . GLY A 1 360 ? -4.503 1.727 -4.469 1.00 77.06 360 GLY A O 1
ATOM 2821 N N . TRP A 1 361 ? -6.708 2.077 -4.542 1.00 89.69 361 TRP A N 1
ATOM 2822 C CA . TRP A 1 361 ? -7.074 0.969 -3.638 1.00 89.69 361 TRP A CA 1
ATOM 2823 C C . TRP A 1 361 ? -6.988 -0.411 -4.305 1.00 89.69 361 TRP A C 1
ATOM 2825 O O . TRP A 1 361 ? -8.003 -1.081 -4.538 1.00 89.69 361 TRP A O 1
ATOM 2835 N N . CYS A 1 362 ? -5.769 -0.829 -4.626 1.00 91.38 362 CYS A N 1
ATOM 2836 C CA . CYS A 1 362 ? -5.528 -1.924 -5.555 1.00 91.38 362 CYS A CA 1
ATOM 2837 C C . CYS A 1 362 ? -5.091 -3.222 -4.872 1.00 91.38 362 CYS A C 1
ATOM 2839 O O . CYS A 1 362 ? -5.571 -4.279 -5.264 1.00 91.38 362 CYS A O 1
ATOM 2841 N N . LEU A 1 363 ? -4.236 -3.165 -3.847 1.00 95.25 363 LEU A N 1
ATOM 2842 C CA . LEU A 1 363 ? -3.678 -4.364 -3.214 1.00 95.25 363 LEU A CA 1
ATOM 2843 C C . LEU A 1 363 ? -4.599 -4.862 -2.095 1.00 95.25 363 LEU A C 1
ATOM 2845 O O . LEU A 1 363 ? -4.726 -4.211 -1.057 1.00 95.25 363 LEU A O 1
ATOM 2849 N N . ALA A 1 364 ? -5.242 -6.012 -2.294 1.00 96.56 364 ALA A N 1
ATOM 2850 C CA . ALA A 1 364 ? -6.045 -6.633 -1.244 1.00 96.56 364 ALA A CA 1
ATOM 2851 C C . ALA A 1 364 ? -5.190 -7.439 -0.261 1.00 96.56 364 ALA A C 1
ATOM 2853 O O . ALA A 1 364 ? -4.286 -8.185 -0.642 1.00 96.56 364 ALA A O 1
ATOM 2854 N N . LEU A 1 365 ? -5.548 -7.321 1.010 1.00 97.25 365 LEU A N 1
ATOM 2855 C CA . LEU A 1 365 ? -4.958 -8.027 2.131 1.00 97.25 365 LEU A CA 1
ATOM 2856 C C . LEU A 1 365 ? -5.997 -8.938 2.791 1.00 97.25 365 LEU A C 1
ATOM 2858 O O . LEU A 1 365 ? -7.203 -8.865 2.530 1.00 97.25 365 LEU A O 1
ATOM 2862 N N . LYS A 1 366 ? -5.514 -9.804 3.670 1.00 96.25 366 LYS A N 1
ATOM 2863 C CA . LYS A 1 366 ? -6.309 -10.634 4.569 1.00 96.25 366 LYS A CA 1
ATOM 2864 C C . LYS A 1 366 ? -5.635 -10.646 5.936 1.00 96.25 366 LYS A C 1
ATOM 2866 O O . LYS A 1 366 ? -4.412 -10.662 6.005 1.00 96.25 366 LYS A O 1
ATOM 2871 N N . ILE A 1 367 ? -6.425 -10.641 7.006 1.00 94.94 367 ILE A N 1
ATOM 2872 C CA . ILE A 1 367 ? -5.890 -10.753 8.366 1.00 94.94 367 ILE A CA 1
ATOM 2873 C C . ILE A 1 367 ? -5.482 -12.208 8.620 1.00 94.94 367 ILE A C 1
ATOM 2875 O O . ILE A 1 367 ? -6.208 -13.142 8.260 1.00 94.94 367 ILE A O 1
ATOM 2879 N N . ILE A 1 368 ? -4.304 -12.399 9.202 1.00 94.00 368 ILE A N 1
ATOM 2880 C CA . ILE A 1 368 ? -3.788 -13.703 9.614 1.00 94.00 368 ILE A CA 1
ATOM 2881 C C . ILE A 1 368 ? -4.463 -14.062 10.935 1.00 94.00 368 ILE A C 1
ATOM 2883 O O . ILE A 1 368 ? -4.247 -13.333 11.896 1.00 94.00 368 ILE A O 1
ATOM 2887 N N . PRO A 1 369 ? -5.240 -15.156 11.029 1.00 89.31 369 PRO A N 1
ATOM 2888 C CA . PRO A 1 369 ? -5.904 -15.549 12.269 1.00 89.31 369 PRO A CA 1
ATOM 2889 C C . PRO A 1 369 ? -4.925 -15.648 13.444 1.00 89.31 369 PRO A C 1
ATOM 2891 O O . PRO A 1 369 ? -3.823 -16.183 13.291 1.00 89.31 369 PRO A O 1
ATOM 2894 N N . ASP A 1 370 ? -5.335 -15.162 14.615 1.00 80.00 370 ASP A N 1
ATOM 2895 C CA . ASP A 1 370 ? -4.500 -15.166 15.812 1.00 80.00 370 ASP A CA 1
ATOM 2896 C C . ASP A 1 370 ? -3.991 -16.571 16.122 1.00 80.00 370 ASP A C 1
ATOM 2898 O O . ASP A 1 370 ? -4.747 -17.484 16.469 1.00 80.00 370 ASP A O 1
ATOM 2902 N N . LYS A 1 371 ? -2.665 -16.725 16.088 1.00 63.22 371 LYS A N 1
ATOM 2903 C CA . LYS A 1 371 ? -1.997 -17.991 16.417 1.00 63.22 371 LYS A CA 1
ATOM 2904 C C . LYS A 1 371 ? -2.308 -18.477 17.834 1.00 63.22 371 LYS A C 1
ATOM 2906 O O . LYS A 1 371 ? -2.146 -19.658 18.108 1.00 63.22 371 LYS A O 1
ATOM 2911 N N . LYS A 1 372 ? -2.765 -17.591 18.729 1.00 63.66 372 LYS A N 1
ATOM 2912 C CA . LYS A 1 372 ? -3.096 -17.920 20.125 1.00 63.66 372 LYS A CA 1
ATOM 2913 C C . LYS A 1 372 ? -4.271 -18.898 20.262 1.00 63.66 372 LYS A C 1
ATOM 2915 O O . LYS A 1 372 ? -4.346 -19.570 21.283 1.00 63.66 372 LYS A O 1
ATOM 2920 N N . ASN A 1 373 ? -5.134 -19.010 19.248 1.00 54.19 373 ASN A N 1
ATOM 2921 C CA . ASN A 1 373 ? -6.276 -19.933 19.255 1.00 54.19 373 ASN A CA 1
ATOM 2922 C C . ASN A 1 373 ? -6.110 -21.134 18.317 1.00 54.19 373 ASN A C 1
ATOM 2924 O O . ASN A 1 373 ? -6.993 -21.990 18.269 1.00 54.19 373 ASN A O 1
ATOM 2928 N N . VAL A 1 374 ? -4.995 -21.229 17.588 1.00 55.91 374 VAL A N 1
ATOM 2929 C CA . VAL A 1 374 ? -4.691 -22.436 16.818 1.00 55.91 374 VAL A CA 1
ATO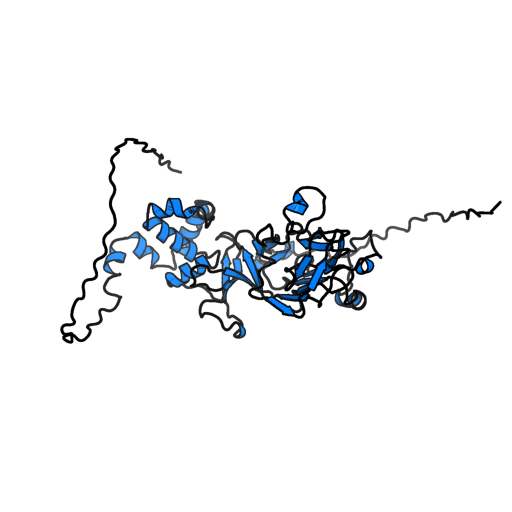M 2930 C C . VAL A 1 374 ? -4.170 -23.459 17.818 1.00 55.91 374 VAL A C 1
ATOM 2932 O O . VAL A 1 374 ? -3.080 -23.299 18.374 1.00 55.91 374 VAL A O 1
ATOM 2935 N N . LYS A 1 375 ? -4.982 -24.480 18.116 1.00 57.47 375 LYS A N 1
ATOM 2936 C CA . LYS A 1 375 ? -4.526 -25.614 18.922 1.00 57.47 375 LYS A CA 1
ATOM 2937 C C . LYS A 1 375 ? -3.257 -26.152 18.270 1.00 57.47 375 LYS A C 1
ATOM 2939 O O . LYS A 1 375 ? -3.181 -26.249 17.051 1.00 57.47 375 LYS A O 1
ATOM 2944 N N . LYS A 1 376 ? -2.256 -26.475 19.088 1.00 54.03 376 LYS A N 1
ATOM 2945 C CA . LYS A 1 376 ? -0.947 -26.964 18.633 1.00 54.03 376 LYS A CA 1
ATOM 2946 C C . LYS A 1 376 ? -1.068 -28.115 17.615 1.00 54.03 376 LYS A C 1
ATOM 2948 O O . LYS A 1 376 ? -0.245 -28.196 16.715 1.00 54.03 376 LYS A O 1
ATOM 2953 N N . ASP A 1 377 ? -2.139 -28.898 17.716 1.00 61.81 377 ASP A N 1
ATOM 2954 C CA . ASP A 1 377 ? -2.455 -30.049 16.865 1.00 61.81 377 ASP A CA 1
ATOM 2955 C C . ASP A 1 377 ? -2.845 -29.679 15.413 1.00 61.81 377 ASP A C 1
ATOM 2957 O O . ASP A 1 377 ? -2.764 -30.527 14.531 1.00 61.81 377 ASP A O 1
ATOM 2961 N N . ASP A 1 378 ? -3.212 -28.420 15.132 1.00 55.69 378 ASP A N 1
ATOM 2962 C CA . ASP A 1 378 ? -3.514 -27.926 13.772 1.00 55.69 378 ASP A CA 1
ATOM 2963 C C . ASP A 1 378 ? -2.285 -27.298 13.074 1.00 55.69 378 ASP A C 1
ATOM 2965 O O . ASP A 1 378 ? -2.359 -26.898 11.910 1.00 55.69 378 ASP A O 1
ATOM 2969 N N . LEU A 1 379 ? -1.147 -27.177 13.776 1.00 51.03 379 LEU A N 1
ATOM 2970 C CA . LEU A 1 379 ? 0.119 -26.647 13.238 1.00 51.03 379 LEU A CA 1
ATOM 2971 C C . LEU A 1 379 ? 1.113 -27.743 12.831 1.00 51.03 379 LEU A C 1
ATOM 2973 O O . LEU A 1 379 ? 2.199 -27.415 12.341 1.00 51.03 379 LEU A O 1
ATOM 2977 N N . ASP A 1 380 ? 0.739 -29.015 12.976 1.00 41.06 380 ASP A N 1
ATOM 2978 C CA . ASP A 1 380 ? 1.489 -30.142 12.431 1.00 41.06 380 ASP A CA 1
ATOM 2979 C C . ASP A 1 380 ? 1.272 -30.205 10.914 1.00 41.06 380 ASP A C 1
ATOM 2981 O O . ASP A 1 380 ? 0.534 -31.027 10.369 1.00 41.06 380 ASP A O 1
ATOM 2985 N N . PHE A 1 381 ? 1.957 -29.313 10.197 1.00 51.16 381 PHE A N 1
ATOM 2986 C CA . PHE A 1 381 ? 2.324 -29.618 8.824 1.00 51.16 381 PHE A CA 1
ATOM 2987 C C . PHE A 1 381 ? 3.112 -30.933 8.867 1.00 51.16 381 PHE A C 1
ATOM 2989 O O . PHE A 1 381 ? 4.084 -31.015 9.628 1.00 51.16 381 PHE A O 1
ATOM 2996 N N . PRO A 1 382 ? 2.720 -31.966 8.098 1.00 40.38 382 PRO A N 1
ATOM 2997 C CA . PRO A 1 382 ? 3.493 -33.195 8.056 1.00 40.38 382 PRO A CA 1
ATOM 2998 C C . PRO A 1 382 ? 4.944 -32.834 7.717 1.00 40.38 382 PRO A C 1
ATOM 3000 O O . PRO A 1 382 ? 5.163 -31.949 6.878 1.00 40.38 382 PRO A O 1
ATOM 3003 N N . PRO A 1 383 ? 5.943 -33.465 8.364 1.00 38.75 383 PRO A N 1
ATOM 3004 C CA . PRO A 1 383 ? 7.332 -33.241 8.007 1.00 38.75 383 PRO A CA 1
ATOM 3005 C C . PRO A 1 383 ? 7.463 -33.442 6.498 1.00 38.75 383 PRO A C 1
ATOM 3007 O O . PRO A 1 383 ? 7.082 -34.485 5.969 1.00 38.75 383 PRO A O 1
ATOM 3010 N N . LEU A 1 384 ? 7.954 -32.412 5.811 1.00 48.59 384 LEU A N 1
ATOM 3011 C CA . LEU A 1 384 ? 8.285 -32.424 4.389 1.00 48.59 384 LEU A CA 1
ATOM 3012 C C . LEU A 1 384 ? 9.342 -33.510 4.124 1.00 48.59 384 LEU A C 1
ATOM 3014 O O . LEU A 1 384 ? 10.531 -33.221 4.083 1.00 48.59 384 LEU A O 1
ATOM 3018 N N . TRP A 1 385 ? 8.915 -34.766 3.978 1.00 39.78 385 TRP A N 1
ATOM 3019 C CA . TRP A 1 385 ? 9.728 -35.888 3.514 1.00 39.78 385 TRP A CA 1
ATOM 3020 C C . TRP A 1 385 ? 8.885 -36.808 2.634 1.00 39.78 385 TRP A C 1
ATOM 3022 O O . TRP A 1 385 ? 8.141 -37.659 3.109 1.00 39.78 385 TRP A O 1
ATOM 3032 N N . THR A 1 386 ? 9.003 -36.619 1.325 1.00 33.72 386 THR A N 1
ATOM 3033 C CA . THR A 1 386 ? 9.517 -37.593 0.344 1.00 33.72 386 THR A CA 1
ATOM 3034 C C . THR A 1 386 ? 9.147 -37.059 -1.034 1.00 33.72 386 THR A C 1
ATOM 3036 O O . THR A 1 386 ? 8.016 -37.186 -1.495 1.00 33.72 386 THR A O 1
ATOM 3039 N N . ALA A 1 387 ? 10.111 -36.420 -1.699 1.00 34.22 387 ALA A N 1
ATOM 3040 C CA . ALA A 1 387 ? 10.031 -36.251 -3.138 1.00 34.22 387 ALA A CA 1
ATOM 3041 C C . ALA A 1 387 ? 9.924 -37.658 -3.736 1.00 34.22 387 ALA A C 1
ATOM 3043 O O . ALA A 1 387 ? 10.860 -38.454 -3.647 1.00 34.22 387 ALA A O 1
ATOM 3044 N N . SER A 1 388 ? 8.751 -37.990 -4.271 1.00 30.67 388 SER A N 1
ATOM 3045 C CA . SER A 1 388 ? 8.596 -39.164 -5.112 1.00 30.67 388 SER A CA 1
ATOM 3046 C C . SER A 1 388 ? 9.461 -38.914 -6.343 1.00 30.67 388 SER A C 1
ATOM 3048 O O . SER A 1 388 ? 9.177 -38.027 -7.146 1.00 30.67 388 SER A O 1
ATOM 3050 N N . VAL A 1 389 ? 10.581 -39.629 -6.419 1.00 33.53 389 VAL A N 1
ATOM 3051 C CA . VAL A 1 389 ? 11.435 -39.678 -7.600 1.00 33.53 389 VAL A CA 1
ATOM 3052 C C . VAL A 1 389 ? 10.574 -40.238 -8.724 1.00 33.53 389 VAL A C 1
ATOM 3054 O O . VAL A 1 389 ? 10.302 -41.436 -8.771 1.00 33.53 389 VAL A O 1
ATOM 3057 N N . VAL A 1 390 ? 10.117 -39.362 -9.613 1.00 35.88 390 VAL A N 1
ATOM 3058 C CA . VAL A 1 390 ? 9.628 -39.773 -10.926 1.00 35.88 390 VAL A CA 1
ATOM 3059 C C . VAL A 1 390 ? 10.853 -40.327 -11.660 1.00 35.88 390 VAL A C 1
ATOM 3061 O O . VAL A 1 390 ? 11.829 -39.586 -11.811 1.00 35.88 390 VAL A O 1
ATOM 3064 N N . PRO A 1 391 ? 10.882 -41.612 -12.058 1.00 38.03 391 PRO A N 1
ATOM 3065 C CA . PRO A 1 391 ? 11.987 -42.114 -12.859 1.00 38.03 391 PRO A CA 1
ATOM 3066 C C . PRO A 1 391 ? 12.040 -41.340 -14.186 1.00 38.03 391 PRO A C 1
ATOM 3068 O O . PRO A 1 391 ? 10.992 -40.935 -14.700 1.00 38.03 391 PRO A O 1
ATOM 3071 N N . PRO A 1 392 ? 13.242 -41.104 -14.733 1.00 31.41 392 PRO A N 1
ATOM 3072 C CA . PRO A 1 392 ? 13.399 -40.366 -15.974 1.00 31.41 392 PRO A CA 1
ATOM 3073 C C . PRO A 1 392 ? 12.614 -41.059 -17.089 1.00 31.41 392 PRO A C 1
ATOM 3075 O O . PRO A 1 392 ? 12.732 -42.265 -17.299 1.00 31.41 392 PRO A O 1
ATOM 3078 N N . ILE A 1 393 ? 11.805 -40.278 -17.800 1.00 34.44 393 ILE A N 1
ATOM 3079 C CA . ILE A 1 393 ? 11.240 -40.690 -19.079 1.00 34.44 393 ILE A CA 1
ATOM 3080 C C . ILE A 1 393 ? 12.417 -40.737 -20.055 1.00 34.44 393 ILE A C 1
ATOM 3082 O O . ILE A 1 393 ? 12.935 -39.696 -20.455 1.00 34.44 393 ILE A O 1
ATOM 3086 N N . GLU A 1 394 ? 12.859 -41.944 -20.404 1.00 39.88 394 GLU A N 1
ATOM 3087 C CA . GLU A 1 394 ? 13.721 -42.184 -21.560 1.00 39.88 394 GLU A CA 1
ATOM 3088 C C . GLU A 1 394 ? 12.951 -41.768 -22.821 1.00 39.88 394 GLU A C 1
ATOM 3090 O O . GLU A 1 394 ? 12.059 -42.467 -23.301 1.00 39.88 394 GLU A O 1
ATOM 3095 N N . GLY A 1 395 ? 13.246 -40.566 -23.313 1.00 35.94 395 GLY A N 1
ATOM 3096 C CA . GLY A 1 395 ? 12.762 -40.049 -24.585 1.00 35.94 395 GLY A CA 1
ATOM 3097 C C . GLY A 1 395 ? 13.892 -40.078 -25.604 1.00 35.94 395 GLY A C 1
ATOM 3098 O O . GLY A 1 395 ? 14.845 -39.320 -25.472 1.00 35.94 395 GLY A O 1
ATOM 3099 N N . ASN A 1 396 ? 13.754 -40.970 -26.585 1.00 35.50 396 ASN A N 1
ATOM 3100 C CA . ASN A 1 396 ? 14.637 -41.189 -27.729 1.00 35.50 396 ASN A CA 1
ATOM 3101 C C . ASN A 1 396 ? 15.211 -39.905 -28.350 1.00 35.50 396 ASN A C 1
ATOM 3103 O O . ASN A 1 396 ? 14.472 -39.052 -28.849 1.00 35.50 396 ASN A O 1
ATOM 3107 N N . ASP A 1 397 ? 16.538 -39.871 -28.435 1.00 40.81 397 ASP A N 1
ATOM 3108 C CA . ASP A 1 397 ? 17.279 -39.109 -29.430 1.00 40.81 397 ASP A CA 1
ATOM 3109 C C . ASP A 1 397 ? 17.030 -39.717 -30.817 1.00 40.81 397 ASP A C 1
ATOM 3111 O O . ASP A 1 397 ? 17.545 -40.787 -31.131 1.00 40.81 397 ASP A O 1
ATOM 3115 N N . ASP A 1 398 ? 16.266 -39.029 -31.666 1.00 38.44 398 ASP A N 1
ATOM 3116 C CA . ASP A 1 398 ? 16.352 -39.228 -33.116 1.00 38.44 398 ASP A CA 1
ATOM 3117 C C . ASP A 1 398 ? 16.006 -37.922 -33.851 1.00 38.44 398 ASP A C 1
ATOM 3119 O O . ASP A 1 398 ? 14.921 -37.720 -34.398 1.00 38.44 398 ASP A O 1
ATOM 3123 N N . ILE A 1 399 ? 16.946 -36.970 -33.817 1.00 39.22 399 ILE A N 1
ATOM 3124 C CA . ILE A 1 399 ? 16.948 -35.807 -34.712 1.00 39.22 399 ILE A CA 1
ATOM 3125 C C . ILE A 1 399 ? 17.932 -36.104 -35.842 1.00 39.22 399 ILE A C 1
ATOM 3127 O O . ILE A 1 399 ? 19.123 -35.781 -35.788 1.00 39.22 399 ILE A O 1
ATOM 3131 N N . THR A 1 400 ? 17.415 -36.720 -36.902 1.00 40.34 400 THR A N 1
ATOM 3132 C CA . THR A 1 400 ? 18.091 -36.806 -38.196 1.00 40.34 400 THR A CA 1
ATOM 3133 C C . THR A 1 400 ? 18.328 -35.406 -38.761 1.00 40.34 400 THR A C 1
ATOM 3135 O O . THR A 1 400 ? 17.398 -34.638 -39.013 1.00 40.34 400 THR A O 1
ATOM 3138 N N . ARG A 1 401 ? 19.607 -35.096 -38.989 1.00 36.53 401 ARG A N 1
ATOM 3139 C CA . ARG A 1 401 ? 20.100 -33.924 -39.717 1.00 36.53 401 ARG A CA 1
ATOM 3140 C C . ARG A 1 401 ? 19.593 -33.945 -41.163 1.00 36.53 401 ARG A C 1
ATOM 3142 O O . ARG A 1 401 ? 20.025 -34.778 -41.953 1.00 36.53 401 ARG A O 1
ATOM 3149 N N . GLY A 1 402 ? 18.737 -32.990 -41.517 1.00 34.31 402 GLY A N 1
ATOM 3150 C CA . GLY A 1 402 ? 18.424 -32.653 -42.905 1.00 34.31 402 GLY A CA 1
ATOM 3151 C C . GLY A 1 402 ? 19.441 -31.655 -43.455 1.00 34.31 402 GLY A C 1
ATOM 3152 O O . GLY A 1 402 ? 19.438 -30.483 -43.085 1.00 34.31 402 GLY A O 1
ATOM 3153 N N . THR A 1 403 ? 20.327 -32.130 -44.324 1.00 38.22 403 THR A N 1
ATOM 3154 C CA . THR A 1 403 ? 21.229 -31.332 -45.161 1.00 38.22 403 THR A CA 1
ATOM 3155 C C . THR A 1 403 ? 20.441 -30.525 -46.193 1.00 38.22 403 THR A C 1
ATOM 3157 O O . THR A 1 403 ? 19.755 -31.105 -47.031 1.00 38.22 403 THR A O 1
ATOM 3160 N N . PHE A 1 404 ? 20.586 -29.199 -46.177 1.00 35.50 404 PHE A N 1
ATOM 3161 C CA . PHE A 1 404 ? 20.253 -28.339 -47.314 1.00 35.50 404 PHE A CA 1
ATOM 3162 C C . PHE A 1 404 ? 21.469 -28.259 -48.243 1.00 35.50 404 PHE A C 1
ATOM 3164 O O . PHE A 1 404 ? 22.501 -27.701 -47.874 1.00 35.50 404 PHE A O 1
ATOM 3171 N N . THR A 1 405 ? 21.342 -28.810 -49.448 1.00 43.12 405 THR A N 1
ATOM 3172 C CA . THR A 1 405 ? 22.241 -28.545 -50.577 1.00 43.12 405 THR A CA 1
ATOM 3173 C C . THR A 1 405 ? 21.527 -27.660 -51.587 1.00 43.12 405 THR A C 1
ATOM 3175 O O . THR A 1 405 ? 20.400 -27.938 -51.985 1.00 43.12 405 THR A O 1
ATOM 3178 N N . THR A 1 406 ? 22.210 -26.594 -51.982 1.00 47.81 406 THR A N 1
ATOM 3179 C CA . THR A 1 406 ? 21.870 -25.682 -53.074 1.00 47.81 406 THR A CA 1
ATOM 3180 C C . THR A 1 406 ? 21.999 -26.353 -54.442 1.00 47.81 406 THR A C 1
ATOM 3182 O O . THR A 1 406 ? 23.035 -26.959 -54.720 1.00 47.81 406 THR A O 1
ATOM 3185 N N . SER A 1 407 ? 21.011 -26.124 -55.308 1.00 47.25 407 SER A N 1
ATOM 3186 C CA . SER A 1 407 ? 21.154 -25.998 -56.765 1.00 47.25 407 SER A CA 1
ATOM 3187 C C . SER A 1 407 ? 20.044 -25.107 -57.297 1.00 47.25 407 SER A C 1
ATOM 3189 O O . SER A 1 407 ? 18.879 -25.432 -56.962 1.00 47.25 407 SER A O 1
#

Secondary structure (DSSP, 8-state):
----------------------------------PPP-PPPPPPGGGTTHHHHTT-HHHHTTSSTTTHHHHTHHHHHHTT-HHHH--TTTSHHHHTT-HHHHHHHHHHHHHS--SHHHHHHHHHTT----EEPPPGGG---TT-EEEEEEGGGSS-EEEEEEESTTSSS-EEEEE-TTGGGSSEEEE--BTTEEE--EEEEESEEEEETTTTEEETT--TTEEEEE--EEEE-TTSS-EEEESS--TT-EEE--GGGSTT-SS------S--GGGGGGGS-TTSEEEEEE-TTSSEEE---EEEEETTEEEEEEE-TTSTTTEEEEEEEETTEEEEETT---HHHHHSSS----TTTTTTEEEEEEEPPPGGGS-GGG--PPP------PPP---------------

Organism: NCBI:txid374047

pLDDT: mean 70.19, std 24.43, range [26.33, 98.25]

Foldseek 3Di:
DDDDDDDDDDDDDDDDDDDDDDDDDDDDDDDDDDDDDDDDDDDDPPPPVVVVQVVDPVNVVVVVPPPCCVPCVVVCVVVCVLVVLPDPPPPPVVCVVDVVVVLVSLVLCCSAPQALQNLLSVVVVVHDFDFDDDDPPPPADPSWGWGWHDASSDDDTFIWTWHPSNDPDIFIKAFFPVWFVQWKWKEQADAQKDFGIKIKGARIFTADSHQQFTQQPDCVRIDIDGDQIWGQAPVNPDIDTDNHDGTQKFEYQDQPQAVPDPDDLPQPPPPPVVPVPVNSPPGFIKGKFAQPPGQKFFPFDKDKAAPQKDWYKHADPVRRGGTIMITIYYNGIMIGTPQQQDPVVPPDVDGDDPGCPVVRRGTHMDGHPDPVPPDPVNVCPDPPDDDPPPDDDPDDDDDDDDDDDDD

Mean predicted aligned error: 15.34 Å

Radius of gyration: 30.47 Å; Cα contacts (8 Å, |Δi|>4): 708; chains: 1; bounding box: 73×98×94 Å

InterPro domains:
  IPR012314 Peptidase M12B, GON-ADAMTSs [PF08685] (141-186)